Protein AF-0000000085151976 (afdb_homodimer)

pLDDT: mean 94.23, std 4.83, range [67.25, 98.81]

Structure (mmCIF, N/CA/C/O backbone):
data_AF-0000000085151976-model_v1
#
loop_
_entity.id
_entity.type
_entity.pdbx_description
1 polymer 'Uncharacterized protein'
#
loop_
_atom_site.group_PDB
_atom_site.id
_atom_site.type_symbol
_atom_site.label_atom_id
_atom_site.label_alt_id
_atom_site.label_comp_id
_atom_site.label_asym_id
_atom_site.label_entity_id
_atom_site.label_seq_id
_atom_site.pdbx_PDB_ins_code
_atom_site.Cartn_x
_atom_site.Cartn_y
_atom_site.Cartn_z
_atom_site.occupancy
_atom_site.B_iso_or_equiv
_atom_site.auth_seq_id
_atom_site.auth_comp_id
_atom_site.auth_asym_id
_atom_site.auth_atom_id
_atom_site.pdbx_PDB_model_num
ATOM 1 N N . MET A 1 1 ? 22.797 13.211 -5.844 1 67.25 1 MET A N 1
ATOM 2 C CA . MET A 1 1 ? 22.625 13.68 -4.473 1 67.25 1 MET A CA 1
ATOM 3 C C . MET A 1 1 ? 21.797 14.961 -4.438 1 67.25 1 MET A C 1
ATOM 5 O O . MET A 1 1 ? 21.922 15.82 -5.312 1 67.25 1 MET A O 1
ATOM 9 N N . VAL A 1 2 ? 20.688 15.023 -3.463 1 85.88 2 VAL A N 1
ATOM 10 C CA . VAL A 1 2 ? 19.797 16.172 -3.363 1 85.88 2 VAL A CA 1
ATOM 11 C C . VAL A 1 2 ? 20.578 17.406 -2.936 1 85.88 2 VAL A C 1
ATOM 13 O O . VAL A 1 2 ? 21.438 17.328 -2.053 1 85.88 2 VAL A O 1
ATOM 16 N N . LYS A 1 3 ? 20.5 18.562 -3.711 1 90.25 3 LYS A N 1
ATOM 17 C CA . LYS A 1 3 ? 21.188 19.812 -3.396 1 90.25 3 LYS A CA 1
ATOM 18 C C . LYS A 1 3 ? 20.453 20.578 -2.295 1 90.25 3 LYS A C 1
ATOM 20 O O . LYS A 1 3 ? 19.375 21.125 -2.516 1 90.25 3 LYS A O 1
ATOM 25 N N . ILE A 1 4 ? 20.938 20.594 -1.163 1 96.44 4 ILE A N 1
ATOM 26 C CA . ILE A 1 4 ? 20.406 21.328 -0.023 1 96.44 4 ILE A CA 1
ATOM 27 C C . ILE A 1 4 ? 21.062 22.703 0.048 1 96.44 4 ILE A C 1
ATOM 29 O O . ILE A 1 4 ? 22.297 22.828 0.037 1 96.44 4 ILE A O 1
ATOM 33 N N . PRO A 1 5 ? 20.281 23.734 0.112 1 96.25 5 PRO A N 1
ATOM 34 C CA . PRO A 1 5 ? 20.859 25.078 0.17 1 96.25 5 PRO A CA 1
ATOM 35 C C . PRO A 1 5 ? 21.812 25.266 1.354 1 96.25 5 PRO A C 1
ATOM 37 O O . PRO A 1 5 ? 21.469 24.906 2.482 1 96.25 5 PRO A O 1
ATOM 40 N N . SER A 1 6 ? 22.953 25.891 1.063 1 95.94 6 SER A N 1
ATOM 41 C CA . SER A 1 6 ? 23.969 26.062 2.1 1 95.94 6 SER A CA 1
ATOM 42 C C . SER A 1 6 ? 23.469 26.984 3.211 1 95.94 6 SER A C 1
ATOM 44 O O . SER A 1 6 ? 23.797 26.781 4.383 1 95.94 6 SER A O 1
ATOM 46 N N . ASN A 1 7 ? 22.703 27.969 2.814 1 95.62 7 ASN A N 1
ATOM 47 C CA . ASN A 1 7 ? 22.203 28.906 3.814 1 95.62 7 ASN A CA 1
ATOM 48 C C . ASN A 1 7 ? 21.188 28.25 4.75 1 95.62 7 ASN A C 1
ATOM 50 O O . ASN A 1 7 ? 21.047 28.656 5.906 1 95.62 7 ASN A O 1
ATOM 54 N N . LEU A 1 8 ? 20.5 27.266 4.262 1 96.25 8 LEU A N 1
ATOM 55 C CA . LEU A 1 8 ? 19.609 26.5 5.117 1 96.25 8 LEU A CA 1
ATOM 56 C C . LEU A 1 8 ? 20.406 25.719 6.16 1 96.25 8 LEU A C 1
ATOM 58 O O . LEU A 1 8 ? 20.062 25.734 7.348 1 96.25 8 LEU A O 1
ATOM 62 N N . VAL A 1 9 ? 21.438 25.094 5.707 1 96.38 9 VAL A N 1
ATOM 63 C CA . VAL A 1 9 ? 22.297 24.312 6.582 1 96.38 9 VAL A CA 1
ATOM 64 C C . VAL A 1 9 ? 22.906 25.219 7.652 1 96.38 9 VAL A C 1
ATOM 66 O O . VAL A 1 9 ? 22.891 24.891 8.836 1 96.38 9 VAL A O 1
ATOM 69 N N . GLU A 1 10 ? 23.375 26.328 7.25 1 96.38 10 GLU A N 1
ATOM 70 C CA . GLU A 1 10 ? 24 27.297 8.156 1 96.38 10 GLU A CA 1
ATOM 71 C C . GLU A 1 10 ? 23 27.812 9.188 1 96.38 10 GLU A C 1
ATOM 73 O O . GLU A 1 10 ? 23.328 27.938 10.367 1 96.38 10 GLU A O 1
ATOM 78 N N . ALA A 1 11 ? 21.844 28.094 8.703 1 96.38 11 ALA A N 1
ATOM 79 C CA . ALA A 1 11 ? 20.812 28.609 9.594 1 96.38 11 ALA A CA 1
ATOM 80 C C . ALA A 1 11 ? 20.484 27.594 10.688 1 96.38 11 ALA A C 1
ATOM 82 O O . ALA A 1 11 ? 20.312 27.969 11.852 1 96.38 11 ALA A O 1
ATOM 83 N N . ILE A 1 12 ? 20.422 26.375 10.352 1 96.62 12 ILE A N 1
ATOM 84 C CA . ILE A 1 12 ? 20.078 25.328 11.305 1 96.62 12 ILE A CA 1
ATOM 85 C C . ILE A 1 12 ? 21.219 25.141 12.297 1 96.62 12 ILE A C 1
ATOM 87 O O . ILE A 1 12 ? 20.984 25.016 13.5 1 96.62 12 ILE A O 1
ATOM 91 N N . GLU A 1 13 ? 22.391 25.203 11.789 1 95.62 13 GLU A N 1
ATOM 92 C CA . GLU A 1 13 ? 23.562 25 12.641 1 95.62 13 GLU A CA 1
ATOM 93 C C . GLU A 1 13 ? 23.734 26.156 13.625 1 95.62 13 GLU A C 1
ATOM 95 O O . GLU A 1 13 ? 24.125 25.938 14.773 1 95.62 13 GLU A O 1
ATOM 100 N N . GLN A 1 14 ? 23.375 27.328 13.227 1 94.75 14 GLN A N 1
ATOM 101 C CA . GLN A 1 14 ? 23.703 28.531 13.984 1 94.75 14 GLN A CA 1
ATOM 102 C C . GLN A 1 14 ? 22.594 28.891 14.961 1 94.75 14 GLN A C 1
ATOM 104 O O . GLN A 1 14 ? 22.766 29.75 15.836 1 94.75 14 GLN A O 1
ATOM 109 N N . ASN A 1 15 ? 21.5 28.25 14.859 1 95.94 15 ASN A N 1
ATOM 110 C CA . ASN A 1 15 ? 20.391 28.562 15.75 1 95.94 15 ASN A CA 1
ATOM 111 C C . ASN A 1 15 ? 20.188 27.484 16.797 1 95.94 15 ASN A C 1
ATOM 113 O O . ASN A 1 15 ? 20.453 26.312 16.547 1 95.94 15 ASN A O 1
ATOM 117 N N . ASP A 1 16 ? 19.656 27.922 17.906 1 96.44 16 ASP A N 1
ATOM 118 C CA . ASP A 1 16 ? 19.484 26.969 19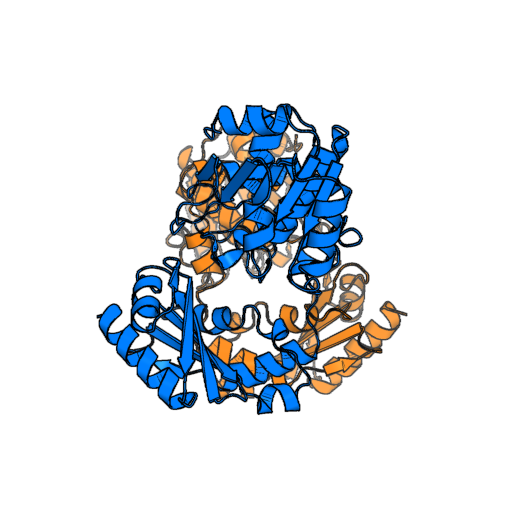 1 96.44 16 ASP A CA 1
ATOM 119 C C . ASP A 1 16 ? 18 26.828 19.359 1 96.44 16 ASP A C 1
ATOM 121 O O . ASP A 1 16 ? 17.609 25.906 20.078 1 96.44 16 ASP A O 1
ATOM 125 N N . LYS A 1 17 ? 17.141 27.797 18.938 1 97.5 17 LYS A N 1
ATOM 126 C CA . LYS A 1 17 ? 15.711 27.781 19.203 1 97.5 17 LYS A CA 1
ATOM 127 C C . LYS A 1 17 ? 14.922 27.625 17.906 1 97.5 17 LYS A C 1
ATOM 129 O O . LYS A 1 17 ? 15.086 28.406 16.969 1 97.5 17 LYS A O 1
ATOM 134 N N . PHE A 1 18 ? 14.086 26.547 17.922 1 97.75 18 PHE A N 1
ATOM 135 C CA . PHE A 1 18 ? 13.352 26.234 16.703 1 97.75 18 PHE A CA 1
ATOM 136 C C . PHE A 1 18 ? 11.852 26.172 16.969 1 97.75 18 PHE A C 1
ATOM 138 O O . PHE A 1 18 ? 11.406 25.547 17.938 1 97.75 18 PHE A O 1
ATOM 145 N N . PHE A 1 19 ? 11.094 26.875 16.172 1 97.56 19 PHE A N 1
ATOM 146 C CA . PHE A 1 19 ? 9.641 26.75 16.078 1 97.56 19 PHE A CA 1
ATOM 147 C C . PHE A 1 19 ? 9.234 26.016 14.805 1 97.56 19 PHE A C 1
ATOM 149 O O . PHE A 1 19 ? 9.391 26.562 13.703 1 97.56 19 PHE A O 1
ATOM 156 N N . LEU A 1 20 ? 8.719 24.812 14.961 1 97.81 20 LEU A N 1
ATOM 157 C CA . LEU A 1 20 ? 8.359 24 13.805 1 97.81 20 LEU A CA 1
ATOM 158 C C . LEU A 1 20 ? 6.852 24.031 13.562 1 97.81 20 LEU A C 1
ATOM 160 O O . LEU A 1 20 ? 6.066 23.859 14.492 1 97.81 20 LEU A O 1
ATOM 164 N N . PHE A 1 21 ? 6.496 24.266 12.305 1 97.12 21 PHE A N 1
ATOM 165 C CA . PHE A 1 21 ? 5.094 24.359 11.914 1 97.12 21 PHE A CA 1
ATOM 166 C C . PHE A 1 21 ? 4.777 23.391 10.781 1 97.12 21 PHE A C 1
ATOM 168 O O . PHE A 1 21 ? 5.641 23.094 9.953 1 97.12 21 PHE A O 1
ATOM 175 N N . ALA A 1 22 ? 3.557 22.828 10.773 1 94.94 22 ALA A N 1
ATOM 176 C CA . ALA A 1 22 ? 2.992 22.094 9.648 1 94.94 22 ALA A CA 1
ATOM 177 C C . ALA A 1 22 ? 1.736 22.766 9.117 1 94.94 22 ALA A C 1
ATOM 179 O O . ALA A 1 22 ? 1.237 23.719 9.711 1 94.94 22 ALA A O 1
ATOM 180 N N . HIS A 1 23 ? 1.277 22.297 7.996 1 91.94 23 HIS A N 1
ATOM 181 C CA . HIS A 1 23 ? 0.081 22.922 7.438 1 91.94 23 HIS A CA 1
ATOM 182 C C . HIS A 1 23 ? -1.14 22.641 8.312 1 91.94 23 HIS A C 1
ATOM 184 O O . HIS A 1 23 ? -1.115 21.75 9.156 1 91.94 23 HIS A O 1
ATOM 190 N N . SER A 1 24 ? -2.18 23.391 8.141 1 88.5 24 SER A N 1
ATOM 191 C CA . SER A 1 24 ? -3.324 23.484 9.039 1 88.5 24 SER A CA 1
ATOM 192 C C . SER A 1 24 ? -4.074 22.156 9.102 1 88.5 24 SER A C 1
ATOM 194 O O . SER A 1 24 ? -4.746 21.859 10.102 1 88.5 24 SER A O 1
ATOM 196 N N . ARG A 1 25 ? -4.051 21.312 8.117 1 83.62 25 ARG A N 1
ATOM 197 C CA . ARG A 1 25 ? -4.617 19.969 8.109 1 83.62 25 ARG A CA 1
ATOM 198 C C . ARG A 1 25 ? -3.537 18.922 7.879 1 83.62 25 ARG A C 1
ATOM 200 O O . ARG A 1 25 ? -3.484 18.297 6.816 1 83.62 25 ARG A O 1
ATOM 207 N N . PRO A 1 26 ? -2.844 18.781 8.938 1 90.38 26 PRO A N 1
ATOM 208 C CA . PRO A 1 26 ? -1.627 17.984 8.734 1 90.38 26 PRO A CA 1
ATOM 209 C C . PRO A 1 26 ? -1.921 16.516 8.477 1 90.38 26 PRO A C 1
ATOM 211 O O . PRO A 1 26 ? -2.805 15.938 9.109 1 90.38 26 PRO A O 1
ATOM 214 N N . ASP A 1 27 ? -1.25 15.984 7.504 1 91 27 ASP A N 1
ATOM 215 C CA . ASP A 1 27 ? -1.315 14.562 7.188 1 91 27 ASP A CA 1
ATOM 216 C C . ASP A 1 27 ? -0.061 13.836 7.664 1 91 27 ASP A C 1
ATOM 218 O O . ASP A 1 27 ? 0.68 14.352 8.508 1 91 27 ASP A O 1
ATOM 222 N N . GLY A 1 28 ? 0.139 12.672 7.215 1 94.88 28 GLY A N 1
ATOM 223 C CA . GLY A 1 28 ? 1.25 11.859 7.672 1 94.88 28 GLY A CA 1
ATOM 224 C C . GLY A 1 28 ? 2.605 12.453 7.352 1 94.88 28 GLY A C 1
ATOM 225 O O . GLY A 1 28 ? 3.523 12.406 8.172 1 94.88 28 GLY A O 1
ATOM 226 N N . ASP A 1 29 ? 2.756 13 6.195 1 97 29 ASP A N 1
ATOM 227 C CA . ASP A 1 29 ? 4.02 13.625 5.82 1 97 29 ASP A CA 1
ATOM 228 C C . ASP A 1 29 ? 4.309 14.852 6.68 1 97 29 ASP A C 1
ATOM 230 O O . ASP A 1 29 ? 5.406 14.984 7.227 1 97 29 ASP A O 1
ATOM 234 N N . ALA A 1 30 ? 3.264 15.641 6.828 1 96.06 30 ALA A N 1
ATOM 235 C CA . ALA A 1 30 ? 3.42 16.844 7.633 1 96.06 30 ALA A CA 1
ATOM 236 C C . ALA A 1 30 ? 3.818 16.516 9.062 1 96.06 30 ALA A C 1
ATOM 238 O O . ALA A 1 30 ? 4.809 17.031 9.578 1 96.06 30 ALA A O 1
ATOM 239 N N . LEU A 1 31 ? 3.111 15.656 9.672 1 96.62 31 LEU A N 1
ATOM 240 C CA . LEU A 1 31 ? 3.342 15.32 11.07 1 96.62 31 LEU A CA 1
ATOM 241 C C . LEU A 1 31 ? 4.633 14.531 11.234 1 96.62 31 LEU A C 1
ATOM 243 O O . LEU A 1 31 ? 5.41 14.789 12.156 1 96.62 31 LEU A O 1
ATOM 247 N N . GLY A 1 32 ? 4.84 13.555 10.328 1 97.56 32 GLY A N 1
ATOM 248 C CA . GLY A 1 32 ? 6.07 12.781 10.391 1 97.56 32 GLY A CA 1
ATOM 249 C C . GLY A 1 32 ? 7.316 13.633 10.227 1 97.56 32 GLY A C 1
ATOM 250 O O . GLY A 1 32 ? 8.312 13.422 10.922 1 97.56 32 GLY A O 1
ATOM 251 N N . SER A 1 33 ? 7.25 14.516 9.312 1 98.25 33 SER A N 1
ATOM 252 C CA . SER A 1 33 ? 8.375 15.422 9.086 1 98.25 33 SER A CA 1
ATOM 253 C C . SER A 1 33 ? 8.578 16.359 10.281 1 98.25 33 SER A C 1
ATOM 255 O O . SER A 1 33 ? 9.711 16.609 10.688 1 98.25 33 SER A O 1
ATOM 257 N N . LEU A 1 34 ? 7.469 16.859 10.805 1 97.56 34 LEU A N 1
ATOM 258 C CA . LEU A 1 34 ? 7.5 17.766 11.953 1 97.56 34 LEU A CA 1
ATOM 259 C C . LEU A 1 34 ? 8.164 17.094 13.148 1 97.56 34 LEU A C 1
ATOM 261 O O . LEU A 1 34 ? 9.141 17.625 13.695 1 97.56 34 LEU A O 1
ATOM 265 N N . PHE A 1 35 ? 7.742 15.93 13.516 1 97.44 35 PHE A N 1
ATOM 266 C CA . PHE A 1 35 ? 8.234 15.234 14.695 1 97.44 35 PHE A CA 1
ATOM 267 C C . PHE A 1 35 ? 9.625 14.664 14.438 1 97.44 35 PHE A C 1
ATOM 269 O O . PHE A 1 35 ? 10.461 14.625 15.344 1 97.44 35 PHE A O 1
ATOM 276 N N . GLY A 1 36 ? 9.836 14.148 13.227 1 97.75 36 GLY A N 1
ATOM 277 C CA . GLY A 1 36 ? 11.156 13.648 12.883 1 97.75 36 GLY A CA 1
ATOM 278 C C . GLY A 1 36 ? 12.242 14.695 13 1 97.75 36 GLY A C 1
ATOM 279 O O . GLY A 1 36 ? 13.281 14.453 13.617 1 97.75 36 GLY A O 1
ATOM 280 N N . LEU A 1 37 ? 11.977 15.867 12.43 1 97.81 37 LEU A N 1
ATOM 281 C CA . LEU A 1 37 ? 12.953 16.938 12.508 1 97.81 37 LEU A CA 1
ATOM 282 C C . LEU A 1 37 ? 13.141 17.406 13.945 1 97.81 37 LEU A C 1
ATOM 284 O O . LEU A 1 37 ? 14.266 17.672 14.375 1 97.81 37 LEU A O 1
ATOM 288 N N . ALA A 1 38 ? 12.031 17.5 14.664 1 97.44 38 ALA A N 1
ATOM 289 C CA . ALA A 1 38 ? 12.117 17.906 16.062 1 97.44 38 ALA A CA 1
ATOM 290 C C . ALA A 1 38 ? 13.047 16.969 16.844 1 97.44 38 ALA A C 1
ATOM 292 O O . ALA A 1 38 ? 13.914 17.438 17.594 1 97.44 38 ALA A O 1
ATOM 293 N N . ASP A 1 39 ? 12.867 15.695 16.672 1 97.38 39 ASP A N 1
ATOM 294 C CA . ASP A 1 39 ? 13.688 14.703 17.359 1 97.38 39 ASP A CA 1
ATOM 295 C C . ASP A 1 39 ? 15.164 14.859 17 1 97.38 39 ASP A C 1
ATOM 297 O O . ASP A 1 39 ? 16.031 14.82 17.875 1 97.38 39 ASP A O 1
ATOM 301 N N . ILE A 1 40 ? 15.43 15.07 15.734 1 97.56 40 ILE A N 1
ATOM 302 C CA . ILE A 1 40 ? 16.797 15.188 15.227 1 97.56 40 ILE A CA 1
ATOM 303 C C . ILE A 1 40 ? 17.469 16.422 15.828 1 97.56 40 ILE A C 1
ATOM 305 O O . ILE A 1 40 ? 18.609 16.344 16.281 1 97.56 40 ILE A O 1
ATOM 309 N N . LEU A 1 41 ? 16.734 17.516 15.859 1 97.31 41 LEU A N 1
ATOM 310 C CA . LEU A 1 41 ? 17.281 18.766 16.391 1 97.31 41 LEU A CA 1
ATOM 311 C C . LEU A 1 41 ? 17.469 18.672 17.906 1 97.31 41 LEU A C 1
ATOM 313 O O . LEU A 1 41 ? 18.484 19.109 18.438 1 97.31 41 LEU A O 1
ATOM 317 N N . GLN A 1 42 ? 16.484 18.094 18.578 1 96.69 42 GLN A N 1
ATOM 318 C CA . GLN A 1 42 ? 16.578 17.938 20.031 1 96.69 42 GLN A CA 1
ATOM 319 C C . GLN A 1 42 ? 17.766 17.078 20.422 1 96.69 42 GLN A C 1
ATOM 321 O O . GLN A 1 42 ? 18.391 17.312 21.453 1 96.69 42 GLN A O 1
ATOM 326 N N . ALA A 1 43 ? 18.047 16.109 19.641 1 95.88 43 ALA A N 1
ATOM 327 C CA . ALA A 1 43 ? 19.188 15.227 19.891 1 95.88 43 ALA A CA 1
ATOM 328 C C . ALA A 1 43 ? 20.5 15.992 19.859 1 95.88 43 ALA A C 1
ATOM 330 O O . ALA A 1 43 ? 21.5 15.539 20.406 1 95.88 43 ALA A O 1
ATOM 331 N N . GLN A 1 44 ? 20.5 17.125 19.234 1 95.56 44 GLN A N 1
ATOM 332 C CA . GLN A 1 44 ? 21.688 17.984 19.156 1 95.56 44 GLN A CA 1
ATOM 333 C C . GLN A 1 44 ? 21.703 19 20.297 1 95.56 44 GLN A C 1
ATOM 335 O O . GLN A 1 44 ? 22.562 19.891 20.312 1 95.56 44 GLN A O 1
ATOM 340 N N . GLY A 1 45 ? 20.781 18.922 21.141 1 96.31 45 GLY A N 1
ATOM 341 C CA . GLY A 1 45 ? 20.719 19.812 22.297 1 96.31 45 GLY A CA 1
ATOM 342 C C . GLY A 1 45 ? 19.969 21.094 22.016 1 96.31 45 GLY A C 1
ATOM 343 O O . GLY A 1 45 ? 19.984 22.016 22.844 1 96.31 45 GLY A O 1
ATOM 344 N N . LYS A 1 46 ? 19.297 21.188 20.953 1 97 46 LYS A N 1
ATOM 345 C CA . LYS A 1 46 ? 18.562 22.391 20.594 1 97 46 LYS A CA 1
ATOM 346 C C . LYS A 1 46 ? 17.172 22.406 21.203 1 97 46 LYS A C 1
ATOM 348 O O . LYS A 1 46 ? 16.609 21.344 21.5 1 97 46 LYS A O 1
ATOM 353 N N . LYS A 1 47 ? 16.641 23.609 21.438 1 96.81 47 LYS A N 1
ATOM 354 C CA . LYS A 1 47 ? 15.273 23.766 21.906 1 96.81 47 LYS A CA 1
ATOM 355 C C . LYS A 1 47 ? 14.289 23.812 20.75 1 96.81 47 LYS A C 1
ATOM 357 O O . LYS A 1 47 ? 14.422 24.641 19.844 1 96.81 47 LYS A O 1
ATOM 362 N N . VAL A 1 48 ? 13.32 22.875 20.828 1 96.94 48 VAL A N 1
ATOM 363 C CA . VAL A 1 48 ? 12.406 22.734 19.688 1 96.94 48 VAL A CA 1
ATOM 364 C C . VAL A 1 48 ? 10.961 22.734 20.188 1 96.94 48 VAL A C 1
ATOM 366 O O . VAL A 1 48 ? 10.641 22.062 21.172 1 96.94 48 VAL A O 1
ATOM 369 N N . TRP A 1 49 ? 10.125 23.547 19.594 1 96.75 49 TRP A N 1
ATOM 370 C CA . TRP A 1 49 ? 8.688 23.547 19.844 1 96.75 49 TRP A CA 1
ATOM 371 C C . TRP A 1 49 ? 7.918 23.219 18.562 1 96.75 49 TRP A C 1
ATOM 373 O O . TRP A 1 49 ? 8.18 23.797 17.516 1 96.75 49 TRP A O 1
ATOM 383 N N . CYS A 1 50 ? 7.004 22.234 18.656 1 96.94 50 CYS A N 1
ATOM 384 C CA . CYS A 1 50 ? 6.176 21.828 17.516 1 96.94 50 CYS A CA 1
ATOM 385 C C . CYS A 1 50 ? 4.758 22.375 17.656 1 96.94 50 CYS A C 1
ATOM 387 O O . CYS A 1 50 ? 4.141 22.25 18.719 1 96.94 50 CYS A O 1
ATOM 389 N N . PHE A 1 51 ? 4.258 22.969 16.625 1 95.75 51 PHE A N 1
ATOM 390 C CA . PHE A 1 51 ? 2.943 23.609 16.656 1 95.75 51 PHE A CA 1
ATOM 391 C C . PHE A 1 51 ? 2.023 23 15.609 1 95.75 51 PHE A C 1
ATOM 393 O O . PHE A 1 51 ? 2.426 22.797 14.461 1 95.75 51 PHE A O 1
ATOM 400 N N . VAL A 1 52 ? 0.819 22.672 16 1 92.62 52 VAL A N 1
ATOM 401 C CA . VAL A 1 52 ? -0.237 22.25 15.086 1 92.62 52 VAL A CA 1
ATOM 402 C C . VAL A 1 52 ? -1.531 22.984 15.422 1 92.62 52 VAL A C 1
ATOM 404 O O . VAL A 1 52 ? -1.732 23.406 16.562 1 92.62 52 VAL A O 1
ATOM 407 N N . GLU A 1 53 ? -2.344 23.172 14.43 1 90.81 53 GLU A N 1
ATOM 408 C CA . GLU A 1 53 ? -3.553 23.969 14.586 1 90.81 53 GLU A CA 1
ATOM 409 C C . GLU A 1 53 ? -4.602 23.234 15.422 1 90.81 53 GLU A C 1
ATOM 411 O O . GLU A 1 53 ? -5.293 23.859 16.234 1 90.81 53 GLU A O 1
ATOM 416 N N . ALA A 1 54 ? -4.777 21.984 15.172 1 84.12 54 ALA A N 1
ATOM 417 C CA . ALA A 1 54 ? -5.793 21.203 15.859 1 84.12 54 ALA A CA 1
ATOM 418 C C . ALA A 1 54 ? -5.211 19.875 16.359 1 84.12 54 ALA A C 1
ATOM 420 O O . ALA A 1 54 ? -4.035 19.578 16.125 1 84.12 54 ALA A O 1
ATOM 421 N N . GLU A 1 55 ? -6.043 19.203 17.125 1 84.5 55 GLU A N 1
ATOM 422 C CA . GLU A 1 55 ? -5.617 17.906 17.641 1 84.5 55 GLU A CA 1
ATOM 423 C C . GLU A 1 55 ? -5.25 16.953 16.516 1 84.5 55 GLU A C 1
ATOM 425 O O . GLU A 1 55 ? -5.805 17.031 15.414 1 84.5 55 GLU A O 1
ATOM 430 N N . LEU A 1 56 ? -4.371 16.109 16.875 1 88 56 LEU A N 1
ATOM 431 C CA . LEU A 1 56 ? -3.877 15.156 15.891 1 88 56 LEU A CA 1
ATOM 432 C C . LEU A 1 56 ? -4.977 14.172 15.484 1 88 56 LEU A C 1
ATOM 434 O O . LEU A 1 56 ? -5.758 13.734 16.328 1 88 56 LEU A O 1
ATOM 438 N N . PRO A 1 57 ? -5.035 13.922 14.211 1 84.44 57 PRO A N 1
ATOM 439 C CA . PRO A 1 57 ? -5.887 12.789 13.836 1 84.44 57 PRO A CA 1
ATOM 440 C C . PRO A 1 57 ? -5.5 11.5 14.547 1 84.44 57 PRO A C 1
ATOM 442 O O . PRO A 1 57 ? -4.312 11.234 14.75 1 84.44 57 PRO A O 1
ATOM 445 N N . LEU A 1 58 ? -6.516 10.742 14.898 1 84.12 58 LEU A N 1
ATOM 446 C CA . LEU A 1 58 ? -6.305 9.5 15.625 1 84.12 58 LEU A CA 1
ATOM 447 C C . LEU A 1 58 ? -5.348 8.586 14.875 1 84.12 58 LEU A C 1
ATOM 449 O O . LEU A 1 58 ? -4.578 7.84 15.492 1 84.12 58 LEU A O 1
ATOM 453 N N . THR A 1 59 ? -5.375 8.703 13.656 1 89.06 59 THR A N 1
ATOM 454 C CA . THR A 1 59 ? -4.543 7.887 12.781 1 89.06 59 THR A CA 1
ATOM 455 C C . THR A 1 59 ? -3.064 8.086 13.102 1 89.06 59 THR A C 1
ATOM 457 O O . THR A 1 59 ? -2.264 7.156 12.953 1 89.06 59 THR A O 1
ATOM 460 N N . TYR A 1 60 ? -2.713 9.227 13.562 1 92.56 60 TYR A N 1
ATOM 461 C CA . TYR A 1 60 ? -1.3 9.539 13.75 1 92.56 60 TYR A CA 1
ATOM 462 C C . TYR A 1 60 ? -0.966 9.68 15.234 1 92.56 60 TYR A C 1
ATOM 464 O O . TYR A 1 60 ? 0.131 10.117 15.586 1 92.56 60 TYR A O 1
ATOM 472 N N . ALA A 1 61 ? -1.888 9.305 16.078 1 90.06 61 ALA A N 1
ATOM 473 C CA . ALA A 1 61 ? -1.726 9.477 17.531 1 90.06 61 ALA A CA 1
ATOM 474 C C . ALA A 1 61 ? -0.593 8.602 18.062 1 90.06 61 ALA A C 1
ATOM 476 O O . ALA A 1 61 ? -0.051 8.859 19.125 1 90.06 61 ALA A O 1
ATOM 477 N N . PHE A 1 62 ? -0.136 7.609 17.297 1 93.19 62 PHE A N 1
ATOM 478 C CA . PHE A 1 62 ? 0.893 6.676 17.734 1 93.19 62 PHE A CA 1
ATOM 479 C C . PHE A 1 62 ? 2.281 7.273 17.547 1 93.19 62 PHE A C 1
ATOM 481 O O . PHE A 1 62 ? 3.268 6.738 18.062 1 93.19 62 PHE A O 1
ATOM 488 N N . LEU A 1 63 ? 2.4 8.359 16.781 1 95.44 63 LEU A N 1
ATOM 489 C CA . LEU A 1 63 ? 3.703 8.969 16.547 1 95.44 63 LEU A CA 1
ATOM 490 C C . LEU A 1 63 ? 4.305 9.484 17.859 1 95.44 63 LEU A C 1
ATOM 492 O O . LEU A 1 63 ? 3.596 10.055 18.688 1 95.44 63 LEU A O 1
ATOM 496 N N . PRO A 1 64 ? 5.664 9.289 17.812 1 88.56 64 PRO A N 1
ATOM 497 C CA . PRO A 1 64 ? 6.312 9.781 19.031 1 88.56 64 PRO A CA 1
ATOM 498 C C . PRO A 1 64 ? 6.293 11.305 19.141 1 88.56 64 PRO A C 1
ATOM 500 O O . PRO A 1 64 ? 6.141 11.992 18.125 1 88.56 64 PRO A O 1
ATOM 503 N N . ALA A 1 65 ? 6.148 11.938 20.281 1 77.69 65 ALA A N 1
ATOM 504 C CA . ALA A 1 65 ? 6.223 13.344 20.656 1 77.69 65 ALA A CA 1
ATOM 505 C C . ALA A 1 65 ? 4.863 14.023 20.5 1 77.69 65 ALA A C 1
ATOM 507 O O . ALA A 1 65 ? 4.762 15.25 20.578 1 77.69 65 ALA A O 1
ATOM 508 N N . ALA A 1 66 ? 3.936 13.164 20 1 74.69 66 ALA A N 1
ATOM 509 C CA . ALA A 1 66 ? 2.574 13.688 19.906 1 74.69 66 ALA A CA 1
ATOM 510 C C . ALA A 1 66 ? 2.145 14.344 21.203 1 74.69 66 ALA A C 1
ATOM 512 O O . ALA A 1 66 ? 1.391 15.32 21.203 1 74.69 66 ALA A O 1
ATOM 513 N N . ASP A 1 67 ? 2.836 13.953 22.203 1 75.5 67 ASP A N 1
ATOM 514 C CA . ASP A 1 67 ? 2.465 14.43 23.531 1 75.5 67 ASP A CA 1
ATOM 515 C C . ASP A 1 67 ? 3.031 15.82 23.797 1 75.5 67 ASP A C 1
ATOM 517 O O . ASP A 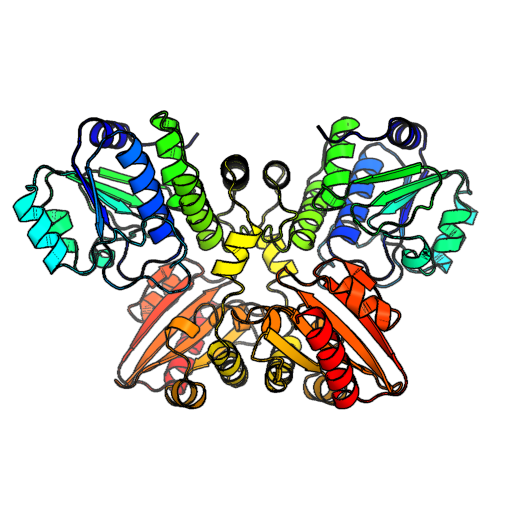1 67 ? 2.557 16.531 24.672 1 75.5 67 ASP A O 1
ATOM 521 N N . ASN A 1 68 ? 3.996 16.266 23.031 1 80.56 68 ASN A N 1
ATOM 522 C CA . ASN A 1 68 ? 4.648 17.547 23.281 1 80.56 68 ASN A CA 1
ATOM 523 C C . ASN A 1 68 ? 4.188 18.609 22.281 1 80.56 68 ASN A C 1
ATOM 525 O O . ASN A 1 68 ? 4.73 19.719 22.25 1 80.56 68 ASN A O 1
ATOM 529 N N . LEU A 1 69 ? 3.172 18.266 21.656 1 89 69 LEU A N 1
ATOM 530 C CA . LEU A 1 69 ? 2.645 19.172 20.641 1 89 69 LEU A CA 1
ATOM 531 C C . LEU A 1 69 ? 1.948 20.359 21.297 1 89 69 LEU A C 1
ATOM 533 O O . LEU A 1 69 ? 1.23 20.203 22.281 1 89 69 LEU A O 1
ATOM 537 N N . ILE A 1 70 ? 2.227 21.531 20.797 1 91.94 70 ILE A N 1
ATOM 538 C CA . ILE A 1 70 ? 1.534 22.75 21.219 1 91.94 70 ILE A CA 1
ATOM 539 C C . ILE A 1 70 ? 0.395 23.047 20.234 1 91.94 70 ILE A C 1
ATOM 541 O O . ILE A 1 70 ? 0.623 23.219 19.047 1 91.94 70 ILE A O 1
ATOM 545 N N . ILE A 1 71 ? -0.778 23.141 20.828 1 91.06 71 ILE A N 1
ATOM 546 C CA . ILE A 1 71 ? -1.967 23.266 20 1 91.06 71 ILE A CA 1
ATOM 547 C C . ILE A 1 71 ? -2.51 24.703 20.078 1 91.06 71 ILE A C 1
ATOM 549 O O . ILE A 1 71 ? -2.652 25.25 21.172 1 91.06 71 ILE A O 1
ATOM 553 N N . GLY A 1 72 ? -2.711 25.297 18.906 1 90.75 72 GLY A N 1
ATOM 554 C CA . GLY A 1 72 ? -3.385 26.578 18.859 1 90.75 72 GLY A CA 1
ATOM 555 C C . GLY A 1 72 ? -2.428 27.75 18.875 1 90.75 72 GLY A C 1
ATOM 556 O O . GLY A 1 72 ? -1.26 27.609 19.234 1 90.75 72 GLY A O 1
ATOM 557 N N . SER A 1 73 ? -2.906 28.922 18.531 1 91.56 73 SER A N 1
ATOM 558 C CA . SER A 1 73 ? -2.062 30.094 18.344 1 91.56 73 SER A CA 1
ATOM 559 C C . SER A 1 73 ? -1.771 30.781 19.688 1 91.56 73 SER A C 1
ATOM 561 O O . SER A 1 73 ? -0.704 31.359 19.859 1 91.56 73 SER A O 1
ATOM 563 N N . ALA A 1 74 ? -2.633 30.672 20.594 1 92.81 74 ALA A N 1
ATOM 564 C CA . ALA A 1 74 ? -2.461 31.359 21.875 1 92.81 74 ALA A CA 1
ATOM 565 C C . ALA A 1 74 ? -1.238 30.828 22.609 1 92.81 74 ALA A C 1
ATOM 567 O O . ALA A 1 74 ? -0.426 31.594 23.125 1 92.81 74 ALA A O 1
ATOM 568 N N . ALA A 1 75 ? -1.183 29.578 22.625 1 92.06 75 ALA A N 1
ATOM 569 C CA . ALA A 1 75 ? -0.045 28.953 23.297 1 92.06 75 ALA A CA 1
ATOM 570 C C . ALA A 1 75 ? 1.261 29.266 22.578 1 92.06 75 ALA A C 1
ATOM 572 O O . ALA A 1 75 ? 2.293 29.484 23.219 1 92.06 75 ALA A O 1
ATOM 573 N N . ALA A 1 76 ? 1.229 29.297 21.312 1 92.38 76 ALA A N 1
ATOM 574 C CA . ALA A 1 76 ? 2.406 29.609 20.516 1 92.38 76 ALA A CA 1
ATOM 575 C C . ALA A 1 76 ? 2.865 31.047 20.75 1 92.38 76 ALA A C 1
ATOM 577 O O . ALA A 1 76 ? 4.062 31.312 20.859 1 92.38 76 ALA A O 1
ATOM 578 N N . GLU A 1 77 ? 1.922 31.922 20.828 1 93.94 77 GLU A N 1
ATOM 579 C CA . GLU A 1 77 ? 2.223 33.344 21.078 1 93.94 77 GLU A CA 1
ATOM 580 C C . GLU A 1 77 ? 2.852 33.531 22.469 1 93.94 77 GLU A C 1
ATOM 582 O O . GLU A 1 77 ? 3.812 34.281 22.609 1 93.94 77 GLU A O 1
ATOM 587 N N . ALA A 1 78 ? 2.273 32.875 23.391 1 94.88 78 ALA A N 1
ATOM 588 C CA . ALA A 1 78 ? 2.809 32.969 24.75 1 94.88 78 ALA A CA 1
ATOM 589 C C . ALA A 1 78 ? 4.25 32.469 24.797 1 94.88 78 ALA A C 1
ATOM 591 O O . ALA A 1 78 ? 5.086 33.031 25.516 1 94.88 78 ALA A O 1
ATOM 592 N N . LEU A 1 79 ? 4.492 31.453 24.031 1 94.06 79 LEU A N 1
ATOM 593 C CA . LEU A 1 79 ? 5.836 30.875 24 1 94.06 79 LEU A CA 1
ATOM 594 C C . LEU A 1 79 ? 6.809 31.828 23.312 1 94.06 79 LEU A C 1
ATOM 596 O O . LEU A 1 79 ? 7.969 31.938 23.719 1 94.06 79 LEU A O 1
ATOM 600 N N . LEU A 1 80 ? 6.34 32.375 22.234 1 93.25 80 LEU A N 1
ATOM 601 C CA . LEU A 1 80 ? 7.172 33.344 21.531 1 93.25 80 LEU A CA 1
ATOM 602 C C . LEU A 1 80 ? 7.566 34.5 22.438 1 93.25 80 LEU A C 1
ATOM 604 O O . LEU A 1 80 ? 8.703 34.969 22.375 1 93.25 80 LEU A O 1
ATOM 608 N N . VAL A 1 81 ? 6.656 34.938 23.25 1 93.44 81 VAL A N 1
ATOM 609 C CA . VAL A 1 81 ? 6.91 36.031 24.188 1 93.44 81 VAL A CA 1
ATOM 610 C C . VAL A 1 81 ? 7.914 35.594 25.25 1 93.44 81 VAL A C 1
ATOM 612 O O . VAL A 1 81 ? 8.836 36.312 25.594 1 93.44 81 VAL A O 1
ATOM 615 N N . ARG A 1 82 ? 7.742 34.406 25.672 1 95.06 82 ARG A N 1
ATOM 616 C CA . ARG A 1 82 ? 8.57 33.875 26.75 1 95.06 82 ARG A CA 1
ATOM 617 C C . ARG A 1 82 ? 9.984 33.594 26.266 1 95.06 82 ARG A C 1
ATOM 619 O O . ARG A 1 82 ? 10.961 33.875 26.953 1 95.06 82 ARG A O 1
ATOM 626 N N . GLU A 1 83 ? 10.094 32.938 25.094 1 94.25 83 GLU A N 1
ATOM 627 C CA . GLU A 1 83 ? 11.383 32.438 24.609 1 94.25 83 GLU A CA 1
ATOM 628 C C . GLU A 1 83 ? 12.086 33.5 23.75 1 94.25 83 GLU A C 1
ATOM 630 O O . GLU A 1 83 ? 13.289 33.406 23.484 1 94.25 83 GLU A O 1
ATOM 635 N N . GLY A 1 84 ? 11.336 34.531 23.297 1 93 84 GLY A N 1
ATOM 636 C CA . GLY A 1 84 ? 11.891 35.562 22.438 1 93 84 GLY A CA 1
ATOM 637 C C . GLY A 1 84 ? 11.719 35.25 20.953 1 93 84 GLY A C 1
ATOM 638 O O . GLY A 1 84 ? 11.43 34.125 20.578 1 93 84 GLY A O 1
ATOM 639 N N . THR A 1 85 ? 11.961 36.281 20.172 1 93.81 85 THR A N 1
ATOM 640 C CA . THR A 1 85 ? 11.766 36.156 18.734 1 93.81 85 THR A CA 1
ATOM 641 C C . THR A 1 85 ? 13.055 35.719 18.047 1 93.81 85 THR A C 1
ATOM 643 O O . THR A 1 85 ? 13.078 35.531 16.828 1 93.81 85 THR A O 1
ATOM 646 N N . ASP A 1 86 ? 14.133 35.531 18.859 1 94.44 86 ASP A N 1
ATOM 647 C CA . ASP A 1 86 ? 15.398 35.062 18.312 1 94.44 86 ASP A CA 1
ATOM 648 C C . ASP A 1 86 ? 15.383 33.562 18.078 1 94.44 86 ASP A C 1
ATOM 650 O O . ASP A 1 86 ? 16.188 32.812 18.672 1 94.44 86 ASP A O 1
ATOM 654 N N . CYS A 1 87 ? 14.477 33.094 17.312 1 95.81 87 CYS A N 1
ATOM 655 C CA . CYS A 1 87 ? 14.281 31.688 16.969 1 95.81 87 CYS A CA 1
ATOM 656 C C . CYS A 1 87 ? 14.164 31.5 15.453 1 95.81 87 CYS A C 1
ATOM 658 O O . CYS A 1 87 ? 13.961 32.469 14.719 1 95.81 87 CYS A O 1
ATOM 660 N N . LEU A 1 88 ? 14.461 30.328 15.031 1 97.5 88 LEU A N 1
ATOM 661 C CA . LEU A 1 88 ? 14.258 29.938 13.641 1 97.5 88 LEU A CA 1
ATOM 662 C C . LEU A 1 88 ? 12.922 29.219 13.453 1 97.5 88 LEU A C 1
ATOM 664 O O . LEU A 1 88 ? 12.68 28.188 14.07 1 97.5 88 LEU A O 1
ATOM 668 N N . ALA A 1 89 ? 12.047 29.859 12.68 1 98.12 89 ALA A N 1
ATOM 669 C CA . ALA A 1 89 ? 10.789 29.219 12.312 1 98.12 89 ALA A CA 1
ATOM 670 C C . ALA A 1 89 ? 10.953 28.344 11.078 1 98.12 89 ALA A C 1
ATOM 672 O O . ALA A 1 89 ? 11.555 28.766 10.086 1 98.12 89 ALA A O 1
ATOM 673 N N . ILE A 1 90 ? 10.484 27.094 11.164 1 98.62 90 ILE A N 1
ATOM 674 C CA . ILE A 1 90 ? 10.539 26.219 10.008 1 98.62 90 ILE A CA 1
ATOM 675 C C . ILE A 1 90 ? 9.133 25.734 9.656 1 98.62 90 ILE A C 1
ATOM 677 O O . ILE A 1 90 ? 8.445 25.141 10.492 1 98.62 90 ILE A O 1
ATOM 681 N N . ALA A 1 91 ? 8.68 26.031 8.469 1 98.31 91 ALA A N 1
ATOM 682 C CA . ALA A 1 91 ? 7.445 25.484 7.918 1 98.31 91 ALA A CA 1
ATOM 683 C C . ALA A 1 91 ? 7.711 24.203 7.121 1 98.31 91 ALA A C 1
ATOM 685 O O . ALA A 1 91 ? 8.469 24.219 6.148 1 98.31 91 ALA A O 1
ATOM 686 N N . LEU A 1 92 ? 7.082 23.156 7.562 1 98.19 92 LEU A N 1
ATOM 687 C CA . LEU A 1 92 ? 7.258 21.859 6.91 1 98.19 92 LEU A CA 1
ATOM 688 C C . LEU A 1 92 ? 6.004 21.469 6.137 1 98.19 92 LEU A C 1
ATOM 690 O O . LEU A 1 92 ? 4.902 21.484 6.688 1 98.19 92 LEU A O 1
ATOM 694 N N . ASP A 1 93 ? 6.195 21.078 4.871 1 96.25 93 ASP A N 1
ATOM 695 C CA . ASP A 1 93 ? 5.133 20.531 4.031 1 96.25 93 ASP A CA 1
ATOM 696 C C . ASP A 1 93 ? 4.023 21.562 3.814 1 96.25 93 ASP A C 1
ATOM 698 O O . ASP A 1 93 ? 2.838 21.219 3.887 1 96.25 93 ASP A O 1
ATOM 702 N N . CYS A 1 94 ? 4.434 22.781 3.645 1 94.5 94 CYS A N 1
ATOM 703 C CA . CYS A 1 94 ? 3.523 23.891 3.371 1 94.5 94 CYS A CA 1
ATOM 704 C C . CYS A 1 94 ? 3.764 24.453 1.979 1 94.5 94 CYS A C 1
ATOM 706 O O . CYS A 1 94 ? 4.766 25.141 1.744 1 94.5 94 CYS A O 1
ATOM 708 N N . GLY A 1 95 ? 2.771 24.297 1.123 1 90.94 95 GLY A N 1
ATOM 709 C CA . GLY A 1 95 ? 2.922 24.719 -0.258 1 90.94 95 GLY A CA 1
ATOM 710 C C . GLY A 1 95 ? 2.803 26.219 -0.433 1 90.94 95 GLY A C 1
ATOM 711 O O . GLY A 1 95 ? 3.252 26.781 -1.439 1 90.94 95 GLY A O 1
ATOM 712 N N . ASP A 1 96 ? 2.227 26.922 0.488 1 91.5 96 ASP A N 1
ATOM 713 C CA . ASP A 1 96 ? 2.143 28.375 0.526 1 91.5 96 ASP A CA 1
ATOM 714 C C . ASP A 1 96 ? 1.931 28.875 1.952 1 91.5 96 ASP A C 1
ATOM 716 O O . ASP A 1 96 ? 1.719 28.078 2.871 1 91.5 96 ASP A O 1
ATOM 720 N N . VAL A 1 97 ? 2.035 30.172 2.109 1 94.69 97 VAL A N 1
ATOM 721 C CA . VAL A 1 97 ? 2.025 30.75 3.449 1 94.69 97 VAL A CA 1
ATOM 722 C C . VAL A 1 97 ? 0.649 30.562 4.082 1 94.69 97 VAL A C 1
ATOM 724 O O . VAL A 1 97 ? 0.533 30.453 5.305 1 94.69 97 VAL A O 1
ATOM 727 N N . TYR A 1 98 ? -0.406 30.484 3.312 1 90.69 98 TYR A N 1
ATOM 728 C CA . TYR A 1 98 ? -1.767 30.391 3.83 1 90.69 98 TYR A CA 1
ATOM 729 C C . TYR A 1 98 ? -2.016 29.016 4.453 1 90.69 98 TYR A C 1
ATOM 731 O O . TYR A 1 98 ? -2.91 28.875 5.289 1 90.69 98 TYR A O 1
ATOM 739 N N . ARG A 1 99 ? -1.226 28.078 4.121 1 90.25 99 ARG A N 1
ATOM 740 C CA . ARG A 1 99 ? -1.354 26.734 4.668 1 90.25 99 ARG A CA 1
ATOM 741 C C . ARG A 1 99 ? -0.927 26.688 6.133 1 90.25 99 ARG A C 1
ATOM 743 O O . ARG A 1 99 ? -1.256 25.75 6.855 1 90.25 99 ARG A O 1
ATOM 750 N N . LEU A 1 100 ? -0.242 27.734 6.582 1 94.88 100 LEU A N 1
ATOM 751 C CA . LEU A 1 100 ? 0.148 27.812 7.984 1 94.88 100 LEU A CA 1
ATOM 752 C C . LEU A 1 100 ? -1.055 28.141 8.867 1 94.88 100 LEU A C 1
ATOM 754 O O . LEU A 1 100 ? -0.989 28 10.086 1 94.88 100 LEU A O 1
ATOM 758 N N . GLY A 1 101 ? -2.105 28.625 8.258 1 93.06 101 GLY A N 1
ATOM 759 C CA . GLY A 1 101 ? -3.324 28.922 8.992 1 93.06 101 GLY A CA 1
ATOM 760 C C . GLY A 1 101 ? -3.125 29.953 10.094 1 93.06 101 GLY A C 1
ATOM 761 O O . GLY A 1 101 ? -2.615 31.047 9.836 1 93.06 101 GLY A O 1
ATOM 762 N N . ILE A 1 102 ? -3.383 29.594 11.32 1 94.69 102 ILE A N 1
ATOM 763 C CA . ILE A 1 102 ? -3.422 30.484 12.477 1 94.69 102 ILE A CA 1
ATOM 764 C C . ILE A 1 102 ? -2 30.844 12.898 1 94.69 102 ILE A C 1
ATOM 766 O O . ILE A 1 102 ? -1.8 31.75 13.711 1 94.69 102 ILE A O 1
ATOM 770 N N . PHE A 1 103 ? -0.991 30.234 12.242 1 96.31 103 PHE A N 1
ATOM 771 C CA . PHE A 1 103 ? 0.379 30.422 12.703 1 96.31 103 PHE A CA 1
ATOM 772 C C . PHE A 1 103 ? 1.129 31.391 11.797 1 96.31 103 PHE A C 1
ATOM 774 O O . PHE A 1 103 ? 2.316 31.656 12 1 96.31 103 PHE A O 1
ATOM 781 N N . GLN A 1 104 ? 0.449 31.922 10.797 1 95.81 104 GLN A N 1
ATOM 782 C CA . GLN A 1 104 ? 1.099 32.812 9.844 1 95.81 104 GLN A CA 1
ATOM 783 C C . GLN A 1 104 ? 1.806 33.969 10.562 1 95.81 104 GLN A C 1
ATOM 785 O O . GLN A 1 104 ? 2.969 34.25 10.281 1 95.81 104 GLN A O 1
ATOM 790 N N . ASP A 1 105 ? 1.131 34.562 11.516 1 94.62 105 ASP A N 1
ATOM 791 C CA . ASP A 1 105 ? 1.676 35.719 12.211 1 94.62 105 ASP A CA 1
ATOM 792 C C . ASP A 1 105 ? 2.895 35.344 13.047 1 94.62 105 ASP A C 1
ATOM 794 O O . ASP A 1 105 ? 3.893 36.062 13.07 1 94.62 105 ASP A O 1
ATOM 798 N N . ILE A 1 106 ? 2.818 34.25 13.758 1 95.38 106 ILE A N 1
ATOM 799 C CA . ILE A 1 106 ? 3.91 33.781 14.602 1 95.38 106 ILE A CA 1
ATOM 800 C C . ILE A 1 106 ? 5.133 33.469 13.742 1 95.38 106 ILE A C 1
ATOM 802 O O . ILE A 1 106 ? 6.258 33.812 14.102 1 95.38 106 ILE A O 1
ATOM 806 N N . PHE A 1 107 ? 4.855 32.781 12.633 1 96.81 107 PHE A N 1
ATOM 807 C CA . PHE A 1 107 ? 5.902 32.469 11.672 1 96.81 107 PHE A CA 1
ATOM 808 C C . PHE A 1 107 ? 6.648 33.719 11.219 1 96.81 107 PHE A C 1
ATOM 810 O O . PHE A 1 107 ? 7.879 33.719 11.148 1 96.81 107 PHE A O 1
ATOM 817 N N . ALA A 1 108 ? 5.914 34.781 11.023 1 94.94 108 ALA A N 1
ATOM 818 C CA . ALA A 1 108 ? 6.465 36.031 10.5 1 94.94 108 ALA A CA 1
ATOM 819 C C . ALA A 1 108 ? 7.223 36.812 11.586 1 94.94 108 ALA A C 1
ATOM 821 O O . ALA A 1 108 ? 8.102 37.625 11.289 1 94.94 108 ALA A O 1
ATOM 822 N N . LYS A 1 109 ? 6.945 36.562 12.828 1 95 109 LYS A N 1
ATOM 823 C CA . LYS A 1 109 ? 7.527 37.312 13.938 1 95 109 LYS A CA 1
ATOM 824 C C . LYS A 1 109 ? 8.891 36.75 14.32 1 95 109 LYS A C 1
ATOM 826 O O . LYS A 1 109 ? 9.68 37.406 14.984 1 95 109 LYS A O 1
ATOM 831 N N . CYS A 1 110 ? 9.164 35.469 13.93 1 95.06 110 CYS A N 1
ATOM 832 C CA . CYS A 1 110 ? 10.453 34.875 14.242 1 95.06 110 CYS A CA 1
ATOM 833 C C . CYS A 1 110 ? 11.578 35.531 13.477 1 95.06 110 CYS A C 1
ATOM 835 O O . CYS A 1 110 ? 11.352 36.094 12.391 1 95.06 110 CYS A O 1
ATOM 837 N N . GLN A 1 111 ? 12.773 35.5 14.039 1 91.5 111 GLN A N 1
ATOM 838 C CA . GLN A 1 111 ? 13.914 36.188 13.469 1 91.5 111 GLN A CA 1
ATOM 839 C C . GLN A 1 111 ? 14.211 35.719 12.055 1 91.5 111 GLN A C 1
ATOM 841 O O . GLN A 1 111 ? 14.516 36.531 11.172 1 91.5 111 GLN A O 1
ATOM 846 N N . TYR A 1 112 ? 14.211 34.375 11.883 1 93.69 112 TYR A N 1
ATOM 847 C CA . TYR A 1 112 ? 14.406 33.75 10.57 1 93.69 112 TYR A CA 1
ATOM 848 C C . TYR A 1 112 ? 13.336 32.719 10.289 1 93.69 112 TYR A C 1
ATOM 850 O O . TYR A 1 112 ? 12.867 32.031 11.211 1 93.69 112 TYR A O 1
ATOM 858 N N . SER A 1 113 ? 12.945 32.688 9.047 1 97.19 113 SER A N 1
ATOM 859 C CA . SER A 1 113 ? 11.938 31.734 8.633 1 97.19 113 SER A CA 1
ATOM 860 C C . SER A 1 113 ? 12.445 30.859 7.484 1 97.19 113 SER A C 1
ATOM 862 O O . SER A 1 113 ? 13.07 31.359 6.543 1 97.19 113 SER A O 1
ATOM 864 N N . LEU A 1 114 ? 12.312 29.562 7.676 1 97.88 114 LEU A N 1
ATOM 865 C CA . LEU A 1 114 ? 12.727 28.562 6.699 1 97.88 114 LEU A CA 1
ATOM 866 C C . LEU A 1 114 ? 11.547 27.719 6.246 1 97.88 114 LEU A C 1
ATOM 868 O O . LEU A 1 114 ? 10.656 27.406 7.043 1 97.88 114 LEU A O 1
ATOM 872 N N . VAL A 1 115 ? 11.523 27.375 4.934 1 98.12 115 VAL A N 1
ATOM 873 C CA . VAL A 1 115 ? 10.469 26.531 4.383 1 98.12 115 VAL A CA 1
ATOM 874 C C . VAL A 1 115 ? 11.078 25.281 3.742 1 98.12 115 VAL A C 1
ATOM 876 O O . VAL A 1 115 ? 12.047 25.375 2.986 1 98.12 115 VAL A O 1
ATOM 879 N N . MET A 1 116 ? 10.586 24.125 4.129 1 98.12 116 MET A N 1
ATOM 880 C CA . MET A 1 116 ? 10.875 22.859 3.471 1 98.12 116 MET A CA 1
ATOM 881 C C . MET A 1 116 ? 9.609 22.25 2.877 1 98.12 116 MET A C 1
ATOM 883 O O . MET A 1 116 ? 8.672 21.922 3.607 1 98.12 116 MET A O 1
ATOM 887 N N . ASP A 1 117 ? 9.578 22.156 1.615 1 96 117 ASP A N 1
ATOM 888 C CA . ASP A 1 117 ? 8.383 21.688 0.923 1 96 117 ASP A CA 1
ATOM 889 C C . ASP A 1 117 ? 8.75 20.938 -0.354 1 96 117 ASP A C 1
ATOM 891 O O . ASP A 1 117 ? 9.82 21.156 -0.927 1 96 117 ASP A O 1
ATOM 895 N N . HIS A 1 118 ? 7.867 20 -0.718 1 93.94 118 HIS A N 1
ATOM 896 C CA . HIS A 1 118 ? 8.172 19.219 -1.911 1 93.94 118 HIS A CA 1
ATOM 897 C C . HIS A 1 118 ? 7.055 19.328 -2.943 1 93.94 118 HIS A C 1
ATOM 899 O O . HIS A 1 118 ? 7.098 18.672 -3.988 1 93.94 118 HIS A O 1
ATOM 905 N N . HIS A 1 119 ? 6.16 20.203 -2.77 1 87.19 119 HIS A N 1
ATOM 906 C CA . HIS A 1 119 ? 5.035 20.328 -3.689 1 87.19 119 HIS A CA 1
ATOM 907 C C . HIS A 1 119 ? 5.43 21.078 -4.949 1 87.19 119 HIS A C 1
ATOM 909 O O . HIS A 1 119 ? 6.074 22.125 -4.871 1 87.19 119 HIS A O 1
ATOM 915 N N . LYS A 1 120 ? 4.977 20.609 -6.066 1 82.19 120 LYS A N 1
ATOM 916 C CA . LYS A 1 120 ? 5.227 21.266 -7.348 1 82.19 120 LYS A CA 1
ATOM 917 C C . LYS A 1 120 ? 4.535 22.625 -7.406 1 82.19 120 LYS A C 1
ATOM 919 O O . LYS A 1 120 ? 5.039 23.562 -8.039 1 82.19 120 LYS A O 1
ATOM 924 N N . SER A 1 121 ? 3.455 22.828 -6.734 1 79.81 121 SER A N 1
ATOM 925 C CA . SER A 1 121 ? 2.639 24.031 -6.762 1 79.81 121 SER A CA 1
ATOM 926 C C . SER A 1 121 ? 3.098 25.031 -5.707 1 79.81 121 SER A C 1
ATOM 928 O O . SER A 1 121 ? 2.4 26.016 -5.426 1 79.81 121 SER A O 1
ATOM 930 N N . HIS A 1 122 ? 4.219 24.859 -5.227 1 87.69 122 HIS A N 1
ATOM 931 C CA . HIS A 1 122 ? 4.703 25.703 -4.137 1 87.69 122 HIS A CA 1
ATOM 932 C C . HIS A 1 122 ? 4.742 27.172 -4.555 1 87.69 122 HIS A C 1
ATOM 934 O O . HIS A 1 122 ? 5.211 27.5 -5.648 1 87.69 122 HIS A O 1
ATOM 940 N N . LEU A 1 123 ? 4.164 28 -3.682 1 89.81 123 LEU A N 1
ATOM 941 C CA . LEU A 1 123 ? 4.305 29.453 -3.791 1 89.81 123 LEU A CA 1
ATOM 942 C C . LEU A 1 123 ? 5.332 29.984 -2.795 1 89.81 123 LEU A C 1
ATOM 944 O O . LEU A 1 123 ? 5.238 29.703 -1.596 1 89.81 123 LEU A O 1
ATOM 948 N N . PRO A 1 124 ? 6.246 30.766 -3.258 1 93.88 124 PRO A N 1
ATOM 949 C CA . PRO A 1 124 ? 7.383 31.172 -2.428 1 93.88 124 PRO A CA 1
ATOM 950 C C . PRO A 1 124 ? 6.969 32 -1.212 1 93.88 124 PRO A C 1
ATOM 952 O O . PRO A 1 124 ? 6.086 32.844 -1.313 1 93.88 124 PRO A O 1
ATOM 955 N N . PHE A 1 125 ? 7.496 31.703 -0.081 1 95.81 125 PHE A N 1
ATOM 956 C CA . PHE A 1 125 ? 7.418 32.438 1.167 1 95.81 125 PHE A CA 1
ATOM 957 C C . PHE A 1 125 ? 8.562 32.062 2.098 1 95.81 125 PHE A C 1
ATOM 959 O O . PHE A 1 125 ? 9.367 31.188 1.78 1 95.81 125 PHE A O 1
ATOM 966 N N . GLY A 1 126 ? 8.789 32.844 3.23 1 95.81 126 GLY A N 1
ATOM 967 C CA . GLY A 1 126 ? 9.883 32.594 4.156 1 95.81 126 GLY A CA 1
ATOM 968 C C . GLY A 1 126 ? 11.188 33.219 3.723 1 95.81 126 GLY A C 1
ATOM 969 O O . GLY A 1 126 ? 11.352 33.594 2.557 1 95.81 126 GLY A O 1
ATOM 970 N N . ASP A 1 127 ? 12.148 33.312 4.582 1 96.25 127 ASP A N 1
ATOM 971 C CA . ASP A 1 127 ? 13.453 33.906 4.293 1 96.25 127 ASP A CA 1
ATOM 972 C C . ASP A 1 127 ? 14.328 32.938 3.5 1 96.25 127 ASP A C 1
ATOM 974 O O . ASP A 1 127 ? 15.094 33.375 2.625 1 96.25 127 ASP A O 1
ATOM 978 N N . ILE A 1 128 ? 14.305 31.672 3.85 1 96.06 128 ILE A N 1
ATOM 979 C CA . ILE A 1 128 ? 15.023 30.594 3.182 1 96.06 128 ILE A CA 1
ATOM 980 C C . ILE A 1 128 ? 14.047 29.5 2.756 1 96.06 128 ILE A C 1
ATOM 982 O O . ILE A 1 128 ? 13.188 29.094 3.543 1 96.06 128 ILE A O 1
ATOM 986 N N . SER A 1 129 ? 14.141 29.078 1.574 1 95.75 129 SER A N 1
ATOM 987 C CA . SER A 1 129 ? 13.227 28.047 1.086 1 95.75 129 SER A CA 1
ATOM 988 C C . SER A 1 129 ? 13.984 26.906 0.424 1 95.75 129 SER A C 1
ATOM 990 O O . SER A 1 129 ? 14.906 27.141 -0.366 1 95.75 129 SER A O 1
ATOM 992 N N . TRP A 1 130 ? 13.75 25.75 0.787 1 97.75 130 TRP A N 1
ATOM 993 C CA . TRP A 1 130 ? 14.164 24.516 0.129 1 97.75 130 TRP A CA 1
ATOM 994 C C . TRP A 1 130 ? 12.961 23.75 -0.415 1 97.75 130 TRP A C 1
ATOM 996 O O . TRP A 1 130 ? 12.273 23.062 0.333 1 97.75 130 TRP A O 1
ATOM 1006 N N . VAL A 1 131 ? 12.727 23.906 -1.687 1 95.56 131 VAL A N 1
ATOM 1007 C CA . VAL A 1 131 ? 11.594 23.281 -2.363 1 95.56 131 VAL A CA 1
ATOM 1008 C C . VAL A 1 131 ? 12.109 22.266 -3.385 1 95.56 131 VAL A C 1
ATOM 1010 O O . VAL A 1 131 ? 12.82 22.625 -4.32 1 95.56 131 VAL A O 1
ATOM 1013 N N . GLU A 1 132 ? 11.797 21 -3.176 1 94.88 132 GLU A N 1
ATOM 1014 C CA . GLU A 1 132 ? 12.266 19.922 -4.051 1 94.88 132 GLU A CA 1
ATOM 1015 C C . GLU A 1 132 ? 11.125 19.016 -4.465 1 94.88 132 GLU A C 1
ATOM 1017 O O . GLU A 1 132 ? 10.898 17.969 -3.844 1 94.88 132 GLU A O 1
ATOM 1022 N N . ALA A 1 133 ? 10.531 19.297 -5.582 1 90.06 133 ALA A N 1
ATOM 1023 C CA . ALA A 1 133 ? 9.336 18.594 -6.031 1 90.06 133 ALA A CA 1
ATOM 1024 C C . ALA A 1 133 ? 9.664 17.172 -6.457 1 90.06 133 ALA A C 1
ATOM 1026 O O . ALA A 1 133 ? 8.773 16.328 -6.566 1 90.06 133 ALA A O 1
ATOM 1027 N N . ALA A 1 134 ? 10.938 16.875 -6.676 1 91.44 134 ALA A N 1
ATOM 1028 C CA . ALA A 1 134 ? 11.352 15.539 -7.125 1 91.44 134 ALA A CA 1
ATOM 1029 C C . ALA A 1 134 ? 11.391 14.555 -5.957 1 91.44 134 ALA A C 1
ATOM 1031 O O . ALA A 1 134 ? 11.438 13.344 -6.164 1 91.44 134 ALA A O 1
ATOM 1032 N N . LEU A 1 135 ? 11.43 15.086 -4.742 1 95.94 135 LEU A N 1
ATOM 1033 C CA . LEU A 1 135 ? 11.43 14.203 -3.58 1 95.94 135 LEU A CA 1
ATOM 1034 C C . LEU A 1 135 ? 10.008 13.797 -3.203 1 95.94 135 LEU A C 1
ATOM 1036 O O . LEU A 1 135 ? 9.078 14.594 -3.334 1 95.94 135 LEU A O 1
ATOM 1040 N N . SER A 1 136 ? 9.891 12.633 -2.73 1 95.69 136 SER A N 1
ATOM 1041 C CA . SER A 1 136 ? 8.586 12 -2.57 1 95.69 136 SER A CA 1
ATOM 1042 C C . SER A 1 136 ? 7.785 12.672 -1.455 1 95.69 136 SER A C 1
ATOM 1044 O O . SER A 1 136 ? 6.555 12.609 -1.444 1 95.69 136 SER A O 1
ATOM 1046 N N . SER A 1 137 ? 8.469 13.227 -0.516 1 96.94 137 SER A N 1
ATOM 1047 C CA . SER A 1 137 ? 7.84 13.734 0.697 1 96.94 137 SER A CA 1
ATOM 1048 C C . SER A 1 137 ? 8.766 14.695 1.439 1 96.94 137 SER A C 1
ATOM 1050 O O . SER A 1 137 ? 9.969 14.742 1.175 1 96.94 137 SER A O 1
ATOM 1052 N N . THR A 1 138 ? 8.18 15.5 2.254 1 98 138 THR A N 1
ATOM 1053 C CA . THR A 1 138 ? 8.992 16.312 3.152 1 98 138 THR A CA 1
ATOM 1054 C C . THR A 1 138 ? 9.797 15.438 4.109 1 98 138 THR A C 1
ATOM 1056 O O . THR A 1 138 ? 10.922 15.773 4.473 1 98 138 THR A O 1
ATOM 1059 N N . GLY A 1 139 ? 9.234 14.258 4.473 1 98.5 139 GLY A N 1
ATOM 1060 C CA . GLY A 1 139 ? 9.977 13.305 5.281 1 98.5 139 GLY A CA 1
ATOM 1061 C C . GLY A 1 139 ? 11.297 12.891 4.66 1 98.5 139 GLY A C 1
ATOM 1062 O O . GLY A 1 139 ? 12.312 12.781 5.352 1 98.5 139 GLY A O 1
ATOM 1063 N N . GLU A 1 140 ? 11.273 12.664 3.375 1 98.5 140 GLU A N 1
ATOM 1064 C CA . GLU A 1 140 ? 12.508 12.352 2.66 1 98.5 140 GLU A CA 1
ATOM 1065 C C . GLU A 1 140 ? 13.5 13.508 2.729 1 98.5 140 GLU A C 1
ATOM 1067 O O . GLU A 1 140 ? 14.703 13.297 2.844 1 98.5 140 GLU A O 1
ATOM 1072 N N . MET A 1 141 ? 13.023 14.758 2.637 1 98.56 141 MET A N 1
ATOM 1073 C CA . MET A 1 141 ? 13.883 15.938 2.756 1 98.56 141 MET A CA 1
ATOM 1074 C C . MET A 1 141 ? 14.562 15.984 4.117 1 98.56 141 MET A C 1
ATOM 1076 O O . MET A 1 141 ? 15.766 16.25 4.207 1 98.56 141 MET A O 1
ATOM 1080 N N . VAL A 1 142 ? 13.781 15.719 5.145 1 98.69 142 VAL A N 1
ATOM 1081 C CA . VAL A 1 142 ? 14.32 15.742 6.504 1 98.69 142 VAL A CA 1
ATOM 1082 C C . VAL A 1 142 ? 15.414 14.68 6.645 1 98.69 142 VAL A C 1
ATOM 1084 O O . VAL A 1 142 ? 16.438 14.922 7.277 1 98.69 142 VAL A O 1
ATOM 1087 N N . PHE A 1 143 ? 15.195 13.531 6.07 1 98.69 143 PHE A N 1
ATOM 1088 C CA . PHE A 1 143 ? 16.203 12.477 6.094 1 98.69 143 PHE A CA 1
ATOM 1089 C C . PHE A 1 143 ? 17.5 12.945 5.449 1 98.69 143 PHE A C 1
ATOM 1091 O O . PHE A 1 143 ? 18.578 12.781 6.016 1 98.69 143 PHE A O 1
ATOM 1098 N N . GLU A 1 144 ? 17.359 13.5 4.238 1 98.38 144 GLU A N 1
ATOM 1099 C CA . GLU A 1 144 ? 18.531 13.984 3.5 1 98.38 144 GLU A CA 1
ATOM 1100 C C . GLU A 1 144 ? 19.25 15.086 4.27 1 98.38 144 GLU A C 1
ATOM 1102 O O . GLU A 1 144 ? 20.484 15.141 4.277 1 98.38 144 GLU A O 1
ATOM 1107 N N . LEU A 1 145 ? 18.484 15.953 4.875 1 98 145 LEU A N 1
ATOM 1108 C CA . LEU A 1 145 ? 19.062 17.016 5.68 1 98 145 LEU A CA 1
ATOM 1109 C C . LEU A 1 145 ? 19.859 16.453 6.852 1 98 145 LEU A C 1
ATOM 1111 O O . LEU A 1 145 ? 20.969 16.906 7.129 1 98 145 LEU A O 1
ATOM 1115 N N . ALA A 1 146 ? 19.281 15.516 7.574 1 97.94 146 ALA A N 1
ATOM 1116 C CA . ALA A 1 146 ? 19.969 14.875 8.695 1 97.94 146 ALA A CA 1
ATOM 1117 C C . ALA A 1 146 ? 21.297 14.258 8.242 1 97.94 146 ALA A C 1
ATOM 1119 O O . ALA A 1 146 ? 22.312 14.375 8.93 1 97.94 146 ALA A O 1
ATOM 1120 N N . ALA A 1 147 ? 21.219 13.578 7.117 1 96.81 147 ALA A N 1
ATOM 1121 C CA . ALA A 1 147 ? 22.438 12.984 6.562 1 96.81 147 ALA A CA 1
ATOM 1122 C C . ALA A 1 147 ? 23.484 14.055 6.25 1 96.81 147 ALA A C 1
ATOM 1124 O O . ALA A 1 147 ? 24.656 13.883 6.562 1 96.81 147 ALA A O 1
ATOM 1125 N N . LYS A 1 148 ? 23.031 15.148 5.641 1 95.94 148 LYS A N 1
ATOM 1126 C CA . LYS A 1 148 ? 23.922 16.25 5.285 1 95.94 148 LYS A CA 1
ATOM 1127 C C . LYS A 1 148 ? 24.578 16.844 6.523 1 95.94 148 LYS A C 1
ATOM 1129 O O . LYS A 1 148 ? 25.75 17.234 6.492 1 95.94 148 LYS A O 1
ATOM 1134 N N . LEU A 1 149 ? 23.859 16.906 7.551 1 95.44 149 LEU A N 1
ATOM 1135 C CA . LEU A 1 149 ? 24.328 17.531 8.781 1 95.44 149 LEU A CA 1
ATOM 1136 C C . LEU A 1 149 ? 25.016 16.516 9.68 1 95.44 149 LEU A C 1
ATOM 1138 O O . LEU A 1 149 ? 25.422 16.844 10.797 1 95.44 149 LEU A O 1
ATOM 1142 N N . ASP A 1 150 ? 25.094 15.242 9.219 1 95.44 150 ASP A N 1
ATOM 1143 C CA . ASP A 1 150 ? 25.703 14.141 9.969 1 95.44 150 ASP A CA 1
ATOM 1144 C C . ASP A 1 150 ? 25.016 13.961 11.32 1 95.44 150 ASP A C 1
ATOM 1146 O O . ASP A 1 150 ? 25.688 13.844 12.352 1 95.44 150 ASP A O 1
ATOM 1150 N N . MET A 1 151 ? 23.781 14.125 11.312 1 95.06 151 MET A N 1
ATOM 1151 C CA . MET A 1 151 ? 22.969 13.898 12.508 1 95.06 151 MET A CA 1
ATOM 1152 C C . MET A 1 151 ? 22.344 12.516 12.477 1 95.06 151 MET A C 1
ATOM 1154 O O . MET A 1 151 ? 21.516 12.219 11.609 1 95.06 151 MET A O 1
ATOM 1158 N N . PRO A 1 152 ? 22.719 11.688 13.43 1 95.44 152 PRO A N 1
ATOM 1159 C CA . PRO A 1 152 ? 22.156 10.336 13.43 1 95.44 152 PRO A CA 1
ATOM 1160 C C . PRO A 1 152 ? 20.656 10.32 13.727 1 95.44 152 PRO A C 1
ATOM 1162 O O . PRO A 1 152 ? 20.156 11.211 14.422 1 95.44 152 PRO A O 1
ATOM 1165 N N . LEU A 1 153 ? 19.953 9.344 13.266 1 98.19 153 LEU A N 1
ATOM 1166 C CA . LEU A 1 153 ? 18.531 9.188 13.516 1 98.19 153 LEU A CA 1
ATOM 1167 C C . LEU A 1 153 ? 18.281 8.219 14.672 1 98.19 153 LEU A C 1
ATOM 1169 O O . LEU A 1 153 ? 18.875 7.145 14.727 1 98.19 153 LEU A O 1
ATOM 1173 N N . SER A 1 154 ? 17.516 8.711 15.617 1 98 154 SER A N 1
ATOM 1174 C CA . SER A 1 154 ? 16.969 7.781 16.609 1 98 154 SER A CA 1
ATOM 1175 C C . SER A 1 154 ? 15.875 6.91 16.016 1 98 154 SER A C 1
ATOM 1177 O O . SER A 1 154 ? 15.453 7.125 14.867 1 98 154 SER A O 1
ATOM 1179 N N . TYR A 1 155 ? 15.438 5.934 16.812 1 98.19 155 TYR A N 1
ATOM 1180 C CA . TYR A 1 155 ? 14.289 5.133 16.406 1 98.19 155 TYR A CA 1
ATOM 1181 C C . TYR A 1 155 ? 13.055 6.008 16.219 1 98.19 155 TYR A C 1
ATOM 1183 O O . TYR A 1 155 ? 12.305 5.836 15.25 1 98.19 155 TYR A O 1
ATOM 1191 N N . GLU A 1 156 ? 12.891 6.949 17.141 1 97.56 156 GLU A N 1
ATOM 1192 C CA . GLU A 1 156 ? 11.727 7.824 17.094 1 97.56 156 GLU A CA 1
ATOM 1193 C C . GLU A 1 156 ? 11.703 8.664 15.828 1 97.56 156 GLU A C 1
ATOM 1195 O O . GLU A 1 156 ? 10.672 8.766 15.156 1 97.56 156 GLU A O 1
ATOM 1200 N N . ALA A 1 157 ? 12.875 9.188 15.469 1 98.06 157 ALA A N 1
ATOM 1201 C CA . ALA A 1 157 ? 12.969 9.961 14.234 1 98.06 157 ALA A CA 1
ATOM 1202 C C . ALA A 1 157 ? 12.727 9.07 13.016 1 98.06 157 ALA A C 1
ATOM 1204 O O . ALA A 1 157 ? 12.016 9.469 12.086 1 98.06 157 ALA A O 1
ATOM 1205 N N . ALA A 1 158 ? 13.281 7.887 13.078 1 98.75 158 ALA A N 1
ATOM 1206 C CA . ALA A 1 158 ? 13.133 6.945 11.969 1 98.75 158 ALA A CA 1
ATOM 1207 C C . ALA A 1 158 ? 11.672 6.582 11.758 1 98.75 158 ALA A C 1
ATOM 1209 O O . ALA A 1 158 ? 11.188 6.547 10.617 1 98.75 158 ALA A O 1
ATOM 1210 N N . LEU A 1 159 ? 10.961 6.348 12.844 1 98.5 159 LEU A N 1
ATOM 1211 C CA . LEU A 1 159 ? 9.539 6.004 12.789 1 98.5 159 LEU A CA 1
ATOM 1212 C C . LEU A 1 159 ? 8.734 7.137 12.172 1 98.5 159 LEU A C 1
ATOM 1214 O O . LEU A 1 159 ? 7.914 6.906 11.273 1 98.5 159 LEU A O 1
ATOM 1218 N N . CYS A 1 160 ? 8.992 8.328 12.57 1 98.19 160 CYS A N 1
ATOM 1219 C CA . CYS A 1 160 ? 8.281 9.5 12.07 1 98.19 160 CYS A CA 1
ATOM 1220 C C . CYS A 1 160 ? 8.531 9.695 10.578 1 98.19 160 CYS A C 1
ATOM 1222 O O . CYS A 1 160 ? 7.594 9.898 9.805 1 98.19 160 CYS A O 1
ATOM 1224 N N . LEU A 1 161 ? 9.781 9.594 10.227 1 98.81 161 LEU A N 1
ATOM 1225 C CA . LEU A 1 161 ? 10.125 9.828 8.828 1 98.81 161 LEU A CA 1
ATOM 1226 C C . LEU A 1 161 ? 9.57 8.719 7.945 1 98.81 161 LEU A C 1
ATOM 1228 O O . LEU A 1 161 ? 9.172 8.969 6.805 1 98.81 161 LEU A O 1
ATOM 1232 N N . TYR A 1 162 ? 9.578 7.488 8.414 1 98.81 162 TYR A N 1
ATOM 1233 C CA . TYR A 1 162 ? 8.977 6.398 7.652 1 98.81 162 TYR A CA 1
ATOM 1234 C C . TYR A 1 162 ? 7.488 6.648 7.426 1 98.81 162 TYR A C 1
ATOM 1236 O O . TYR A 1 162 ? 6.98 6.449 6.32 1 98.81 162 TYR A O 1
ATOM 1244 N N . VAL A 1 163 ? 6.766 7.094 8.438 1 98.31 163 VAL A N 1
ATOM 1245 C CA . VAL A 1 163 ? 5.344 7.402 8.328 1 98.31 163 VAL A CA 1
ATOM 1246 C C . VAL A 1 163 ? 5.133 8.508 7.301 1 98.31 163 VAL A C 1
ATOM 1248 O O . VAL A 1 163 ? 4.207 8.438 6.488 1 98.31 163 VAL A O 1
ATOM 1251 N N . ALA A 1 164 ? 6.016 9.5 7.316 1 98.31 164 ALA A N 1
ATOM 1252 C CA . ALA A 1 164 ? 5.918 10.594 6.352 1 98.31 164 ALA A CA 1
ATOM 1253 C C . ALA A 1 164 ? 6.031 10.07 4.922 1 98.31 164 ALA A C 1
ATOM 1255 O O . ALA A 1 164 ? 5.188 10.375 4.078 1 98.31 164 ALA A O 1
ATOM 1256 N N . ILE A 1 165 ? 6.996 9.234 4.715 1 98.5 165 ILE A N 1
ATOM 1257 C CA . ILE A 1 165 ? 7.281 8.719 3.381 1 98.5 165 ILE A CA 1
ATOM 1258 C C . ILE A 1 165 ? 6.164 7.781 2.936 1 98.5 165 ILE A C 1
ATOM 1260 O O . ILE A 1 165 ? 5.621 7.926 1.837 1 98.5 165 ILE A O 1
ATOM 1264 N N . VAL A 1 166 ? 5.77 6.863 3.785 1 98 166 VAL A N 1
ATOM 1265 C CA . VAL A 1 166 ? 4.754 5.871 3.451 1 98 166 VAL A CA 1
ATOM 1266 C C . VAL A 1 166 ? 3.432 6.574 3.135 1 98 166 VAL A C 1
ATOM 1268 O O . VAL A 1 166 ? 2.768 6.242 2.15 1 98 166 VAL A O 1
ATOM 1271 N N . SER A 1 167 ? 3.078 7.535 3.916 1 95.38 167 SER A N 1
ATOM 1272 C CA . SER A 1 167 ? 1.797 8.211 3.742 1 95.38 167 SER A CA 1
ATOM 1273 C C . SER A 1 167 ? 1.77 9.023 2.449 1 95.38 167 SER A C 1
ATOM 1275 O O . SER A 1 167 ? 0.816 8.93 1.674 1 95.38 167 SER A O 1
ATOM 1277 N N . ASP A 1 168 ? 2.848 9.711 2.15 1 94.19 168 ASP A N 1
ATOM 1278 C CA . ASP A 1 168 ? 2.838 10.633 1.017 1 94.19 168 ASP A CA 1
ATOM 1279 C C . ASP A 1 168 ? 3.109 9.891 -0.292 1 94.19 168 ASP A C 1
ATOM 1281 O O . ASP A 1 168 ? 2.891 10.438 -1.375 1 94.19 168 ASP A O 1
ATOM 1285 N N . THR A 1 169 ? 3.613 8.695 -0.23 1 95.38 169 THR A N 1
ATOM 1286 C CA . THR A 1 169 ? 3.842 7.895 -1.429 1 95.38 169 THR A CA 1
ATOM 1287 C C . THR A 1 169 ? 2.693 6.914 -1.653 1 95.38 169 THR A C 1
ATOM 1289 O O . THR A 1 169 ? 2.766 6.051 -2.531 1 95.38 169 THR A O 1
ATOM 1292 N N . GLY A 1 170 ? 1.661 7 -0.822 1 92 170 GLY A N 1
ATOM 1293 C CA . GLY A 1 170 ? 0.574 6.043 -0.941 1 92 170 GLY A CA 1
ATOM 1294 C C . GLY A 1 170 ? 1.02 4.609 -0.733 1 92 170 GLY A C 1
ATOM 1295 O O . GLY A 1 170 ? 0.588 3.707 -1.456 1 92 170 GLY A O 1
ATOM 1296 N N . GLY A 1 171 ? 1.954 4.438 0.244 1 95.88 171 GLY A N 1
ATOM 1297 C CA . GLY A 1 171 ? 2.525 3.109 0.409 1 95.88 171 GLY A CA 1
ATOM 1298 C C . GLY A 1 171 ? 3.426 2.699 -0.742 1 95.88 171 GLY A C 1
ATOM 1299 O O . GLY A 1 171 ? 3.365 1.559 -1.208 1 95.88 171 GLY A O 1
ATOM 1300 N N . PHE A 1 172 ? 4.129 3.639 -1.3 1 97.5 172 PHE A N 1
ATOM 1301 C CA . PHE A 1 172 ? 5.141 3.451 -2.334 1 97.5 172 PHE A CA 1
ATOM 1302 C C . PHE A 1 172 ? 4.488 3.145 -3.678 1 97.5 172 PHE A C 1
ATOM 1304 O O . PHE A 1 172 ? 5.129 2.59 -4.57 1 97.5 172 PHE A O 1
ATOM 1311 N N . ARG A 1 173 ? 3.242 3.531 -3.846 1 93.44 173 ARG A N 1
ATOM 1312 C CA . ARG A 1 173 ? 2.51 3.217 -5.066 1 93.44 173 ARG A CA 1
A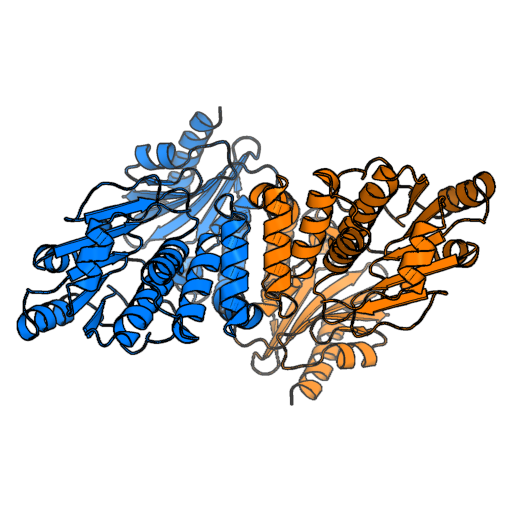TOM 1313 C C . ARG A 1 173 ? 2.525 4.398 -6.031 1 93.44 173 ARG A C 1
ATOM 1315 O O . ARG A 1 173 ? 2.227 4.238 -7.219 1 93.44 173 ARG A O 1
ATOM 1322 N N . TYR A 1 174 ? 2.762 5.543 -5.559 1 89.81 174 TYR A N 1
ATOM 1323 C CA . TYR A 1 174 ? 2.631 6.738 -6.383 1 89.81 174 TYR A CA 1
ATOM 1324 C C . TYR A 1 174 ? 3.895 6.98 -7.199 1 89.81 174 TYR A C 1
ATOM 1326 O O . TYR A 1 174 ? 4.957 6.434 -6.887 1 89.81 174 TYR A O 1
ATOM 1334 N N . SER A 1 175 ? 3.756 7.855 -8.188 1 89.69 175 SER A N 1
ATOM 1335 C CA . SER A 1 175 ? 4.84 8.141 -9.125 1 89.69 175 SER A CA 1
ATOM 1336 C C . SER A 1 175 ? 5.984 8.875 -8.438 1 89.69 175 SER A C 1
ATOM 1338 O O . SER A 1 175 ? 7.102 8.922 -8.953 1 89.69 175 SER A O 1
ATOM 1340 N N . SER A 1 176 ? 5.707 9.406 -7.25 1 91.56 176 SER A N 1
ATOM 1341 C CA . SER A 1 176 ? 6.742 10.125 -6.512 1 91.56 176 SER A CA 1
ATOM 1342 C C . SER A 1 176 ? 7.742 9.164 -5.879 1 91.56 176 SER A C 1
ATOM 1344 O O . SER A 1 176 ? 8.805 9.578 -5.41 1 91.56 176 SER A O 1
ATOM 1346 N N . THR A 1 177 ? 7.414 7.879 -5.816 1 96.62 177 THR A N 1
ATOM 1347 C CA . THR A 1 177 ? 8.305 6.871 -5.254 1 96.62 177 THR A CA 1
ATOM 1348 C C . THR A 1 177 ? 9.477 6.602 -6.191 1 96.62 177 THR A C 1
ATOM 1350 O O . THR A 1 177 ? 9.281 6.203 -7.34 1 96.62 177 THR A O 1
ATOM 1353 N N . SER A 1 178 ? 10.672 6.82 -5.703 1 97 178 SER A N 1
ATOM 1354 C CA . SER A 1 178 ? 11.883 6.594 -6.484 1 97 178 SER A CA 1
ATOM 1355 C C . SER A 1 178 ? 12.734 5.48 -5.883 1 97 178 SER A C 1
ATOM 1357 O O . SER A 1 178 ? 12.414 4.957 -4.812 1 97 178 SER A O 1
ATOM 1359 N N . ALA A 1 179 ? 13.805 5.117 -6.66 1 98 179 ALA A N 1
ATOM 1360 C CA . ALA A 1 179 ? 14.781 4.176 -6.129 1 98 179 ALA A CA 1
ATOM 1361 C C . ALA A 1 179 ? 15.352 4.664 -4.797 1 98 179 ALA A C 1
ATOM 1363 O O . ALA A 1 179 ? 15.469 3.891 -3.846 1 98 179 ALA A O 1
ATOM 1364 N N . ARG A 1 180 ? 15.633 5.91 -4.734 1 97.44 180 ARG A N 1
ATOM 1365 C CA . ARG A 1 180 ? 16.188 6.508 -3.523 1 97.44 180 ARG A CA 1
ATOM 1366 C C . ARG A 1 180 ? 15.188 6.434 -2.371 1 97.44 180 ARG A C 1
ATOM 1368 O O . ARG A 1 180 ? 15.57 6.188 -1.227 1 97.44 180 ARG A O 1
ATOM 1375 N N . THR A 1 181 ? 13.875 6.676 -2.668 1 98.38 181 THR A N 1
ATOM 1376 C CA . THR A 1 181 ? 12.828 6.555 -1.656 1 98.38 181 THR A CA 1
ATOM 1377 C C . THR A 1 181 ? 12.891 5.188 -0.98 1 98.38 181 THR A C 1
ATOM 1379 O O . THR A 1 181 ? 12.836 5.098 0.248 1 98.38 181 THR A O 1
ATOM 1382 N N . HIS A 1 182 ? 13.055 4.164 -1.779 1 98.69 182 HIS A N 1
ATOM 1383 C CA . HIS A 1 182 ? 13.109 2.809 -1.239 1 98.69 182 HIS A CA 1
ATOM 1384 C C . HIS A 1 182 ? 14.383 2.592 -0.426 1 98.69 182 HIS A C 1
ATOM 1386 O O . HIS A 1 182 ? 14.352 1.945 0.623 1 98.69 182 HIS A O 1
ATOM 1392 N N . VAL A 1 183 ? 15.5 3.1 -0.917 1 97.88 183 VAL A N 1
ATOM 1393 C CA . VAL A 1 183 ? 16.75 2.971 -0.175 1 97.88 183 VAL A CA 1
ATOM 1394 C C . VAL A 1 183 ? 16.609 3.609 1.203 1 97.88 183 VAL A C 1
ATOM 1396 O O . VAL A 1 183 ? 16.984 3.014 2.215 1 97.88 183 VAL A O 1
ATOM 1399 N N . ILE A 1 184 ? 16 4.77 1.247 1 98.44 184 ILE A N 1
ATOM 1400 C CA . ILE A 1 184 ? 15.797 5.477 2.506 1 98.44 184 ILE A CA 1
ATOM 1401 C C . ILE A 1 184 ? 14.875 4.66 3.41 1 98.44 184 ILE A C 1
ATOM 1403 O O . ILE A 1 184 ? 15.148 4.492 4.602 1 98.44 184 ILE A O 1
ATOM 1407 N N . ALA A 1 185 ? 13.758 4.145 2.828 1 98.75 185 ALA A N 1
ATOM 1408 C CA . ALA A 1 185 ? 12.844 3.314 3.607 1 98.75 185 ALA A CA 1
ATOM 1409 C C . ALA A 1 185 ? 13.578 2.133 4.238 1 98.75 185 ALA A C 1
ATOM 1411 O O . ALA A 1 185 ? 13.359 1.81 5.406 1 98.75 185 ALA A O 1
ATOM 1412 N N . GLY A 1 186 ? 14.492 1.494 3.43 1 98.5 186 GLY A N 1
ATOM 1413 C CA . GLY A 1 186 ? 15.297 0.406 3.967 1 98.5 186 GLY A CA 1
ATOM 1414 C C . GLY A 1 186 ? 16.172 0.826 5.133 1 98.5 186 GLY A C 1
ATOM 1415 O O . GLY A 1 186 ? 16.266 0.107 6.129 1 98.5 186 GLY A O 1
ATOM 1416 N N . GLU A 1 187 ? 16.797 1.976 5.008 1 98.38 187 GLU A N 1
ATOM 1417 C CA . GLU A 1 187 ? 17.641 2.49 6.078 1 98.38 187 GLU A CA 1
ATOM 1418 C C . GLU A 1 187 ? 16.828 2.762 7.344 1 98.38 187 GLU A C 1
ATOM 1420 O O . GLU A 1 187 ? 17.312 2.531 8.453 1 98.38 187 GLU A O 1
ATOM 1425 N N . LEU A 1 188 ? 15.641 3.27 7.191 1 98.75 188 LEU A N 1
ATOM 1426 C CA . LEU A 1 188 ? 14.773 3.541 8.336 1 98.75 188 LEU A CA 1
ATOM 1427 C C . LEU A 1 188 ? 14.344 2.244 9.008 1 98.75 188 LEU A C 1
ATOM 1429 O O . LEU A 1 188 ? 14.273 2.168 10.234 1 98.75 188 LEU A O 1
ATOM 1433 N N . LEU A 1 189 ? 14.062 1.228 8.227 1 98.62 189 LEU A N 1
ATOM 1434 C CA . LEU A 1 189 ? 13.719 -0.073 8.797 1 98.62 189 LEU A CA 1
ATOM 1435 C C . LEU A 1 189 ? 14.906 -0.664 9.547 1 98.62 189 LEU A C 1
ATOM 1437 O O . LEU A 1 189 ? 14.727 -1.344 10.562 1 98.62 189 LEU A O 1
ATOM 1441 N N . ALA A 1 190 ? 16.109 -0.435 9.039 1 98.12 190 ALA A N 1
ATOM 1442 C CA . ALA A 1 190 ? 17.312 -0.952 9.688 1 98.12 190 ALA A CA 1
ATOM 1443 C C . ALA A 1 190 ? 17.469 -0.364 11.086 1 98.12 190 ALA A C 1
ATOM 1445 O O . ALA A 1 190 ? 18.203 -0.916 11.914 1 98.12 190 ALA A O 1
ATOM 1446 N N . LEU A 1 191 ? 16.766 0.721 11.344 1 98.38 191 LEU A N 1
ATOM 1447 C CA . LEU A 1 191 ? 16.828 1.364 12.656 1 98.38 191 LEU A CA 1
ATOM 1448 C C . LEU A 1 191 ? 15.734 0.838 13.57 1 98.38 191 LEU A C 1
ATOM 1450 O O . LEU A 1 191 ? 15.547 1.348 14.68 1 98.38 191 LEU A O 1
ATOM 1454 N N . GLY A 1 192 ? 14.953 -0.117 13.125 1 98.12 192 GLY A N 1
ATOM 1455 C CA . GLY A 1 192 ? 14.031 -0.818 14.008 1 98.12 192 GLY A CA 1
ATOM 1456 C C . GLY A 1 192 ? 12.57 -0.584 13.664 1 98.12 192 GLY A C 1
ATOM 1457 O O . GLY A 1 192 ? 11.68 -1.177 14.273 1 98.12 192 GLY A O 1
ATOM 1458 N N . VAL A 1 193 ? 12.328 0.239 12.688 1 98.38 193 VAL A N 1
ATOM 1459 C CA . VAL A 1 193 ? 10.945 0.523 12.305 1 98.38 193 VAL A CA 1
ATOM 1460 C C . VAL A 1 193 ? 10.297 -0.737 11.742 1 98.38 193 VAL A C 1
ATOM 1462 O O . VAL A 1 193 ? 10.891 -1.436 10.922 1 98.38 193 VAL A O 1
ATOM 1465 N N . LEU A 1 194 ? 9.148 -1.03 12.18 1 97 194 LEU A N 1
ATOM 1466 C CA . LEU A 1 194 ? 8.398 -2.195 11.719 1 97 194 LEU A CA 1
ATOM 1467 C C . LEU A 1 194 ? 7.277 -1.78 10.773 1 97 194 LEU A C 1
ATOM 1469 O O . LEU A 1 194 ? 6.289 -1.182 11.195 1 97 194 LEU A O 1
ATOM 1473 N N . PRO A 1 195 ? 7.371 -2.172 9.508 1 96.88 195 PRO A N 1
ATOM 1474 C CA . PRO A 1 195 ? 6.391 -1.717 8.516 1 96.88 195 PRO A CA 1
ATOM 1475 C C . PRO A 1 195 ? 4.973 -2.186 8.828 1 96.88 195 PRO A C 1
ATOM 1477 O O . PRO A 1 195 ? 4.008 -1.466 8.57 1 96.88 195 PRO A O 1
ATOM 1480 N N . ASP A 1 196 ? 4.809 -3.379 9.383 1 92.44 196 ASP A N 1
ATOM 1481 C CA . ASP A 1 196 ? 3.48 -3.918 9.664 1 92.44 196 ASP A CA 1
ATOM 1482 C C . ASP A 1 196 ? 2.791 -3.127 10.773 1 92.44 196 ASP A C 1
ATOM 1484 O O . ASP A 1 196 ? 1.575 -2.928 10.734 1 92.44 196 ASP A O 1
ATOM 1488 N N . GLN A 1 197 ? 3.545 -2.676 11.773 1 93.56 197 GLN A N 1
ATOM 1489 C CA . GLN A 1 197 ? 2.98 -1.839 12.828 1 93.56 197 GLN A CA 1
ATOM 1490 C C . GLN A 1 197 ? 2.545 -0.483 12.273 1 93.56 197 GLN A C 1
ATOM 1492 O O . GLN A 1 197 ? 1.456 0 12.594 1 93.56 197 GLN A O 1
ATOM 1497 N N . VAL A 1 198 ? 3.416 0.113 11.461 1 96.88 198 VAL A N 1
ATOM 1498 C CA . VAL A 1 198 ? 3.064 1.382 10.828 1 96.88 198 VAL A CA 1
ATOM 1499 C C . VAL A 1 198 ? 1.828 1.197 9.953 1 96.88 198 VAL A C 1
ATOM 1501 O O . VAL A 1 198 ? 0.885 1.988 10.023 1 96.88 198 VAL A O 1
ATOM 1504 N N . GLY A 1 199 ? 1.835 0.157 9.125 1 94.12 199 GLY A N 1
ATOM 1505 C CA . GLY A 1 199 ? 0.688 -0.145 8.281 1 94.12 199 GLY A CA 1
ATOM 1506 C C . GLY A 1 199 ? -0.595 -0.335 9.07 1 94.12 199 GLY A C 1
ATOM 1507 O O . GLY A 1 199 ? -1.656 0.142 8.664 1 94.12 199 GLY A O 1
ATOM 1508 N N . SER A 1 200 ? -0.51 -1.03 10.18 1 91.69 200 SER A N 1
ATOM 1509 C CA . SER A 1 200 ? -1.676 -1.271 11.023 1 91.69 200 SER A CA 1
ATOM 1510 C C . SER A 1 200 ? -2.268 0.039 11.531 1 91.69 200 SER A C 1
ATOM 1512 O O . SER A 1 200 ? -3.488 0.205 11.562 1 91.69 200 SER A O 1
ATOM 1514 N N . HIS A 1 201 ? -1.446 0.969 11.922 1 93.12 201 HIS A N 1
ATOM 1515 C CA . HIS A 1 201 ? -1.914 2.26 12.414 1 93.12 201 HIS A CA 1
ATOM 1516 C C . HIS A 1 201 ? -2.527 3.088 11.289 1 93.12 201 HIS A C 1
ATOM 1518 O O . HIS A 1 201 ? -3.529 3.777 11.492 1 93.12 201 HIS A O 1
ATOM 1524 N N . LEU A 1 202 ? -1.963 3.004 10.125 1 93.69 202 LEU A N 1
ATOM 1525 C CA . LEU A 1 202 ? -2.367 3.881 9.031 1 93.69 202 LEU A CA 1
ATOM 1526 C C . LEU A 1 202 ? -3.566 3.303 8.281 1 93.69 202 LEU A C 1
ATOM 1528 O O . LEU A 1 202 ? -4.406 4.051 7.773 1 93.69 202 LEU A O 1
ATOM 1532 N N . TYR A 1 203 ? -3.609 1.912 8.25 1 90.44 203 TYR A N 1
ATOM 1533 C CA . TYR A 1 203 ? -4.539 1.338 7.285 1 90.44 203 TYR A CA 1
ATOM 1534 C C . TYR A 1 203 ? -5.469 0.332 7.953 1 90.44 203 TYR A C 1
ATOM 1536 O O . TYR A 1 203 ? -6.473 -0.077 7.371 1 90.44 203 TYR A O 1
ATOM 1544 N N . ASP A 1 204 ? -5.137 -0.162 9.117 1 91.12 204 ASP A N 1
ATOM 1545 C CA . ASP A 1 204 ? -5.926 -1.201 9.773 1 91.12 204 ASP A CA 1
ATOM 1546 C C . ASP A 1 204 ? -6.465 -0.717 11.117 1 91.12 204 ASP A C 1
ATOM 1548 O O . ASP A 1 204 ? -6.426 -1.45 12.109 1 91.12 204 ASP A O 1
ATOM 1552 N N . ASN A 1 205 ? -6.852 0.502 11.164 1 91.88 205 ASN A N 1
ATOM 1553 C CA . ASN A 1 205 ? -7.324 1.09 12.414 1 91.88 205 ASN A CA 1
ATOM 1554 C C . ASN A 1 205 ? -8.617 1.873 12.211 1 91.88 205 ASN A C 1
ATOM 1556 O O . ASN A 1 205 ? -8.852 2.879 12.883 1 91.88 205 ASN A O 1
ATOM 1560 N N . TRP A 1 206 ? -9.422 1.407 11.336 1 93.5 206 TRP A N 1
ATOM 1561 C CA . TRP A 1 206 ? -10.641 2.129 11.008 1 93.5 206 TRP A CA 1
ATOM 1562 C C . TRP A 1 206 ? -11.742 1.841 12.023 1 93.5 206 TRP A C 1
ATOM 1564 O O . TRP A 1 206 ? -11.711 0.806 12.695 1 93.5 206 TRP A O 1
ATOM 1574 N N . THR A 1 207 ? -12.617 2.758 12.211 1 94 207 THR A N 1
ATOM 1575 C CA . THR A 1 207 ? -13.789 2.535 13.047 1 94 207 THR A CA 1
ATOM 1576 C C . THR A 1 207 ? -14.828 1.696 12.312 1 94 207 THR A C 1
ATOM 1578 O O . THR A 1 207 ? -14.867 1.686 11.078 1 94 207 THR A O 1
ATOM 1581 N N . LEU A 1 208 ? -15.648 1.001 13.109 1 96.25 208 LEU A N 1
ATOM 1582 C CA . LEU A 1 208 ? -16.781 0.311 12.516 1 96.25 208 LEU A CA 1
ATOM 1583 C C . LEU A 1 208 ? -17.672 1.287 11.75 1 96.25 208 LEU A C 1
ATOM 1585 O O . LEU A 1 208 ? -18.141 0.979 10.656 1 96.25 208 LEU A O 1
ATOM 1589 N N . SER A 1 209 ? -17.875 2.467 12.305 1 96.88 209 SER A N 1
ATOM 1590 C CA . SER A 1 209 ? -18.719 3.494 11.695 1 96.88 209 SER A CA 1
ATOM 1591 C C . SER A 1 209 ? -18.172 3.914 10.328 1 96.88 209 SER A C 1
ATOM 1593 O O . SER A 1 209 ? -18.953 4.238 9.43 1 96.88 209 SER A O 1
ATOM 1595 N N . ARG A 1 210 ? -16.891 3.893 10.18 1 96.25 210 ARG A N 1
ATOM 1596 C CA . ARG A 1 210 ? -16.297 4.242 8.891 1 96.25 210 ARG A CA 1
ATOM 1597 C C . ARG A 1 210 ? -16.734 3.254 7.809 1 96.25 210 ARG A C 1
ATOM 1599 O O . ARG A 1 210 ? -17.062 3.656 6.691 1 96.25 210 ARG A O 1
ATOM 1606 N N . LEU A 1 211 ? -16.688 1.963 8.109 1 97.44 211 LEU A N 1
ATOM 1607 C CA . LEU A 1 211 ? -17.062 0.96 7.113 1 97.44 211 LEU A CA 1
ATOM 1608 C C . LEU A 1 211 ? -18.547 1.034 6.789 1 97.44 211 LEU A C 1
ATOM 1610 O O . LEU A 1 211 ? -18.953 0.833 5.641 1 97.44 211 LEU A O 1
ATOM 1614 N N . GLN A 1 212 ? -19.297 1.318 7.836 1 98.06 212 GLN A N 1
ATOM 1615 C CA . GLN A 1 212 ? -20.719 1.502 7.598 1 98.06 212 GLN A CA 1
ATOM 1616 C C . GLN A 1 212 ? -20.984 2.711 6.703 1 98.06 212 GLN A C 1
ATOM 1618 O O . GLN A 1 212 ? -21.828 2.66 5.812 1 98.06 212 GLN A O 1
ATOM 1623 N N . LEU A 1 213 ? -20.266 3.744 6.961 1 98.25 213 LEU A N 1
ATOM 1624 C CA . LEU A 1 213 ? -20.375 4.93 6.117 1 98.25 213 LEU A CA 1
ATOM 1625 C C . LEU A 1 213 ? -19.922 4.629 4.691 1 98.25 213 LEU A C 1
ATOM 1627 O O . LEU A 1 213 ? -20.547 5.082 3.73 1 98.25 213 LEU A O 1
ATOM 1631 N N . MET A 1 214 ? -18.828 3.906 4.562 1 98.12 214 MET A N 1
ATOM 1632 C CA . MET A 1 214 ? -18.328 3.506 3.254 1 98.12 214 MET A CA 1
ATOM 1633 C C . MET A 1 214 ? -19.391 2.756 2.465 1 98.12 214 MET A C 1
ATOM 1635 O O . MET A 1 214 ? -19.562 2.992 1.268 1 98.12 214 MET A O 1
ATOM 1639 N N . GLN A 1 215 ? -20.062 1.851 3.162 1 98.38 215 GLN A N 1
ATOM 1640 C CA . GLN A 1 215 ? -21.141 1.101 2.529 1 98.38 215 GLN A CA 1
ATOM 1641 C C . GLN A 1 215 ? -22.188 2.039 1.939 1 98.38 215 GLN A C 1
ATOM 1643 O O . GLN A 1 215 ? -22.609 1.869 0.792 1 98.38 215 GLN A O 1
ATOM 1648 N N . MET A 1 216 ? -22.578 3.01 2.711 1 98.25 216 MET A N 1
ATOM 1649 C CA . MET A 1 216 ? -23.594 3.955 2.26 1 98.25 216 MET A CA 1
ATOM 1650 C C . MET A 1 216 ? -23.062 4.805 1.105 1 98.25 216 MET A C 1
ATOM 1652 O O . MET A 1 216 ? -23.781 5.027 0.123 1 98.25 216 MET A O 1
ATOM 1656 N N . VAL A 1 217 ? -21.859 5.242 1.204 1 98.44 217 VAL A N 1
ATOM 1657 C CA . VAL A 1 217 ? -21.266 6.109 0.196 1 98.44 217 VAL A CA 1
ATOM 1658 C C . VAL A 1 217 ? -21.109 5.352 -1.12 1 98.44 217 VAL A C 1
ATOM 1660 O O . VAL A 1 217 ? -21.391 5.895 -2.193 1 98.44 217 VAL A O 1
ATOM 1663 N N . LEU A 1 218 ? -20.719 4.102 -1.041 1 98.31 218 LEU A N 1
ATOM 1664 C CA . LEU A 1 218 ? -20.594 3.295 -2.248 1 98.31 218 LEU A CA 1
ATOM 1665 C C . LEU A 1 218 ? -21.938 3.172 -2.965 1 98.31 218 LEU A C 1
ATOM 1667 O O . LEU A 1 218 ? -21.984 3.029 -4.191 1 98.31 218 LEU A O 1
ATOM 1671 N N . GLY A 1 219 ? -23 3.26 -2.225 1 97.75 219 GLY A N 1
ATOM 1672 C CA . GLY A 1 219 ? -24.328 3.205 -2.799 1 97.75 219 GLY A CA 1
ATOM 1673 C C . GLY A 1 219 ? -24.672 4.414 -3.65 1 97.75 219 GLY A C 1
ATOM 1674 O O . GLY A 1 219 ? -25.625 4.395 -4.414 1 97.75 219 GLY A O 1
ATOM 1675 N N . THR A 1 220 ? -23.859 5.441 -3.592 1 98 220 THR A N 1
ATOM 1676 C CA . THR A 1 220 ? -24.109 6.672 -4.332 1 98 220 THR A CA 1
ATOM 1677 C C . THR A 1 220 ? -23.281 6.711 -5.617 1 98 220 THR A C 1
ATOM 1679 O O . THR A 1 220 ? -23.359 7.684 -6.375 1 98 220 THR A O 1
ATOM 1682 N N . LEU A 1 221 ? -22.547 5.668 -5.891 1 98.31 221 LEU A N 1
ATOM 1683 C CA . LEU A 1 221 ? -21.594 5.625 -7 1 98.31 221 LEU A CA 1
ATOM 1684 C C . LEU A 1 221 ? -22.312 5.844 -8.328 1 98.31 221 LEU A C 1
ATOM 1686 O O . LEU A 1 221 ? -23.328 5.195 -8.609 1 98.31 221 LEU A O 1
ATOM 1690 N N . GLU A 1 222 ? -21.797 6.789 -9.078 1 98 222 GLU A N 1
ATOM 1691 C CA . GLU A 1 222 ? -22.328 7.074 -10.406 1 98 222 GLU A CA 1
ATOM 1692 C C . GLU A 1 222 ? -21.219 7.211 -11.438 1 98 222 GLU A C 1
ATOM 1694 O O . GLU A 1 222 ? -20.188 7.816 -11.164 1 98 222 GLU A O 1
ATOM 1699 N N . MET A 1 223 ? -21.484 6.598 -12.578 1 98.06 223 MET A N 1
ATOM 1700 C CA . MET A 1 223 ? -20.562 6.703 -13.703 1 98.06 223 MET A CA 1
ATOM 1701 C C . MET A 1 223 ? -21.016 7.777 -14.688 1 98.06 223 MET A C 1
ATOM 1703 O O . MET A 1 223 ? -22.219 7.902 -14.969 1 98.06 223 MET A O 1
ATOM 1707 N N . ASN A 1 224 ? -20.047 8.562 -15.078 1 97.94 224 ASN A N 1
ATOM 1708 C CA . ASN A 1 224 ? -20.312 9.602 -16.062 1 97.94 224 ASN A CA 1
ATOM 1709 C C . ASN A 1 224 ? -19.234 9.633 -17.156 1 97.94 224 ASN A C 1
ATOM 1711 O O . ASN A 1 224 ? -18.219 8.953 -17.047 1 97.94 224 ASN A O 1
ATOM 1715 N N . CYS A 1 225 ? -19.5 10.391 -18.25 1 97.12 225 CYS A N 1
ATOM 1716 C CA . CYS A 1 225 ? -18.547 10.602 -19.328 1 97.12 225 CYS A CA 1
ATOM 1717 C C . CYS A 1 225 ? -18.078 9.273 -19.906 1 97.12 225 CYS A C 1
ATOM 1719 O O . CYS A 1 225 ? -16.875 9.008 -20 1 97.12 225 CYS A O 1
ATOM 1721 N N . GLU A 1 226 ? -19.031 8.406 -20.25 1 96 226 GLU A N 1
ATOM 1722 C CA . GLU A 1 226 ? -18.781 7.105 -20.875 1 96 226 GLU A CA 1
ATOM 1723 C C . GLU A 1 226 ? -17.859 6.25 -20 1 96 226 GLU A C 1
ATOM 1725 O O . GLU A 1 226 ? -16.938 5.613 -20.516 1 96 226 GLU A O 1
ATOM 1730 N N . GLY A 1 227 ? -17.984 6.445 -18.734 1 96.38 227 GLY A N 1
ATOM 1731 C CA . GLY A 1 227 ? -17.297 5.586 -17.797 1 96.38 227 GLY A CA 1
ATOM 1732 C C . GLY A 1 227 ? -15.945 6.133 -17.375 1 96.38 227 GLY A C 1
ATOM 1733 O O . GLY A 1 227 ? -15.211 5.484 -16.625 1 96.38 227 GLY A O 1
ATOM 1734 N N . GLN A 1 228 ? -15.609 7.344 -17.766 1 97.06 228 GLN A N 1
ATOM 1735 C CA . GLN A 1 228 ? -14.297 7.906 -17.484 1 97.06 228 GLN A CA 1
ATOM 1736 C C . GLN A 1 228 ? -14.297 8.68 -16.172 1 97.06 228 GLN A C 1
ATOM 1738 O O . GLN A 1 228 ? -13.242 8.992 -15.625 1 97.06 228 GLN A O 1
ATOM 1743 N N . VAL A 1 229 ? -15.5 9.055 -15.773 1 98.31 229 VAL A N 1
ATOM 1744 C CA . VAL A 1 229 ? -15.633 9.82 -14.539 1 98.31 229 VAL A CA 1
ATOM 1745 C C . VAL A 1 229 ? -16.562 9.086 -13.578 1 98.31 229 VAL A C 1
ATOM 1747 O O . VAL A 1 229 ? -17.656 8.664 -13.969 1 98.31 229 VAL A O 1
ATOM 1750 N N . ALA A 1 230 ? -16.109 8.875 -12.359 1 98.56 230 ALA A N 1
ATOM 1751 C CA . ALA A 1 230 ? -16.938 8.281 -11.32 1 98.56 230 ALA A CA 1
ATOM 1752 C C . ALA A 1 230 ? -17.047 9.203 -10.109 1 98.56 230 ALA A C 1
ATOM 1754 O O . ALA A 1 230 ? -16.078 9.867 -9.742 1 98.56 230 ALA A O 1
ATOM 1755 N N . SER A 1 231 ? -18.234 9.219 -9.516 1 98.62 231 SER A N 1
ATOM 1756 C CA . SER A 1 231 ? -18.438 10.109 -8.375 1 98.62 231 SER A CA 1
ATOM 1757 C C . SER A 1 231 ? -19.156 9.391 -7.234 1 98.62 231 SER A C 1
ATOM 1759 O O . SER A 1 231 ? -19.953 8.484 -7.477 1 98.62 231 SER A O 1
ATOM 1761 N N . VAL A 1 232 ? -18.812 9.734 -6.008 1 98.62 232 VAL A N 1
ATOM 1762 C CA . VAL A 1 232 ? -19.547 9.375 -4.797 1 98.62 232 VAL A CA 1
ATOM 1763 C C . VAL A 1 232 ? -19.75 10.609 -3.93 1 98.62 232 VAL A C 1
ATOM 1765 O O . VAL A 1 232 ? -19.094 11.633 -4.125 1 98.62 232 VAL A O 1
ATOM 1768 N N . TYR A 1 233 ? -20.734 10.539 -3.025 1 98.38 233 TYR A N 1
ATOM 1769 C CA . TYR A 1 233 ? -20.953 11.664 -2.117 1 98.38 233 TYR A CA 1
ATOM 1770 C C . TYR A 1 233 ? -21.375 11.18 -0.737 1 98.38 233 TYR A C 1
ATOM 1772 O O . TYR A 1 233 ? -21.75 10.008 -0.569 1 98.38 233 TYR A O 1
ATOM 1780 N N . VAL A 1 234 ? -21.266 11.969 0.215 1 98 234 VAL A N 1
ATOM 1781 C CA . VAL A 1 234 ? -21.703 11.711 1.581 1 98 234 VAL A CA 1
ATOM 1782 C C . VAL A 1 234 ? -22.562 12.883 2.076 1 98 234 VAL A C 1
ATOM 1784 O O . VAL A 1 234 ? -22.312 14.031 1.718 1 98 234 VAL A O 1
ATOM 1787 N N . THR A 1 235 ? -23.594 12.594 2.777 1 95.12 235 THR A N 1
ATOM 1788 C CA . THR A 1 235 ? -24.484 13.602 3.334 1 95.12 235 THR A CA 1
ATOM 1789 C C . THR A 1 235 ? -24.406 13.625 4.859 1 95.12 235 THR A C 1
ATOM 1791 O O . THR A 1 235 ? -23.875 12.688 5.469 1 95.12 235 THR A O 1
ATOM 1794 N N . ASP A 1 236 ? -24.922 14.648 5.375 1 94.25 236 ASP A N 1
ATOM 1795 C CA . ASP A 1 236 ? -24.984 14.742 6.828 1 94.25 236 ASP A CA 1
ATOM 1796 C C . ASP A 1 236 ? -25.844 13.625 7.41 1 94.25 236 ASP A C 1
ATOM 1798 O O . ASP A 1 236 ? -25.594 13.141 8.516 1 94.25 236 ASP A O 1
ATOM 1802 N N . GLU A 1 237 ? -26.844 13.273 6.703 1 94.56 237 GLU A N 1
ATOM 1803 C CA . GLU A 1 237 ? -27.719 12.195 7.152 1 94.56 237 GLU A CA 1
ATOM 1804 C C . GLU A 1 237 ? -26.953 10.875 7.254 1 94.56 237 GLU A C 1
ATOM 1806 O O . GLU A 1 237 ? -27.188 10.086 8.172 1 94.56 237 GLU A O 1
ATOM 1811 N N . MET A 1 238 ? -26.109 10.633 6.324 1 96.62 238 MET A N 1
ATOM 1812 C CA . MET A 1 238 ? -25.297 9.406 6.348 1 96.62 238 MET A CA 1
ATOM 1813 C C . MET A 1 238 ? -24.406 9.375 7.574 1 96.62 238 MET A C 1
ATOM 1815 O O . MET A 1 238 ? -24.25 8.336 8.211 1 96.62 238 MET A O 1
ATOM 1819 N N . PHE A 1 239 ? -23.797 10.539 7.91 1 96.62 239 PHE A N 1
ATOM 1820 C CA . PHE A 1 239 ? -23 10.641 9.117 1 96.62 239 PHE A CA 1
ATOM 1821 C C . PHE A 1 239 ? -23.828 10.328 10.359 1 96.62 239 PHE A C 1
ATOM 1823 O O . PHE A 1 239 ? -23.406 9.57 11.227 1 96.62 239 PHE A O 1
ATOM 1830 N N . ALA A 1 240 ? -24.984 10.914 10.336 1 95.94 240 ALA A N 1
ATOM 1831 C CA . ALA A 1 240 ? -25.875 10.742 11.484 1 95.94 240 ALA A CA 1
ATOM 1832 C C . ALA A 1 240 ? -26.297 9.281 11.633 1 95.94 240 ALA A C 1
ATOM 1834 O O . ALA A 1 240 ? -26.375 8.766 12.758 1 95.94 240 ALA A O 1
ATOM 1835 N N . GLN A 1 241 ? -26.547 8.625 10.609 1 97.06 241 GLN A N 1
ATOM 1836 C CA . GLN A 1 241 ? -27.016 7.242 10.617 1 97.06 241 GLN A CA 1
ATOM 1837 C C . GLN A 1 241 ? -25.922 6.285 11.078 1 97.06 241 GLN A C 1
ATOM 1839 O O . GLN A 1 241 ? -26.203 5.273 11.727 1 97.06 241 GLN A O 1
ATOM 1844 N N . THR A 1 242 ? -24.688 6.582 10.797 1 97.31 242 THR A N 1
ATOM 1845 C CA . THR A 1 242 ? -23.609 5.645 11.055 1 97.31 242 THR A CA 1
ATOM 1846 C C . THR A 1 242 ? -22.844 6.035 12.312 1 97.31 242 THR A C 1
ATOM 1848 O O . THR A 1 242 ? -22.109 5.223 12.883 1 97.31 242 THR A O 1
ATOM 1851 N N . GLY A 1 243 ? -22.906 7.27 12.68 1 96.62 243 GLY A N 1
ATOM 1852 C CA . GLY A 1 243 ? -22.094 7.773 13.781 1 96.62 243 GLY A CA 1
ATOM 1853 C C . GLY A 1 243 ? -20.656 8.078 13.383 1 96.62 243 GLY A C 1
ATOM 1854 O O . GLY A 1 243 ? -19.812 8.328 14.234 1 96.62 243 GLY A O 1
ATOM 1855 N N . ALA A 1 244 ? -20.406 8.086 12.117 1 95.75 244 ALA A N 1
ATOM 1856 C CA . ALA A 1 244 ? -19.062 8.375 11.617 1 95.75 244 ALA A CA 1
ATOM 1857 C C . ALA A 1 244 ? -18.766 9.875 11.672 1 95.75 244 ALA A C 1
ATOM 1859 O O . ALA A 1 244 ? -19.688 10.688 11.742 1 95.75 244 ALA A O 1
ATOM 1860 N N . SER A 1 245 ? -17.5 10.188 11.75 1 91.56 245 SER A N 1
ATOM 1861 C CA . SER A 1 245 ? -17.047 11.578 11.711 1 91.56 245 SER A CA 1
ATOM 1862 C C . SER A 1 245 ? -16.5 11.945 10.336 1 91.56 245 SER A C 1
ATOM 1864 O O . SER A 1 245 ? -16.344 11.078 9.477 1 91.56 245 SER A O 1
ATOM 1866 N N . LYS A 1 246 ? -16.234 13.211 10.148 1 88.25 246 LYS A N 1
ATOM 1867 C CA . LYS A 1 246 ? -15.68 13.695 8.883 1 88.25 246 LYS A CA 1
ATOM 1868 C C . LYS A 1 246 ? -14.305 13.086 8.625 1 88.25 246 LYS A C 1
ATOM 1870 O O . LYS A 1 246 ? -13.922 12.867 7.473 1 88.25 246 LYS A O 1
ATOM 1875 N N . GLU A 1 247 ? -13.609 12.75 9.633 1 86.19 247 GLU A N 1
ATOM 1876 C CA . GLU A 1 247 ? -12.281 12.148 9.523 1 86.19 247 GLU A CA 1
ATOM 1877 C C . GLU A 1 247 ? -12.359 10.742 8.938 1 86.19 247 GLU A C 1
ATOM 1879 O O . GLU A 1 247 ? -11.406 10.266 8.32 1 86.19 247 GLU A O 1
ATOM 1884 N N . ASP A 1 248 ? -13.539 10.195 9 1 92.25 248 ASP A N 1
ATOM 1885 C CA . ASP A 1 248 ? -13.734 8.82 8.547 1 92.25 248 ASP A CA 1
ATOM 1886 C C . ASP A 1 248 ? -13.805 8.75 7.023 1 92.25 248 ASP A C 1
ATOM 1888 O O . ASP A 1 248 ? -13.719 7.664 6.445 1 92.25 248 ASP A O 1
ATOM 1892 N N . THR A 1 249 ? -13.852 9.891 6.406 1 93.88 249 THR A N 1
ATOM 1893 C CA . THR A 1 249 ? -14.094 9.883 4.969 1 93.88 249 THR A CA 1
ATOM 1894 C C . THR A 1 249 ? -12.781 9.844 4.199 1 93.88 249 THR A C 1
ATOM 1896 O O . THR A 1 249 ? -12.781 9.758 2.969 1 93.88 249 THR A O 1
ATOM 1899 N N . GLY A 1 250 ? -11.688 9.883 4.961 1 88.5 250 GLY A N 1
ATOM 1900 C CA . GLY A 1 250 ? -10.398 9.836 4.293 1 88.5 250 GLY A CA 1
ATOM 1901 C C . GLY A 1 250 ? -10.25 8.648 3.357 1 88.5 250 GLY A C 1
ATOM 1902 O O . GLY A 1 250 ? -10.492 7.508 3.75 1 88.5 250 GLY A O 1
ATOM 1903 N N . GLY A 1 251 ? -9.898 8.93 2.078 1 91 251 GLY A N 1
ATOM 1904 C CA . GLY A 1 251 ? -9.602 7.875 1.122 1 91 251 GLY A CA 1
ATOM 1905 C C . GLY A 1 251 ? -10.82 7.379 0.38 1 91 251 GLY A C 1
ATOM 1906 O O . GLY A 1 251 ? -10.711 6.559 -0.535 1 91 251 GLY A O 1
ATOM 1907 N N . PHE A 1 252 ? -12.031 7.918 0.676 1 96.5 252 PHE A N 1
ATOM 1908 C CA . PHE A 1 252 ? -13.242 7.414 0.04 1 96.5 252 PHE A CA 1
ATOM 1909 C C . PHE A 1 252 ? -13.203 7.664 -1.463 1 96.5 252 PHE A C 1
ATOM 1911 O O . PHE A 1 252 ? -13.742 6.871 -2.242 1 96.5 252 PHE A O 1
ATOM 1918 N N . VAL A 1 253 ? -12.531 8.727 -1.88 1 96.75 253 VAL A N 1
ATOM 1919 C CA . VAL A 1 253 ? -12.461 9.094 -3.291 1 96.75 253 VAL A CA 1
ATOM 1920 C C . VAL A 1 253 ? -11.664 8.039 -4.059 1 96.75 253 VAL A C 1
ATOM 1922 O O . VAL A 1 253 ? -11.805 7.914 -5.277 1 96.75 253 VAL A O 1
ATOM 1925 N N . ASP A 1 254 ? -10.977 7.219 -3.377 1 94.44 254 ASP A N 1
ATOM 1926 C CA . ASP A 1 254 ? -10.109 6.238 -4.02 1 94.44 254 ASP A CA 1
ATOM 1927 C C . ASP A 1 254 ? -10.906 5.039 -4.52 1 94.44 254 ASP A C 1
ATOM 1929 O O . ASP A 1 254 ? -10.453 4.309 -5.406 1 94.44 254 ASP A O 1
ATOM 1933 N N . TYR A 1 255 ? -12.047 4.816 -3.984 1 96.62 255 TYR A N 1
ATOM 1934 C CA . TYR A 1 255 ? -12.852 3.682 -4.414 1 96.62 255 TYR A CA 1
ATOM 1935 C C . TYR A 1 255 ? -13.367 3.885 -5.836 1 96.62 255 TYR A C 1
ATOM 1937 O O . TYR A 1 255 ? -13.07 3.09 -6.73 1 96.62 255 TYR A O 1
ATOM 1945 N N . PRO A 1 256 ? -14.031 5.043 -6.055 1 97.81 256 PRO A N 1
ATOM 1946 C CA . PRO A 1 256 ? -14.406 5.25 -7.453 1 97.81 256 PRO A CA 1
ATOM 1947 C C . PRO A 1 256 ? -13.195 5.387 -8.375 1 97.81 256 PRO A C 1
ATOM 1949 O O . PRO A 1 256 ? -13.25 4.965 -9.539 1 97.81 256 PRO A O 1
ATOM 1952 N N . ARG A 1 257 ? -12.164 5.898 -7.898 1 96 257 ARG A N 1
ATOM 1953 C CA . ARG A 1 257 ? -10.953 6.062 -8.703 1 96 257 ARG A CA 1
ATOM 1954 C C . ARG A 1 257 ? -10.391 4.711 -9.117 1 96 257 ARG A C 1
ATOM 1956 O O . ARG A 1 257 ? -9.773 4.594 -10.18 1 96 257 ARG A O 1
ATOM 1963 N N . SER A 1 258 ? -10.625 3.674 -8.359 1 95.25 258 SER A N 1
ATOM 1964 C CA . SER A 1 258 ? -10 2.371 -8.555 1 95.25 258 SER A CA 1
ATOM 1965 C C . SER A 1 258 ? -10.625 1.631 -9.734 1 95.25 258 SER A C 1
ATOM 1967 O O . SER A 1 258 ? -10.094 0.619 -10.195 1 95.25 258 SER A O 1
ATOM 1969 N N . ILE A 1 259 ? -11.75 2.16 -10.234 1 95.94 259 ILE A N 1
ATOM 1970 C CA . ILE A 1 259 ? -12.398 1.523 -11.375 1 95.94 259 ILE A CA 1
ATOM 1971 C C . ILE A 1 259 ? -11.523 1.67 -12.617 1 95.94 259 ILE A C 1
ATOM 1973 O O . ILE A 1 259 ? -11.023 2.758 -12.906 1 95.94 259 ILE A O 1
ATOM 1977 N N . ALA A 1 260 ? -11.383 0.598 -13.352 1 93.69 260 ALA A N 1
ATOM 1978 C CA . ALA A 1 260 ? -10.422 0.498 -14.445 1 93.69 260 ALA A CA 1
ATOM 1979 C C . ALA A 1 260 ? -10.633 1.617 -15.461 1 93.69 260 ALA A C 1
ATOM 1981 O O . ALA A 1 260 ? -9.672 2.262 -15.891 1 93.69 260 ALA A O 1
ATOM 1982 N N . SER A 1 261 ? -11.852 1.943 -15.82 1 94.06 261 SER A N 1
ATOM 1983 C CA . SER A 1 261 ? -12.148 2.879 -16.891 1 94.06 261 SER A CA 1
ATOM 1984 C C . SER A 1 261 ? -12.078 4.324 -16.422 1 94.06 261 SER A C 1
ATOM 1986 O O . SER A 1 261 ? -12.062 5.254 -17.219 1 94.06 261 SER A O 1
ATOM 1988 N N . VAL A 1 262 ? -11.984 4.512 -15.156 1 96.38 262 VAL A N 1
ATOM 1989 C CA . VAL A 1 262 ? -12.109 5.848 -14.586 1 96.38 262 VAL A CA 1
ATOM 1990 C C . VAL A 1 262 ? -10.781 6.598 -14.734 1 96.38 262 VAL A C 1
ATOM 1992 O O . VAL A 1 262 ? -9.719 6.066 -14.398 1 96.38 262 VAL A O 1
ATOM 1995 N N . LYS A 1 263 ? -10.906 7.781 -15.234 1 95.88 263 LYS A N 1
ATOM 1996 C CA . LYS A 1 263 ? -9.758 8.672 -15.336 1 95.88 263 LYS A CA 1
ATOM 1997 C C . LYS A 1 263 ? -9.734 9.68 -14.195 1 95.88 263 LYS A C 1
ATOM 1999 O O . LYS A 1 263 ? -8.672 10.078 -13.727 1 95.88 263 LYS A O 1
ATOM 2004 N N . VAL A 1 264 ? -10.945 10.078 -13.789 1 97.56 264 VAL A N 1
ATOM 2005 C CA . VAL A 1 264 ? -11.062 11.023 -12.688 1 97.56 264 VAL A CA 1
ATOM 2006 C C . VAL A 1 264 ? -12.195 10.594 -11.758 1 97.56 264 VAL A C 1
ATOM 2008 O O . VAL A 1 264 ? -13.289 10.258 -12.219 1 97.56 264 VAL A O 1
ATOM 2011 N N . ALA A 1 265 ? -11.93 10.602 -10.445 1 98.12 265 ALA A N 1
ATOM 2012 C CA . ALA A 1 265 ? -12.93 10.336 -9.422 1 98.12 265 ALA A CA 1
ATOM 2013 C C . ALA A 1 265 ? -13.305 11.617 -8.672 1 98.12 265 ALA A C 1
ATOM 2015 O O . ALA A 1 265 ? -12.461 12.5 -8.484 1 98.12 265 ALA A O 1
ATOM 2016 N N . ILE A 1 266 ? -14.57 11.719 -8.305 1 98.5 266 ILE A N 1
ATOM 2017 C CA . ILE A 1 266 ? -15.117 12.852 -7.57 1 98.5 266 ILE A CA 1
ATOM 2018 C C . ILE A 1 266 ? -15.68 12.375 -6.234 1 98.5 266 ILE A C 1
ATOM 2020 O O . ILE A 1 266 ? -16.422 11.383 -6.18 1 98.5 266 ILE A O 1
ATOM 2024 N N . PHE A 1 267 ? -15.32 13.016 -5.195 1 98.5 267 PHE A N 1
ATOM 2025 C CA . PHE A 1 267 ? -15.961 12.82 -3.898 1 98.5 267 PHE A CA 1
ATOM 2026 C C . PHE A 1 267 ? -16.547 14.133 -3.387 1 98.5 267 PHE A C 1
ATOM 2028 O O . PHE A 1 267 ? -15.836 15.117 -3.223 1 98.5 267 PHE A O 1
ATOM 2035 N N . LEU A 1 268 ? -17.859 14.109 -3.158 1 98.31 268 LEU A N 1
ATOM 2036 C CA . LEU A 1 268 ? -18.578 15.297 -2.709 1 98.31 268 LEU A CA 1
ATOM 2037 C C . LEU A 1 268 ? -19.031 15.141 -1.266 1 98.31 268 LEU A C 1
ATOM 2039 O O . LEU A 1 268 ? -19.562 14.094 -0.89 1 98.31 268 LEU A O 1
ATOM 2043 N N . LYS A 1 269 ? -18.766 16.125 -0.47 1 96.94 269 LYS A N 1
ATOM 2044 C CA . LYS A 1 269 ? -19.219 16.156 0.918 1 96.94 269 LYS A CA 1
ATOM 2045 C C . LYS A 1 269 ? -20.125 17.359 1.177 1 96.94 269 LYS A C 1
ATOM 2047 O O . LYS A 1 269 ? -19.672 18.5 1.071 1 96.94 269 LYS A O 1
ATOM 2052 N N . GLY A 1 270 ? -21.359 17.062 1.45 1 91.62 270 GLY A N 1
ATOM 2053 C CA . GLY A 1 270 ? -22.266 18.125 1.842 1 91.62 270 GLY A CA 1
ATOM 2054 C C . GLY A 1 270 ? -22.047 18.594 3.264 1 91.62 270 GLY A C 1
ATOM 2055 O O . GLY A 1 270 ? -21.578 17.844 4.113 1 91.62 270 GLY A O 1
ATOM 2056 N N . SER A 1 271 ? -22.266 19.922 3.479 1 85.62 271 SER A N 1
ATOM 2057 C CA . SER A 1 271 ? -22.203 20.484 4.824 1 85.62 271 SER A CA 1
ATOM 2058 C C . SER A 1 271 ? -23.5 21.188 5.203 1 85.62 271 SER A C 1
ATOM 2060 O O . SER A 1 271 ? -24.281 21.578 4.328 1 85.62 271 SER A O 1
ATOM 2062 N N . GLU A 1 272 ? -23.641 21.297 6.461 1 81.31 272 GLU A N 1
ATOM 2063 C CA . GLU A 1 272 ? -24.875 21.891 7 1 81.31 272 GLU A CA 1
ATOM 2064 C C . GLU A 1 272 ? -25.016 23.344 6.57 1 81.31 272 GLU A C 1
ATOM 2066 O O . GLU A 1 272 ? -26.125 23.859 6.469 1 81.31 272 GLU A O 1
ATOM 2071 N N . ASP A 1 273 ? -23.906 24.016 6.266 1 84.06 273 ASP A N 1
ATOM 2072 C CA . ASP A 1 273 ? -23.953 25.438 5.918 1 84.06 273 ASP A CA 1
ATOM 2073 C C . ASP A 1 273 ? -24.344 25.625 4.457 1 84.06 273 ASP A C 1
ATOM 2075 O O . ASP A 1 273 ? -24.344 26.75 3.951 1 84.06 273 ASP A O 1
ATOM 2079 N N . GLY A 1 274 ? -24.656 24.516 3.805 1 86.12 274 GLY A N 1
ATOM 2080 C CA . GLY A 1 274 ? -25.109 24.578 2.42 1 86.12 274 GLY A CA 1
ATOM 2081 C C . GLY A 1 274 ? -23.953 24.531 1.424 1 86.12 274 GLY A C 1
ATOM 2082 O O . GLY A 1 274 ? -24.172 24.719 0.223 1 86.12 274 GLY A O 1
ATOM 2083 N N . SER A 1 275 ? -22.812 24.359 1.938 1 92 275 SER A N 1
ATOM 2084 C CA . SER A 1 275 ? -21.672 24.25 1.034 1 92 275 SER A CA 1
ATOM 2085 C C . SER A 1 275 ? -21.359 22.781 0.717 1 92 275 SER A C 1
ATOM 2087 O O . SER A 1 275 ? -21.812 21.875 1.422 1 92 275 SER A O 1
ATOM 2089 N N . VAL A 1 276 ? -20.719 22.609 -0.472 1 96.06 276 VAL A N 1
ATOM 2090 C CA . VAL A 1 276 ? -20.297 21.281 -0.891 1 96.06 276 VAL A CA 1
ATOM 2091 C C . VAL A 1 276 ? -18.781 21.266 -1.123 1 96.06 276 VAL A C 1
ATOM 2093 O O . VAL A 1 276 ? -18.266 22.062 -1.909 1 96.06 276 VAL A O 1
ATOM 2096 N N . SER A 1 277 ? -18.109 20.453 -0.382 1 95.75 277 SER A N 1
ATOM 2097 C CA . SER A 1 277 ? -16.703 20.203 -0.628 1 95.75 277 SER A CA 1
ATOM 2098 C C . SER A 1 277 ? -16.5 19.156 -1.712 1 95.75 277 SER A C 1
ATOM 2100 O O . SER A 1 277 ? -17.156 18.109 -1.707 1 95.75 277 SER A O 1
ATOM 2102 N N . VAL A 1 278 ? -15.57 19.453 -2.668 1 97.5 278 VAL A N 1
ATOM 2103 C CA . VAL A 1 278 ? -15.328 18.547 -3.791 1 97.5 278 VAL A CA 1
ATOM 2104 C C . VAL A 1 278 ? -13.867 18.125 -3.801 1 97.5 278 VAL A C 1
ATOM 2106 O O . VAL A 1 278 ? -12.961 18.969 -3.752 1 97.5 278 VAL A O 1
ATOM 2109 N N . SER A 1 279 ? -13.617 16.828 -3.836 1 96.62 279 SER A N 1
ATOM 2110 C CA . SER A 1 279 ? -12.281 16.266 -4.004 1 96.62 279 SER A CA 1
ATOM 2111 C C . SER A 1 279 ? -12.156 15.539 -5.34 1 96.62 279 SER A C 1
ATOM 2113 O O . SER A 1 279 ? -13.031 14.75 -5.707 1 96.62 279 SER A O 1
ATOM 2115 N N . LEU A 1 280 ? -11.125 15.875 -6.039 1 96.38 280 LEU A N 1
ATOM 2116 C CA . LEU A 1 280 ? -10.836 15.25 -7.324 1 96.38 280 LEU A CA 1
ATOM 2117 C C . LEU A 1 280 ? -9.57 14.414 -7.25 1 96.38 280 LEU A C 1
ATOM 2119 O O . LEU A 1 280 ? -8.586 14.82 -6.625 1 96.38 280 LEU A O 1
ATOM 2123 N N . ARG A 1 281 ? -9.617 13.219 -7.77 1 94.12 281 ARG A N 1
ATOM 2124 C CA . ARG A 1 281 ? -8.445 12.367 -7.926 1 94.12 281 ARG A CA 1
ATOM 2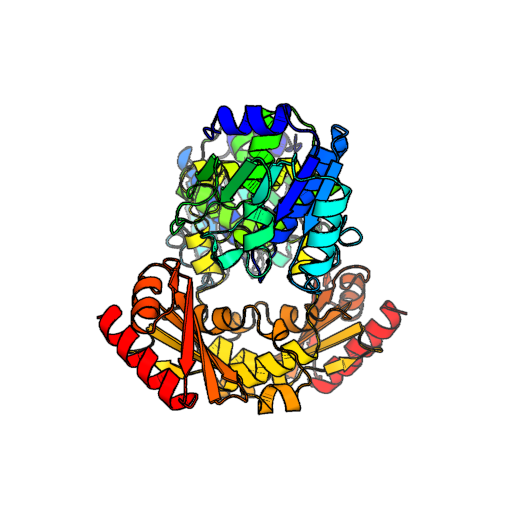125 C C . ARG A 1 281 ? -8.359 11.805 -9.344 1 94.12 281 ARG A C 1
ATOM 2127 O O . ARG A 1 281 ? -9.344 11.273 -9.867 1 94.12 281 ARG A O 1
ATOM 2134 N N . ALA A 1 282 ? -7.234 11.945 -9.938 1 93.31 282 ALA A N 1
ATOM 2135 C CA . ALA A 1 282 ? -7.031 11.469 -11.305 1 93.31 282 ALA A CA 1
ATOM 2136 C C . ALA A 1 282 ? -5.977 10.367 -11.352 1 93.31 282 ALA A C 1
ATOM 2138 O O . ALA A 1 282 ? -5.203 10.203 -10.406 1 93.31 282 ALA A O 1
ATOM 2139 N N . LYS A 1 283 ? -6.07 9.477 -12.438 1 87.38 283 LYS A N 1
ATOM 2140 C CA . LYS A 1 283 ? -5.078 8.422 -12.672 1 87.38 283 LYS A CA 1
ATOM 2141 C C . LYS A 1 283 ? -4.039 8.867 -13.695 1 87.38 283 LYS A C 1
ATOM 2143 O O . LYS A 1 283 ? -3.389 8.031 -14.328 1 87.38 283 LYS A O 1
ATOM 2148 N N . GLY A 1 284 ? -4.062 9.922 -13.898 1 79.06 284 GLY A N 1
ATOM 2149 C CA . GLY A 1 284 ? -3.174 10.398 -14.945 1 79.06 284 GLY A CA 1
ATOM 2150 C C . GLY A 1 284 ? -3.908 10.828 -16.203 1 79.06 284 GLY A C 1
ATOM 2151 O O . GLY A 1 284 ? -5.062 10.453 -16.406 1 79.06 284 GLY A O 1
ATOM 2152 N N . GLY A 1 285 ? -3.523 11.836 -16.891 1 80.62 285 GLY A N 1
ATOM 2153 C CA . GLY A 1 285 ? -4.059 12.289 -18.172 1 80.62 285 GLY A CA 1
ATOM 2154 C C . GLY A 1 285 ? -4.938 13.516 -18.047 1 80.62 285 GLY A C 1
ATOM 2155 O O . GLY A 1 285 ? -5.398 14.055 -19.062 1 80.62 285 GLY A O 1
ATOM 2156 N N . CYS A 1 286 ? -5.367 13.695 -16.875 1 90.56 286 CYS A N 1
ATOM 2157 C CA . CYS A 1 286 ? -6.168 14.891 -16.641 1 90.56 286 CYS A CA 1
ATOM 2158 C C . CYS A 1 286 ? -5.605 15.719 -15.492 1 90.56 286 CYS A C 1
ATOM 2160 O O . CYS A 1 286 ? -5.492 15.219 -14.375 1 90.56 286 CYS A O 1
ATOM 2162 N N . ASP A 1 287 ? -5.277 16.859 -15.758 1 90.31 287 ASP A N 1
ATOM 2163 C CA . ASP A 1 287 ? -4.844 17.766 -14.703 1 90.31 287 ASP A CA 1
ATOM 2164 C C . ASP A 1 287 ? -6.039 18.312 -13.922 1 90.31 287 ASP A C 1
ATOM 2166 O O . ASP A 1 287 ? -6.625 19.328 -14.305 1 90.31 287 ASP A O 1
ATOM 2170 N N . VAL A 1 288 ? -6.312 17.766 -12.805 1 94.5 288 VAL A N 1
ATOM 2171 C CA . VAL A 1 288 ? -7.535 18.109 -12.086 1 94.5 288 VAL A CA 1
ATOM 2172 C C . VAL A 1 288 ? -7.34 19.422 -11.328 1 94.5 288 VAL A C 1
ATOM 2174 O O . VAL A 1 288 ? -8.312 20.031 -10.867 1 94.5 288 VAL A O 1
ATOM 2177 N N . SER A 1 289 ? -6.047 19.828 -11.164 1 88.31 289 SER A N 1
ATOM 2178 C CA . SER A 1 289 ? -5.824 21.125 -10.531 1 88.31 289 SER A CA 1
ATOM 2179 C C . SER A 1 289 ? -6.402 22.25 -11.375 1 88.31 289 SER A C 1
ATOM 2181 O O . SER A 1 289 ? -6.918 23.234 -10.844 1 88.31 289 SER A O 1
ATOM 2183 N N . LEU A 1 290 ? -6.309 22.125 -12.656 1 91.25 290 LEU A N 1
ATOM 2184 C CA . LEU A 1 290 ? -6.852 23.125 -13.57 1 91.25 290 LEU A CA 1
ATOM 2185 C C . LEU A 1 290 ? -8.375 23.172 -13.484 1 91.25 290 LEU A C 1
ATOM 2187 O O . LEU A 1 290 ? -8.977 24.25 -13.562 1 91.25 290 LEU A O 1
ATOM 2191 N N . VAL A 1 291 ? -8.953 22.047 -13.328 1 95.44 291 VAL A N 1
ATOM 2192 C CA . VAL A 1 291 ? -10.406 21.984 -13.164 1 95.44 291 VAL A CA 1
ATOM 2193 C C . VAL A 1 291 ? -10.812 22.641 -11.852 1 95.44 291 VAL A C 1
ATOM 2195 O O . VAL A 1 291 ? -11.758 23.422 -11.812 1 95.44 291 VAL A O 1
ATOM 2198 N N . ALA A 1 292 ? -10.125 22.266 -10.812 1 94.38 292 ALA A N 1
ATOM 2199 C CA . ALA A 1 292 ? -10.414 22.812 -9.492 1 94.38 292 ALA A CA 1
ATOM 2200 C C . ALA A 1 292 ? -10.289 24.344 -9.5 1 94.38 292 ALA A C 1
ATOM 2202 O O . ALA A 1 292 ? -11.07 25.031 -8.844 1 94.38 292 ALA A O 1
ATOM 2203 N N . GLU A 1 293 ? -9.32 24.875 -10.211 1 91.25 293 GLU A N 1
ATOM 2204 C CA . GLU A 1 293 ? -9.086 26.312 -10.289 1 91.25 293 GLU A CA 1
ATOM 2205 C C . GLU A 1 293 ? -10.305 27.031 -10.859 1 91.25 293 GLU A C 1
ATOM 2207 O O . GLU A 1 293 ? -10.586 28.172 -10.469 1 91.25 293 GLU A O 1
ATOM 2212 N N . GLN A 1 294 ? -10.984 26.422 -11.742 1 94.31 294 GLN A N 1
ATOM 2213 C CA . GLN A 1 294 ? -12.188 27.016 -12.312 1 94.31 294 GLN A CA 1
ATOM 2214 C C . GLN A 1 294 ? -13.242 27.266 -11.242 1 94.31 294 GLN A C 1
ATOM 2216 O O . GLN A 1 294 ? -14.148 28.078 -11.438 1 94.31 294 GLN A O 1
ATOM 2221 N N . PHE A 1 295 ? -13.102 26.578 -10.188 1 95.12 295 PHE A N 1
ATOM 2222 C CA . PHE A 1 295 ? -14.086 26.688 -9.117 1 95.12 295 PHE A CA 1
ATOM 2223 C C . PHE A 1 295 ? -13.484 27.344 -7.883 1 95.12 295 PHE A C 1
ATOM 2225 O O . PHE A 1 295 ? -14.031 27.234 -6.785 1 95.12 295 PHE A O 1
ATOM 2232 N N . GLY A 1 296 ? -12.305 27.953 -8.031 1 89.38 296 GLY A N 1
ATOM 2233 C CA . GLY A 1 296 ? -11.68 28.672 -6.938 1 89.38 296 GLY A CA 1
ATOM 2234 C C . GLY A 1 296 ? -10.867 27.781 -6.02 1 89.38 296 GLY A C 1
ATOM 2235 O O . GLY A 1 296 ? -10.539 28.172 -4.898 1 89.38 296 GLY A O 1
ATOM 2236 N N . GLY A 1 297 ? -10.641 26.516 -6.473 1 90.25 297 GLY A N 1
ATOM 2237 C CA . GLY A 1 297 ? -9.836 25.594 -5.699 1 90.25 297 GLY A CA 1
ATOM 2238 C C . GLY A 1 297 ? -8.43 25.422 -6.254 1 90.25 297 GLY A C 1
ATOM 2239 O O . GLY A 1 297 ? -7.84 26.375 -6.773 1 90.25 297 GLY A O 1
ATOM 2240 N N . GLY A 1 298 ? -7.871 24.297 -5.941 1 82.06 298 GLY A N 1
ATOM 2241 C CA . GLY A 1 298 ? -6.523 23.969 -6.387 1 82.06 298 GLY A CA 1
ATOM 2242 C C . GLY A 1 298 ? -6.016 22.656 -5.844 1 82.06 298 GLY A C 1
ATOM 2243 O O . GLY A 1 298 ? -6.785 21.859 -5.297 1 82.06 298 GLY A O 1
ATOM 2244 N N . GLY A 1 299 ? -4.828 22.344 -6.227 1 78.06 299 GLY A N 1
ATOM 2245 C CA . GLY A 1 299 ? -4.18 21.109 -5.801 1 78.06 299 GLY A CA 1
ATOM 2246 C C . GLY A 1 299 ? -3.09 20.656 -6.75 1 78.06 299 GLY A C 1
ATOM 2247 O O . GLY A 1 299 ? -2.379 21.469 -7.332 1 78.06 299 GLY A O 1
ATOM 2248 N N . HIS A 1 300 ? -2.9 19.375 -6.801 1 74.69 300 HIS A N 1
ATOM 2249 C CA . HIS A 1 300 ? -1.891 18.766 -7.652 1 74.69 300 HIS A CA 1
ATOM 2250 C C . HIS A 1 300 ? -2.516 18.188 -8.922 1 74.69 300 HIS A C 1
ATOM 2252 O O . HIS A 1 300 ? -3.738 18.203 -9.078 1 74.69 300 HIS A O 1
ATOM 2258 N N . TYR A 1 301 ? -1.588 17.812 -9.789 1 80.75 301 TYR A N 1
ATOM 2259 C CA . TYR A 1 301 ? -1.99 17.281 -11.086 1 80.75 301 TYR A CA 1
ATOM 2260 C C . TYR A 1 301 ? -3.035 16.188 -10.93 1 80.75 301 TYR A C 1
ATOM 2262 O O . TYR A 1 301 ? -4.039 16.172 -11.648 1 80.75 301 TYR A O 1
ATOM 2270 N N . ASN A 1 302 ? -2.93 15.297 -9.945 1 87.5 302 ASN A N 1
ATOM 2271 C CA . ASN A 1 302 ? -3.816 14.141 -9.82 1 87.5 302 ASN A CA 1
ATOM 2272 C C . ASN A 1 302 ? -4.699 14.242 -8.578 1 87.5 302 ASN A C 1
ATOM 2274 O O . ASN A 1 302 ? -5.398 13.289 -8.227 1 87.5 302 ASN A O 1
ATOM 2278 N N . ALA A 1 303 ? -4.621 15.297 -7.871 1 86.12 303 ALA A N 1
ATOM 2279 C CA . ALA A 1 303 ? -5.375 15.469 -6.633 1 86.12 303 ALA A CA 1
ATOM 2280 C C . ALA A 1 303 ? -5.66 16.938 -6.363 1 86.12 303 ALA A C 1
ATOM 2282 O O . ALA A 1 303 ? -4.742 17.719 -6.109 1 86.12 303 ALA A O 1
ATOM 2283 N N . ALA A 1 304 ? -6.887 17.281 -6.41 1 88.81 304 ALA A N 1
ATOM 2284 C CA . ALA A 1 304 ? -7.281 18.672 -6.199 1 88.81 304 ALA A CA 1
ATOM 2285 C C . ALA A 1 304 ? -8.648 18.75 -5.52 1 88.81 304 ALA A C 1
ATOM 2287 O O . ALA A 1 304 ? -9.328 17.734 -5.344 1 88.81 304 ALA A O 1
ATOM 2288 N N . GLY A 1 305 ? -8.961 19.891 -5.02 1 92.25 305 GLY A N 1
ATOM 2289 C CA . GLY A 1 305 ? -10.25 20.078 -4.367 1 92.25 305 GLY A CA 1
ATOM 2290 C C . GLY A 1 305 ? -10.688 21.531 -4.312 1 92.25 305 GLY A C 1
ATOM 2291 O O . GLY A 1 305 ? -9.898 22.438 -4.625 1 92.25 305 GLY A O 1
ATOM 2292 N N . PHE A 1 306 ? -11.883 21.75 -4.031 1 92.44 306 PHE A N 1
ATOM 2293 C CA . PHE A 1 306 ? -12.492 23.062 -3.893 1 92.44 306 PHE A CA 1
ATOM 2294 C C . PHE A 1 306 ? -13.82 22.969 -3.143 1 92.44 306 PHE A C 1
ATOM 2296 O O . PHE A 1 306 ? -14.242 21.875 -2.756 1 92.44 306 PHE A O 1
ATOM 2303 N N . ARG A 1 307 ? -14.344 24.125 -2.844 1 94.06 307 ARG A N 1
ATOM 2304 C CA . ARG A 1 307 ? -15.625 24.234 -2.156 1 94.06 307 ARG A CA 1
ATOM 2305 C C . ARG A 1 307 ? -16.609 25.078 -2.955 1 94.06 307 ARG A C 1
ATOM 2307 O O . ARG A 1 307 ? -16.234 26.109 -3.516 1 94.06 307 ARG A O 1
ATOM 2314 N N . LEU A 1 308 ? -17.766 24.562 -3.098 1 95.81 308 LEU A N 1
ATOM 2315 C CA . LEU A 1 308 ? -18.844 25.297 -3.746 1 95.81 308 LEU A CA 1
ATOM 2316 C C . LEU A 1 308 ? -19.875 25.766 -2.721 1 95.81 308 LEU A C 1
ATOM 2318 O O . LEU A 1 308 ? -20.25 25.016 -1.819 1 95.81 308 LEU A O 1
ATOM 2322 N N . LYS A 1 309 ? -20.281 27.016 -2.855 1 93.19 309 LYS A N 1
ATOM 2323 C CA . LYS A 1 309 ? -21.25 27.578 -1.919 1 93.19 309 LYS A CA 1
ATOM 2324 C C . LYS A 1 309 ? -22.656 27.594 -2.516 1 93.19 309 LYS A C 1
ATOM 2326 O O . LYS A 1 309 ? -22.812 27.688 -3.734 1 93.19 309 LYS A O 1
ATOM 2331 N N . GLU A 1 310 ? -23.672 27.5 -1.646 1 92 310 GLU A N 1
ATOM 2332 C CA . GLU A 1 310 ? -25.094 27.641 -1.972 1 92 310 GLU A CA 1
ATOM 2333 C C . GLU A 1 310 ? -25.484 26.734 -3.125 1 92 310 GLU A C 1
ATOM 2335 O O . GLU A 1 310 ? -26.094 27.172 -4.102 1 92 310 GLU A O 1
ATOM 2340 N N . ILE A 1 311 ? -25.156 25.469 -3.051 1 92.19 311 ILE A N 1
ATOM 2341 C CA . ILE A 1 311 ? -25.438 24.469 -4.074 1 92.19 311 ILE A CA 1
ATOM 2342 C C . ILE A 1 311 ? -25.672 23.125 -3.414 1 92.19 311 ILE A C 1
ATOM 2344 O O . ILE A 1 311 ? -25.078 22.812 -2.381 1 92.19 311 ILE A O 1
ATOM 2348 N N . ASN A 1 312 ? -26.609 22.375 -3.926 1 92.44 312 ASN A N 1
ATOM 2349 C CA . ASN A 1 312 ? -26.781 21.047 -3.361 1 92.44 312 ASN A CA 1
ATOM 2350 C C . ASN A 1 312 ? -25.859 20.031 -4.023 1 92.44 312 ASN A C 1
ATOM 2352 O O . ASN A 1 312 ? -25.234 20.328 -5.047 1 92.44 312 ASN A O 1
ATOM 2356 N N . LEU A 1 313 ? -25.828 18.844 -3.502 1 95.44 313 LEU A N 1
ATOM 2357 C CA . LEU A 1 313 ? -24.859 17.828 -3.875 1 95.44 313 LEU A CA 1
ATOM 2358 C C . LEU A 1 313 ? -25.047 17.406 -5.332 1 95.44 313 LEU A C 1
ATOM 2360 O O . LEU A 1 313 ? -24.062 17.281 -6.07 1 95.44 313 LEU A O 1
ATOM 2364 N N . LEU A 1 314 ? -26.219 17.172 -5.777 1 94.62 314 LEU A N 1
ATOM 2365 C CA . LEU A 1 314 ? -26.484 16.688 -7.129 1 94.62 314 LEU A CA 1
ATOM 2366 C C . LEU A 1 314 ? -26.156 17.766 -8.164 1 94.62 314 LEU A C 1
ATOM 2368 O O . LEU A 1 314 ? -25.625 17.453 -9.234 1 94.62 314 LEU A O 1
ATOM 2372 N N . GLN A 1 315 ? -26.469 18.984 -7.801 1 95.88 315 GLN A N 1
ATOM 2373 C CA . GLN A 1 315 ? -26.109 20.094 -8.672 1 95.88 315 GLN A CA 1
ATOM 2374 C C . GLN A 1 315 ? -24.594 20.25 -8.773 1 95.88 315 GLN A C 1
ATOM 2376 O O . GLN A 1 315 ? -24.062 20.484 -9.859 1 95.88 315 GLN A O 1
ATOM 2381 N N . ALA A 1 316 ? -23.969 20.172 -7.633 1 97.25 316 ALA A N 1
ATOM 2382 C CA . ALA A 1 316 ? -22.516 20.25 -7.609 1 97.25 316 ALA A CA 1
ATOM 2383 C C . ALA A 1 316 ? -21.891 19.156 -8.484 1 97.25 316 ALA A C 1
ATOM 2385 O O . ALA A 1 316 ? -21 19.438 -9.289 1 97.25 316 ALA A O 1
ATOM 2386 N N . ARG A 1 317 ? -22.391 17.969 -8.367 1 97.62 317 ARG A N 1
ATOM 2387 C CA . ARG A 1 317 ? -21.906 16.859 -9.164 1 97.62 317 ARG A CA 1
ATOM 2388 C C . ARG A 1 317 ? -22.031 17.141 -10.656 1 97.62 317 ARG A C 1
ATOM 2390 O O . ARG A 1 317 ? -21.078 16.953 -11.422 1 97.62 317 ARG A O 1
ATOM 2397 N N . SER A 1 318 ? -23.188 17.609 -11.039 1 97.5 318 SER A N 1
ATOM 2398 C CA . SER A 1 318 ? -23.453 17.891 -12.445 1 97.5 318 SER A CA 1
ATOM 2399 C C . SER A 1 318 ? -22.5 18.953 -12.984 1 97.5 318 SER A C 1
ATOM 2401 O O . SER A 1 318 ? -22 18.828 -14.102 1 97.5 318 SER A O 1
ATOM 2403 N N . ARG A 1 319 ? -22.281 19.906 -12.18 1 97.31 319 ARG A N 1
ATOM 2404 C CA . ARG A 1 319 ? -21.391 20.984 -12.578 1 97.31 319 ARG A CA 1
ATOM 2405 C C . ARG A 1 319 ? -19.953 20.484 -12.758 1 97.31 319 ARG A C 1
ATOM 2407 O O . ARG A 1 319 ? -19.281 20.828 -13.734 1 97.31 319 ARG A O 1
ATOM 2414 N N . VAL A 1 320 ? -19.5 19.703 -11.844 1 97.94 320 VAL A N 1
ATOM 2415 C CA . VAL A 1 320 ? -18.141 19.203 -11.875 1 97.94 320 VAL A CA 1
ATOM 2416 C C . VAL A 1 320 ? -17.969 18.234 -13.039 1 97.94 320 VAL A C 1
ATOM 2418 O O . VAL A 1 320 ? -16.969 18.266 -13.75 1 97.94 320 VAL A O 1
ATOM 2421 N N . VAL A 1 321 ? -18.984 17.391 -13.25 1 98 321 VAL A N 1
ATOM 2422 C CA . VAL A 1 321 ? -18.953 16.422 -14.344 1 98 321 VAL A CA 1
ATOM 2423 C C . VAL A 1 321 ? -18.859 17.156 -15.68 1 98 321 VAL A C 1
ATOM 2425 O O . VAL A 1 321 ? -18.125 16.75 -16.578 1 98 321 VAL A O 1
ATOM 2428 N N . THR A 1 322 ? -19.594 18.25 -15.781 1 97.69 322 THR A N 1
ATOM 2429 C CA . THR A 1 322 ? -19.578 19.047 -17 1 97.69 322 THR A CA 1
ATOM 2430 C C . THR A 1 322 ? -18.172 19.625 -17.25 1 97.69 322 THR A C 1
ATOM 2432 O O . THR A 1 322 ? -17.672 19.578 -18.375 1 97.69 322 THR A O 1
ATOM 2435 N N . ALA A 1 323 ? -17.625 20.094 -16.219 1 97.31 323 ALA A N 1
ATOM 2436 C CA . ALA A 1 323 ? -16.266 20.656 -16.328 1 97.31 323 ALA A CA 1
ATOM 2437 C C . ALA A 1 323 ? -15.266 19.578 -16.703 1 97.31 323 ALA A C 1
ATOM 2439 O O . ALA A 1 323 ? -14.367 19.812 -17.516 1 97.31 323 ALA A O 1
ATOM 2440 N N . LEU A 1 324 ? -15.422 18.391 -16.125 1 97.38 324 LEU A N 1
ATOM 2441 C CA . LEU A 1 324 ? -14.5 17.297 -16.391 1 97.38 324 LEU A CA 1
ATOM 2442 C C . LEU A 1 324 ? -14.688 16.766 -17.812 1 97.38 324 LEU A C 1
ATOM 2444 O O . LEU A 1 324 ? -13.727 16.344 -18.453 1 97.38 324 LEU A O 1
ATOM 2448 N N . ARG A 1 325 ? -15.93 16.734 -18.25 1 96.5 325 ARG A N 1
ATOM 2449 C CA . ARG A 1 325 ? -16.203 16.312 -19.625 1 96.5 325 ARG A CA 1
ATOM 2450 C C . ARG A 1 325 ? -15.422 17.172 -20.625 1 96.5 325 ARG A C 1
ATOM 2452 O O . ARG A 1 325 ? -14.82 16.656 -21.562 1 96.5 325 ARG A O 1
ATOM 2459 N N . ALA A 1 326 ? -15.406 18.438 -20.359 1 95.44 326 ALA A N 1
ATOM 2460 C CA . ALA A 1 326 ? -14.688 19.375 -21.219 1 95.44 326 ALA A CA 1
ATOM 2461 C C . ALA A 1 326 ? -13.18 19.141 -21.141 1 95.44 326 ALA A C 1
ATOM 2463 O O . ALA A 1 326 ? -12.484 19.219 -22.156 1 95.44 326 ALA A O 1
ATOM 2464 N N . ALA A 1 327 ? -12.727 18.828 -19.984 1 94.62 327 ALA A N 1
ATOM 2465 C CA . ALA A 1 327 ? -11.289 18.656 -19.766 1 94.62 327 ALA A CA 1
ATOM 2466 C C . ALA A 1 327 ? -10.805 17.328 -20.375 1 94.62 327 ALA A C 1
ATOM 2468 O O . ALA A 1 327 ? -9.648 17.219 -20.781 1 94.62 327 ALA A O 1
ATOM 2469 N N . LEU A 1 328 ? -11.68 16.312 -20.406 1 93.81 328 LEU A N 1
ATOM 2470 C CA . LEU A 1 328 ? -11.305 14.977 -20.859 1 93.81 328 LEU A CA 1
ATOM 2471 C C . LEU A 1 328 ? -11.547 14.828 -22.359 1 93.81 328 LEU A C 1
ATOM 2473 O O . LEU A 1 328 ? -11.117 13.844 -22.969 1 93.81 328 LEU A O 1
ATOM 2477 N N . SER A 1 329 ? -12.273 15.695 -22.953 1 84.56 329 SER A N 1
ATOM 2478 C CA . SER A 1 329 ? -12.516 15.688 -24.391 1 84.56 329 SER A CA 1
ATOM 2479 C C . SER A 1 329 ? -11.297 16.203 -25.156 1 84.56 329 SER A C 1
ATOM 2481 O O . SER A 1 329 ? -10.555 17.047 -24.641 1 84.56 329 SER A O 1
ATOM 2483 N N . MET B 1 1 ? 23.859 -11.953 4.082 1 67.44 1 MET B N 1
ATOM 2484 C CA . MET B 1 1 ? 23.625 -12.438 2.727 1 67.44 1 MET B CA 1
ATOM 2485 C C . MET B 1 1 ? 22.875 -13.766 2.748 1 67.44 1 MET B C 1
ATOM 2487 O O . MET B 1 1 ? 23.109 -14.602 3.621 1 67.44 1 MET B O 1
ATOM 2491 N N . VAL B 1 2 ? 21.719 -13.898 1.835 1 86 2 VAL B N 1
ATOM 2492 C CA . VAL 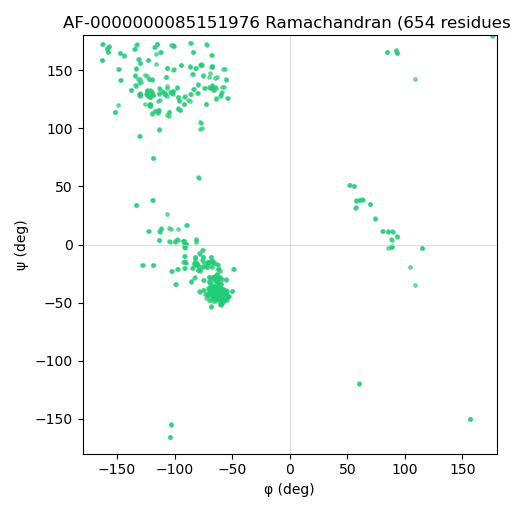B 1 2 ? 20.891 -15.094 1.792 1 86 2 VAL B CA 1
ATOM 2493 C C . VAL B 1 2 ? 21.719 -16.281 1.311 1 86 2 VAL B C 1
ATOM 2495 O O . VAL B 1 2 ? 22.5 -16.156 0.368 1 86 2 VAL B O 1
ATOM 2498 N N . LYS B 1 3 ? 21.781 -17.438 2.094 1 90.12 3 LYS B N 1
ATOM 2499 C CA . LYS B 1 3 ? 22.516 -18.641 1.732 1 90.12 3 LYS B CA 1
ATOM 2500 C C . LYS B 1 3 ? 21.766 -19.453 0.685 1 90.12 3 LYS B C 1
ATOM 2502 O O . LYS B 1 3 ? 20.734 -20.062 0.988 1 90.12 3 LYS B O 1
ATOM 2507 N N . ILE B 1 4 ? 22.125 -19.453 -0.484 1 96.5 4 ILE B N 1
ATOM 2508 C CA . ILE B 1 4 ? 21.562 -20.219 -1.582 1 96.5 4 ILE B CA 1
ATOM 2509 C C . ILE B 1 4 ? 22.297 -21.562 -1.696 1 96.5 4 ILE B C 1
ATOM 2511 O O . ILE B 1 4 ? 23.531 -21.594 -1.769 1 96.5 4 ILE B O 1
ATOM 2515 N N . PRO B 1 5 ? 21.578 -22.641 -1.715 1 96.25 5 PRO B N 1
ATOM 2516 C CA . PRO B 1 5 ? 22.234 -23.938 -1.812 1 96.25 5 PRO B CA 1
ATOM 2517 C C . PRO B 1 5 ? 23.094 -24.078 -3.059 1 96.25 5 PRO B C 1
ATOM 2519 O O . PRO B 1 5 ? 22.672 -23.734 -4.16 1 96.25 5 PRO B O 1
ATOM 2522 N N . SER B 1 6 ? 24.281 -24.625 -2.844 1 96 6 SER B N 1
ATOM 2523 C CA . SER B 1 6 ? 25.234 -24.75 -3.947 1 96 6 SER B CA 1
ATOM 2524 C C . SER B 1 6 ? 24.719 -25.703 -5.023 1 96 6 SER B C 1
ATOM 2526 O O . SER B 1 6 ? 24.953 -25.484 -6.211 1 96 6 SER B O 1
ATOM 2528 N N . ASN B 1 7 ? 24.047 -26.719 -4.574 1 95.56 7 ASN B N 1
ATOM 2529 C CA . ASN B 1 7 ? 23.531 -27.688 -5.535 1 95.56 7 ASN B CA 1
ATOM 2530 C C . ASN B 1 7 ? 22.438 -27.094 -6.402 1 95.56 7 ASN B C 1
ATOM 2532 O O . ASN B 1 7 ? 22.234 -27.516 -7.539 1 95.56 7 ASN B O 1
ATOM 2536 N N . LEU B 1 8 ? 21.719 -26.156 -5.859 1 96.25 8 LEU B N 1
ATOM 2537 C CA . LEU B 1 8 ? 20.734 -25.438 -6.652 1 96.25 8 LEU B CA 1
ATOM 2538 C C . LEU B 1 8 ? 21.391 -24.625 -7.746 1 96.25 8 LEU B C 1
ATOM 2540 O O . LEU B 1 8 ? 20.984 -24.672 -8.906 1 96.25 8 LEU B O 1
ATOM 2544 N N . VAL B 1 9 ? 22.422 -23.938 -7.371 1 96.38 9 VAL B N 1
ATOM 2545 C CA . VAL B 1 9 ? 23.188 -23.109 -8.305 1 96.38 9 VAL B CA 1
ATOM 2546 C C . VAL B 1 9 ? 23.766 -23.969 -9.414 1 96.38 9 VAL B C 1
ATOM 2548 O O . VAL B 1 9 ? 23.641 -23.656 -10.594 1 96.38 9 VAL B O 1
ATOM 2551 N N . GLU B 1 10 ? 24.328 -25.062 -9.047 1 96.38 10 GLU B N 1
ATOM 2552 C CA . GLU B 1 10 ? 24.938 -25.984 -9.992 1 96.38 10 GLU B CA 1
ATOM 2553 C C . GLU B 1 10 ? 23.906 -26.562 -10.953 1 96.38 10 GLU B C 1
ATOM 2555 O O . GLU B 1 10 ? 24.156 -26.688 -12.156 1 96.38 10 GLU B O 1
ATOM 2560 N N . ALA B 1 11 ? 22.812 -26.922 -10.398 1 96.38 11 ALA B N 1
ATOM 2561 C CA . ALA B 1 11 ? 21.734 -27.5 -11.211 1 96.38 11 ALA B CA 1
ATOM 2562 C C . ALA B 1 11 ? 21.281 -26.516 -12.281 1 96.38 11 ALA B C 1
ATOM 2564 O O . ALA B 1 11 ? 21.047 -26.891 -13.43 1 96.38 11 ALA B O 1
ATOM 2565 N N . ILE B 1 12 ? 21.172 -25.297 -11.938 1 96.56 12 ILE B N 1
ATOM 2566 C CA . ILE B 1 12 ? 20.703 -24.266 -12.859 1 96.56 12 ILE B CA 1
ATOM 2567 C C . ILE B 1 12 ? 21.766 -24.016 -13.93 1 96.56 12 ILE B C 1
ATOM 2569 O O . ILE B 1 12 ? 21.453 -23.906 -15.117 1 96.56 12 ILE B O 1
ATOM 2573 N N . GLU B 1 13 ? 22.969 -24.016 -13.5 1 95.62 13 GLU B N 1
ATOM 2574 C CA . GLU B 1 13 ? 24.062 -23.75 -14.43 1 95.62 13 GLU B CA 1
ATOM 2575 C C . GLU B 1 13 ? 24.234 -24.906 -15.43 1 95.62 13 GLU B C 1
ATOM 2577 O O . GLU B 1 13 ? 24.531 -24.672 -16.594 1 95.62 13 GLU B O 1
ATOM 2582 N N . GLN B 1 14 ? 23.984 -26.094 -15.008 1 94.81 14 GLN B N 1
ATOM 2583 C CA . GLN B 1 14 ? 24.328 -27.281 -15.789 1 94.81 14 GLN B CA 1
ATOM 2584 C C . GLN B 1 14 ? 23.172 -27.703 -16.688 1 94.81 14 GLN B C 1
ATOM 2586 O O . GLN B 1 14 ? 23.344 -28.547 -17.562 1 94.81 14 GLN B O 1
ATOM 2591 N N . ASN B 1 15 ? 22.062 -27.125 -16.5 1 95.94 15 ASN B N 1
ATOM 2592 C CA . ASN B 1 15 ? 20.906 -27.516 -17.328 1 95.94 15 ASN B CA 1
ATOM 2593 C C . ASN B 1 15 ? 20.578 -26.438 -18.359 1 95.94 15 ASN B C 1
ATOM 2595 O O . ASN B 1 15 ? 20.781 -25.25 -18.109 1 95.94 15 ASN B O 1
ATOM 2599 N N . ASP B 1 16 ? 20.016 -26.906 -19.422 1 96.38 16 ASP B N 1
ATOM 2600 C CA . ASP B 1 16 ? 19.703 -25.969 -20.5 1 96.38 16 ASP B CA 1
ATOM 2601 C C . ASP B 1 16 ? 18.188 -25.922 -20.766 1 96.38 16 ASP B C 1
ATOM 2603 O O . ASP B 1 16 ? 17.703 -25 -21.453 1 96.38 16 ASP B O 1
ATOM 2607 N N . LYS B 1 17 ? 17.422 -26.938 -20.297 1 97.38 17 LYS B N 1
ATOM 2608 C CA . LYS B 1 17 ? 15.977 -27 -20.453 1 97.38 17 LYS B CA 1
ATOM 2609 C C . LYS B 1 17 ? 15.266 -26.875 -19.109 1 97.38 17 LYS B C 1
ATOM 2611 O O . LYS B 1 17 ? 15.531 -27.641 -18.188 1 97.38 17 LYS B O 1
ATOM 2616 N N . PHE B 1 18 ? 14.367 -25.859 -19.078 1 97.69 18 PHE B N 1
ATOM 2617 C CA . PHE B 1 18 ? 13.703 -25.578 -17.812 1 97.69 18 PHE B CA 1
ATOM 2618 C C . PHE B 1 18 ? 12.188 -25.625 -17.969 1 97.69 18 PHE B C 1
ATOM 2620 O O . PHE B 1 18 ? 11.648 -25.016 -18.906 1 97.69 18 PHE B O 1
ATOM 2627 N N . PHE B 1 19 ? 11.523 -26.359 -17.109 1 97.5 19 PHE B N 1
ATOM 2628 C CA . PHE B 1 19 ? 10.078 -26.312 -16.938 1 97.5 19 PHE B CA 1
ATOM 2629 C C . PHE B 1 19 ? 9.719 -25.609 -15.633 1 97.5 19 PHE B C 1
ATOM 2631 O O . PHE B 1 19 ? 9.984 -26.125 -14.547 1 97.5 19 PHE B O 1
ATOM 2638 N N . LEU B 1 20 ? 9.133 -24.422 -15.742 1 97.75 20 LEU B N 1
ATOM 2639 C CA . LEU B 1 20 ? 8.797 -23.641 -14.562 1 97.75 20 LEU B CA 1
ATOM 2640 C C . LEU B 1 20 ? 7.316 -23.75 -14.227 1 97.75 20 LEU B C 1
ATOM 2642 O O . LEU B 1 20 ? 6.461 -23.625 -15.102 1 97.75 20 LEU B O 1
ATOM 2646 N N . PHE B 1 21 ? 7.059 -24.016 -12.953 1 97.12 21 PHE B N 1
ATOM 2647 C CA . PHE B 1 21 ? 5.695 -24.188 -12.469 1 97.12 21 PHE B CA 1
ATOM 2648 C C . PHE B 1 21 ? 5.398 -23.234 -11.32 1 97.12 21 PHE B C 1
ATOM 2650 O O . PHE B 1 21 ? 6.293 -22.891 -10.547 1 97.12 21 PHE B O 1
ATOM 2657 N N . ALA B 1 22 ? 4.152 -22.734 -11.227 1 94.94 22 ALA B N 1
ATOM 2658 C CA . ALA B 1 22 ? 3.621 -22.031 -10.07 1 94.94 22 ALA B CA 1
ATOM 2659 C C . ALA B 1 22 ? 2.443 -22.781 -9.453 1 94.94 22 ALA B C 1
ATOM 2661 O O . ALA B 1 22 ? 1.965 -23.766 -10.016 1 94.94 22 ALA B O 1
ATOM 2662 N N . HIS B 1 23 ? 2.035 -22.328 -8.305 1 91.94 23 HIS B N 1
ATOM 2663 C CA . HIS B 1 23 ? 0.917 -23.016 -7.664 1 91.94 23 HIS B CA 1
ATOM 2664 C C . HIS B 1 23 ? -0.373 -22.812 -8.453 1 91.94 23 HIS B C 1
ATOM 2666 O O . HIS B 1 23 ? -0.459 -21.922 -9.297 1 91.94 23 HIS B O 1
ATOM 2672 N N . SER B 1 24 ? -1.366 -23.625 -8.211 1 88.75 24 SER B N 1
ATOM 2673 C CA . SER B 1 24 ? -2.562 -23.781 -9.031 1 88.75 24 SER B CA 1
ATOM 2674 C C . SER B 1 24 ? -3.393 -22.5 -9.047 1 88.75 24 SER B C 1
ATOM 2676 O O . SER B 1 24 ? -4.145 -22.25 -9.992 1 88.75 24 SER B O 1
ATOM 2678 N N . ARG B 1 25 ? -3.354 -21.656 -8.062 1 83.88 25 ARG B N 1
ATOM 2679 C CA . ARG B 1 25 ? -3.996 -20.344 -8.008 1 83.88 25 ARG B CA 1
ATOM 2680 C C . ARG B 1 25 ? -2.963 -19.234 -7.852 1 83.88 25 ARG B C 1
ATOM 2682 O O . ARG B 1 25 ? -2.875 -18.609 -6.797 1 83.88 25 ARG B O 1
ATOM 2689 N N . PRO B 1 26 ? -2.348 -19.062 -8.969 1 90.5 26 PRO B N 1
ATOM 2690 C CA . PRO B 1 26 ? -1.168 -18.203 -8.844 1 90.5 26 PRO B CA 1
ATOM 2691 C C . PRO B 1 26 ? -1.528 -16.75 -8.562 1 90.5 26 PRO B C 1
ATOM 2693 O O . PRO B 1 26 ? -2.48 -16.219 -9.141 1 90.5 26 PRO B O 1
ATOM 2696 N N . ASP B 1 27 ? -0.834 -16.188 -7.637 1 91.06 27 ASP B N 1
ATOM 2697 C CA . ASP B 1 27 ? -0.959 -14.766 -7.312 1 91.06 27 ASP B CA 1
ATOM 2698 C C . ASP B 1 27 ? 0.218 -13.977 -7.871 1 91.06 27 ASP B C 1
ATOM 2700 O O . ASP B 1 27 ? 0.931 -14.445 -8.758 1 91.06 27 ASP B O 1
ATOM 2704 N N . GLY B 1 28 ? 0.388 -12.789 -7.441 1 94.94 28 GLY B N 1
ATOM 2705 C CA . GLY B 1 28 ? 1.418 -11.914 -7.969 1 94.94 28 GLY B CA 1
ATOM 2706 C C . GLY B 1 28 ? 2.824 -12.43 -7.742 1 94.94 28 GLY B C 1
ATOM 2707 O O . GLY B 1 28 ? 3.68 -12.336 -8.625 1 94.94 28 GLY B O 1
ATOM 2708 N N . ASP B 1 29 ? 3.082 -12.977 -6.598 1 97.06 29 ASP B N 1
ATOM 2709 C CA . ASP B 1 29 ? 4.406 -13.516 -6.309 1 97.06 29 ASP B CA 1
ATOM 2710 C C . ASP B 1 29 ? 4.707 -14.727 -7.188 1 97.06 29 ASP B C 1
ATOM 2712 O O . ASP B 1 29 ? 5.77 -14.805 -7.805 1 97.06 29 ASP B O 1
ATOM 2716 N N . ALA B 1 30 ? 3.699 -15.578 -7.266 1 96.12 30 ALA B N 1
ATOM 2717 C CA . ALA B 1 30 ? 3.873 -16.781 -8.078 1 96.12 30 ALA B CA 1
ATOM 2718 C C . ALA B 1 30 ? 4.156 -16.422 -9.531 1 96.12 30 ALA B C 1
ATOM 2720 O O . ALA B 1 30 ? 5.141 -16.891 -10.117 1 96.12 30 ALA B O 1
ATOM 2721 N N . LEU B 1 31 ? 3.361 -15.602 -10.094 1 96.62 31 LEU B N 1
ATOM 2722 C CA . LEU B 1 31 ? 3.48 -15.258 -11.508 1 96.62 31 LEU B CA 1
ATOM 2723 C C . LEU B 1 31 ? 4.707 -14.391 -11.758 1 96.62 31 LEU B C 1
ATOM 2725 O O . LEU B 1 31 ? 5.441 -14.602 -12.727 1 96.62 31 LEU B O 1
ATOM 2729 N N . GLY B 1 32 ? 4.918 -13.406 -10.867 1 97.56 32 GLY B N 1
ATOM 2730 C CA . GLY B 1 32 ? 6.098 -12.562 -11 1 97.56 32 GLY B CA 1
ATOM 2731 C C . GLY B 1 32 ? 7.398 -13.344 -10.922 1 97.56 32 GLY B C 1
ATOM 2732 O O . GLY B 1 32 ? 8.328 -13.086 -11.688 1 97.56 32 GLY B O 1
ATOM 2733 N N . SER B 1 33 ? 7.449 -14.234 -10.008 1 98.25 33 SER B N 1
ATOM 2734 C CA . SER B 1 33 ? 8.633 -15.07 -9.859 1 98.25 33 SER B CA 1
ATOM 2735 C C . SER B 1 33 ? 8.812 -15.992 -11.062 1 98.25 33 SER B C 1
ATOM 2737 O O . SER B 1 33 ? 9.93 -16.172 -11.547 1 98.25 33 SER B O 1
ATOM 2739 N N . LEU B 1 34 ? 7.699 -16.562 -11.516 1 97.56 34 LEU B N 1
ATOM 2740 C CA . LEU B 1 34 ? 7.707 -17.469 -12.664 1 97.56 34 LEU B CA 1
ATOM 2741 C C . LEU B 1 34 ? 8.25 -16.766 -13.906 1 97.56 34 LEU B C 1
ATOM 2743 O O . LEU B 1 34 ? 9.211 -17.234 -14.516 1 97.56 34 LEU B O 1
ATOM 2747 N N . PHE B 1 35 ? 7.738 -15.625 -14.242 1 97.38 35 PHE B N 1
ATOM 2748 C CA . PHE B 1 35 ? 8.109 -14.898 -15.453 1 97.38 35 PHE B CA 1
ATOM 2749 C C . PHE B 1 35 ? 9.484 -14.25 -15.289 1 97.38 35 PHE B C 1
ATOM 2751 O O . PHE B 1 35 ? 10.25 -14.164 -16.25 1 97.38 35 PHE B O 1
ATOM 2758 N N . GLY B 1 36 ? 9.734 -13.727 -14.094 1 97.69 36 GLY B N 1
ATOM 2759 C CA . GLY B 1 36 ? 11.039 -13.141 -13.836 1 97.69 36 GLY B CA 1
ATOM 2760 C C . GLY B 1 36 ? 12.18 -14.125 -14.023 1 97.69 36 GLY B C 1
ATOM 2761 O O . GLY B 1 36 ? 13.156 -13.828 -14.711 1 97.69 36 GLY B O 1
ATOM 2762 N N . LEU B 1 37 ? 12.016 -15.305 -13.438 1 97.75 37 LEU B N 1
ATOM 2763 C CA . LEU B 1 37 ? 13.047 -16.328 -13.578 1 97.75 37 LEU B CA 1
ATOM 2764 C C . LEU B 1 37 ? 13.172 -16.781 -15.031 1 97.75 37 LEU B C 1
ATOM 2766 O O . LEU B 1 37 ? 14.281 -16.984 -15.531 1 97.75 37 LEU B O 1
ATOM 2770 N N . ALA B 1 38 ? 12.023 -16.953 -15.672 1 97.38 38 ALA B N 1
ATOM 2771 C CA . ALA B 1 38 ? 12.031 -17.344 -17.078 1 97.38 38 ALA B CA 1
ATOM 2772 C C . ALA B 1 38 ? 12.859 -16.375 -17.922 1 97.38 38 ALA B C 1
ATOM 2774 O O . ALA B 1 38 ? 13.695 -16.781 -18.719 1 97.38 38 ALA B O 1
ATOM 2775 N N . ASP B 1 39 ? 12.617 -15.102 -17.734 1 97.31 39 ASP B N 1
ATOM 2776 C CA . ASP B 1 39 ? 13.328 -14.07 -18.469 1 97.31 39 ASP B CA 1
ATOM 2777 C C . ASP B 1 39 ? 14.828 -14.133 -18.203 1 97.31 39 ASP B C 1
ATOM 2779 O O . ASP B 1 39 ? 15.633 -14.047 -19.141 1 97.31 39 ASP B O 1
ATOM 2783 N N . ILE B 1 40 ? 15.188 -14.328 -16.969 1 97.5 40 ILE B N 1
ATOM 2784 C CA . ILE B 1 40 ? 16.594 -14.367 -16.547 1 97.5 40 ILE B CA 1
ATOM 2785 C C . ILE B 1 40 ? 17.281 -15.555 -17.203 1 97.5 40 ILE B C 1
ATOM 2787 O O . ILE B 1 40 ? 18.391 -15.422 -17.719 1 97.5 40 ILE B O 1
ATOM 2791 N N . LEU B 1 41 ? 16.625 -16.703 -17.188 1 97.25 41 LEU B N 1
ATOM 2792 C CA . LEU B 1 41 ? 17.203 -17.906 -17.75 1 97.25 41 LEU B CA 1
ATOM 2793 C C . LEU B 1 41 ? 17.297 -17.812 -19.266 1 97.25 41 LEU B C 1
ATOM 2795 O O . LEU B 1 41 ? 18.297 -18.188 -19.875 1 97.25 41 LEU B O 1
ATOM 2799 N N . GLN B 1 42 ? 16.234 -17.297 -19.875 1 96.56 42 GLN B N 1
ATOM 2800 C CA . GLN B 1 42 ? 16.219 -17.141 -21.328 1 96.56 42 GLN B CA 1
ATOM 2801 C C . GLN B 1 42 ? 17.328 -16.203 -21.797 1 96.56 42 GLN B C 1
ATOM 2803 O O . GLN B 1 42 ? 17.891 -16.406 -22.875 1 96.56 42 GLN B O 1
ATOM 2808 N N . ALA B 1 43 ? 17.609 -15.219 -21.031 1 95.81 43 ALA B N 1
ATOM 2809 C CA . ALA B 1 43 ? 18.656 -14.273 -21.359 1 95.81 43 ALA B CA 1
ATOM 2810 C C . ALA B 1 43 ? 20.031 -14.961 -21.422 1 95.81 43 ALA B C 1
ATOM 2812 O O . ALA B 1 43 ? 20.969 -14.445 -22.031 1 95.81 43 ALA B O 1
ATOM 2813 N N . GLN B 1 44 ? 20.141 -16.094 -20.797 1 95.56 44 GLN B N 1
ATOM 2814 C CA . GLN B 1 44 ? 21.375 -16.875 -20.812 1 95.56 44 GLN B CA 1
ATOM 2815 C C . GLN B 1 44 ? 21.375 -17.891 -21.953 1 95.56 44 GLN B C 1
ATOM 2817 O O . GLN B 1 44 ? 22.266 -18.734 -22.031 1 95.56 44 GLN B O 1
ATOM 2822 N N . GLY B 1 45 ? 20.391 -17.875 -22.734 1 96.25 45 GLY B N 1
ATOM 2823 C CA . GLY B 1 45 ? 20.312 -18.766 -23.875 1 96.25 45 GLY B CA 1
ATOM 2824 C C . GLY B 1 45 ? 19.641 -20.094 -23.547 1 96.25 45 GLY B C 1
ATOM 2825 O O . GLY B 1 45 ? 19.641 -21.016 -24.375 1 96.25 45 GLY B O 1
ATOM 2826 N N . LYS B 1 46 ? 19.047 -20.219 -22.422 1 96.94 46 LYS B N 1
ATOM 2827 C CA . LYS B 1 46 ? 18.422 -21.469 -22.031 1 96.94 46 LYS B CA 1
ATOM 2828 C C . LYS B 1 46 ? 16.984 -21.547 -22.547 1 96.94 46 LYS B C 1
ATOM 2830 O O . LYS B 1 46 ? 16.359 -20.531 -22.797 1 96.94 46 LYS B O 1
ATOM 2835 N N . LYS B 1 47 ? 16.516 -22.781 -22.734 1 96.81 47 LYS B N 1
ATOM 2836 C CA . LYS B 1 47 ? 15.133 -23.016 -23.125 1 96.81 47 LYS B CA 1
ATOM 2837 C C . LYS B 1 47 ? 14.234 -23.125 -21.891 1 96.81 47 LYS B C 1
ATOM 2839 O O . LYS B 1 47 ? 14.469 -23.938 -21 1 96.81 47 LYS B O 1
ATOM 2844 N N . VAL B 1 48 ? 13.203 -22.25 -21.906 1 96.88 48 VAL B N 1
ATOM 2845 C CA . VAL B 1 48 ? 12.367 -22.156 -20.719 1 96.88 48 VAL B CA 1
ATOM 2846 C C . VAL B 1 48 ? 10.891 -22.25 -21.125 1 96.88 48 VAL B C 1
ATOM 2848 O O . VAL B 1 48 ? 10.469 -21.594 -22.078 1 96.88 48 VAL B O 1
ATOM 2851 N N . TRP B 1 49 ? 10.141 -23.094 -20.484 1 96.69 49 TRP B N 1
ATOM 2852 C CA . TRP B 1 49 ? 8.695 -23.172 -20.625 1 96.69 49 TRP B CA 1
ATOM 2853 C C . TRP B 1 49 ? 7.996 -22.891 -19.297 1 96.69 49 TRP B C 1
ATOM 2855 O O . TRP B 1 49 ? 8.359 -23.469 -18.266 1 96.69 49 TRP B O 1
ATOM 2865 N N . CYS B 1 50 ? 7.023 -21.969 -19.328 1 96.88 50 CYS B N 1
ATOM 2866 C CA . CYS B 1 50 ? 6.25 -21.609 -18.141 1 96.88 50 CYS B CA 1
ATOM 2867 C C . CYS B 1 50 ? 4.863 -22.234 -18.172 1 96.88 50 CYS B C 1
ATOM 2869 O O . CYS B 1 50 ? 4.168 -22.156 -19.188 1 96.88 50 CYS B O 1
ATOM 2871 N N . PHE B 1 51 ? 4.465 -22.859 -17.109 1 95.69 51 PHE B N 1
ATOM 2872 C CA . PHE B 1 51 ? 3.193 -23.578 -17.047 1 95.69 51 PHE B CA 1
ATOM 2873 C C . PHE B 1 51 ? 2.309 -23 -15.953 1 95.69 51 PHE B C 1
ATOM 2875 O O . PHE B 1 51 ? 2.771 -22.781 -14.828 1 95.69 51 PHE B O 1
ATOM 2882 N N . VAL B 1 52 ? 1.069 -22.734 -16.266 1 92.56 52 VAL B N 1
ATOM 2883 C CA . VAL B 1 52 ? 0.052 -22.391 -15.281 1 92.56 52 VAL B CA 1
ATOM 2884 C C . VAL B 1 52 ? -1.219 -23.188 -15.539 1 92.56 52 VAL B C 1
ATOM 2886 O O . VAL B 1 52 ? -1.474 -23.625 -16.672 1 92.56 52 VAL B O 1
ATOM 2889 N N . GLU B 1 53 ? -1.949 -23.422 -14.484 1 90.75 53 GLU B N 1
ATOM 2890 C CA . GLU B 1 53 ? -3.117 -24.297 -14.555 1 90.75 53 GLU B CA 1
ATOM 2891 C C . GLU B 1 53 ? -4.258 -23.625 -15.32 1 90.75 53 GLU B C 1
ATOM 2893 O O . GLU B 1 53 ? -4.969 -24.297 -16.078 1 90.75 53 GLU B O 1
ATOM 2898 N N . ALA B 1 54 ? -4.488 -22.391 -15.078 1 84.31 54 ALA B N 1
ATOM 2899 C CA . ALA B 1 54 ? -5.59 -21.656 -15.695 1 84.31 54 ALA B CA 1
ATOM 2900 C C . ALA B 1 54 ? -5.121 -20.297 -16.219 1 84.31 54 ALA B C 1
ATOM 2902 O O . ALA B 1 54 ? -3.955 -19.938 -16.062 1 84.31 54 ALA B O 1
ATOM 2903 N N . GLU B 1 55 ? -6.039 -19.688 -16.938 1 84.69 55 GLU B N 1
ATOM 2904 C CA . GLU B 1 55 ? -5.73 -18.359 -17.469 1 84.69 55 GLU B CA 1
ATOM 2905 C C . GLU B 1 55 ? -5.34 -17.391 -16.359 1 84.69 55 GLU B C 1
ATOM 2907 O O . GLU B 1 55 ? -5.82 -17.5 -15.234 1 84.69 55 GLU B O 1
ATOM 2912 N N . LEU B 1 56 ? -4.539 -16.5 -16.781 1 88.12 56 LEU B N 1
ATOM 2913 C CA . LEU B 1 56 ? -4.035 -15.516 -15.836 1 88.12 56 LEU B CA 1
ATOM 2914 C C . LEU B 1 56 ? -5.16 -14.602 -15.352 1 88.12 56 LEU B C 1
ATOM 2916 O O . LEU B 1 56 ? -6.023 -14.203 -16.141 1 88.12 56 LEU B O 1
ATOM 2920 N N . PRO B 1 57 ? -5.156 -14.359 -14.078 1 84.56 57 PRO B N 1
ATOM 2921 C CA . PRO B 1 57 ? -6.047 -13.281 -13.633 1 84.56 57 PRO B CA 1
ATOM 2922 C C . PRO B 1 57 ? -5.789 -11.969 -14.359 1 84.56 57 PRO B C 1
ATOM 2924 O O . PRO B 1 57 ? -4.637 -11.633 -14.648 1 84.56 57 PRO B O 1
ATOM 2927 N N . LEU B 1 58 ? -6.863 -11.281 -14.641 1 84.19 58 LEU B N 1
ATOM 2928 C CA . LEU B 1 58 ? -6.777 -10.023 -15.383 1 84.19 58 LEU B CA 1
ATOM 2929 C C . LEU B 1 58 ? -5.832 -9.047 -14.695 1 84.19 58 LEU B C 1
ATOM 2931 O O . LEU B 1 58 ? -5.156 -8.258 -15.359 1 84.19 58 LEU B O 1
ATOM 2935 N N . THR B 1 59 ? -5.77 -9.18 -13.469 1 89.06 59 THR B N 1
ATOM 2936 C CA . THR B 1 59 ? -4.93 -8.305 -12.648 1 89.06 59 THR B CA 1
ATOM 2937 C C . THR B 1 59 ? -3.469 -8.414 -13.07 1 89.06 59 THR B C 1
ATOM 2939 O O . THR B 1 59 ? -2.717 -7.441 -12.977 1 89.06 59 THR B O 1
ATOM 2942 N N . TYR B 1 60 ? -3.08 -9.531 -13.562 1 92.5 60 TYR B N 1
ATOM 2943 C CA . TYR B 1 60 ? -1.667 -9.75 -13.852 1 92.5 60 TYR B CA 1
ATOM 2944 C C . TYR B 1 60 ? -1.428 -9.883 -15.352 1 92.5 60 TYR B C 1
ATOM 2946 O O . TYR B 1 60 ? -0.334 -10.266 -15.781 1 92.5 60 TYR B O 1
ATOM 2954 N N . ALA B 1 61 ? -2.428 -9.562 -16.141 1 89.94 61 ALA B N 1
ATOM 2955 C CA . ALA B 1 61 ? -2.355 -9.727 -17.578 1 89.94 61 ALA B CA 1
ATOM 2956 C C . ALA B 1 61 ? -1.312 -8.797 -18.188 1 89.94 61 ALA B C 1
ATOM 2958 O O . ALA B 1 61 ? -0.831 -9.031 -19.297 1 89.94 61 ALA B O 1
ATOM 2959 N N . PHE B 1 62 ? -0.865 -7.773 -17.453 1 93.06 62 PHE B N 1
ATOM 2960 C CA . PHE B 1 62 ? 0.076 -6.785 -17.969 1 93.06 62 PHE B CA 1
ATOM 2961 C C . PHE B 1 62 ? 1.507 -7.301 -17.875 1 93.06 62 PHE B C 1
ATOM 2963 O O . PHE B 1 62 ? 2.424 -6.715 -18.453 1 93.06 62 PHE B O 1
ATOM 2970 N N . LEU B 1 63 ? 1.741 -8.383 -17.141 1 95.38 63 LEU B N 1
ATOM 2971 C CA . LEU B 1 63 ? 3.09 -8.914 -16.984 1 95.38 63 LEU B CA 1
ATOM 2972 C C . LEU B 1 63 ? 3.629 -9.406 -18.328 1 95.38 63 LEU B C 1
ATOM 2974 O O . LEU B 1 63 ? 2.898 -10.016 -19.109 1 95.38 63 LEU B O 1
ATOM 2978 N N . PRO B 1 64 ? 4.961 -9.117 -18.391 1 88.75 64 PRO B N 1
ATOM 2979 C CA . PRO B 1 64 ? 5.547 -9.578 -19.656 1 88.75 64 PRO B CA 1
ATOM 2980 C C . PRO B 1 64 ? 5.609 -11.102 -19.734 1 88.75 64 PRO B C 1
ATOM 2982 O O . PRO B 1 64 ? 5.531 -11.789 -18.719 1 88.75 64 PRO B O 1
ATOM 2985 N N . ALA B 1 65 ? 5.484 -11.734 -20.891 1 77.38 65 ALA B N 1
ATOM 2986 C CA . ALA B 1 65 ? 5.625 -13.148 -21.25 1 77.38 65 ALA B CA 1
ATOM 2987 C C . ALA B 1 65 ? 4.324 -13.906 -21.016 1 77.38 65 ALA B C 1
ATOM 2989 O O . ALA B 1 65 ? 4.293 -15.141 -21.094 1 77.38 65 ALA B O 1
ATOM 2990 N N . ALA B 1 66 ? 3.375 -13.109 -20.469 1 74 66 ALA B N 1
ATOM 2991 C CA . ALA B 1 66 ? 2.059 -13.711 -20.297 1 74 66 ALA B CA 1
ATOM 2992 C C . ALA B 1 66 ? 1.586 -14.398 -21.562 1 74 66 ALA B C 1
ATOM 2994 O O . ALA B 1 66 ? 0.887 -15.414 -21.516 1 74 66 ALA B O 1
ATOM 2995 N N . ASP B 1 67 ? 2.184 -13.969 -22.609 1 74.5 67 ASP B N 1
ATOM 2996 C CA . ASP B 1 67 ? 1.755 -14.461 -23.906 1 74.5 67 ASP B CA 1
ATOM 2997 C C . ASP B 1 67 ? 2.375 -15.828 -24.203 1 74.5 67 ASP B C 1
ATOM 2999 O O . ASP B 1 67 ? 1.882 -16.562 -25.062 1 74.5 67 ASP B O 1
ATOM 3003 N N . ASN B 1 68 ? 3.412 -16.203 -23.516 1 80.25 68 ASN B N 1
ATOM 3004 C CA . ASN B 1 68 ? 4.113 -17.453 -23.797 1 80.25 68 ASN B CA 1
ATOM 3005 C C . ASN B 1 68 ? 3.777 -18.531 -22.781 1 80.25 68 ASN B C 1
ATOM 3007 O O . ASN B 1 68 ? 4.391 -19.609 -22.766 1 80.25 68 ASN B O 1
ATOM 3011 N N . LEU B 1 69 ? 2.791 -18.25 -22.078 1 88.81 69 LEU B N 1
ATOM 3012 C CA . LEU B 1 69 ? 2.381 -19.172 -21.031 1 88.81 69 LEU B CA 1
ATOM 3013 C C . LEU B 1 69 ? 1.715 -20.406 -21.625 1 88.81 69 LEU B C 1
ATOM 3015 O O . LEU B 1 69 ? 0.928 -20.297 -22.562 1 88.81 69 LEU B O 1
ATOM 3019 N N . ILE B 1 70 ? 2.084 -21.562 -21.141 1 91.75 70 ILE B N 1
ATOM 3020 C CA . ILE B 1 70 ? 1.438 -22.812 -21.516 1 91.75 70 ILE B CA 1
ATOM 3021 C C . ILE B 1 70 ? 0.384 -23.172 -20.469 1 91.75 70 ILE B C 1
ATOM 3023 O O . ILE B 1 70 ? 0.7 -23.328 -19.281 1 91.75 70 ILE B O 1
ATOM 3027 N N . ILE B 1 71 ? -0.814 -23.344 -20.984 1 90.94 71 ILE B N 1
ATOM 3028 C CA . ILE B 1 71 ? -1.937 -23.531 -20.062 1 90.94 71 ILE B CA 1
ATOM 3029 C C . ILE B 1 71 ? -2.408 -24.984 -20.125 1 90.94 71 ILE B C 1
ATOM 3031 O O . ILE B 1 71 ? -2.594 -25.547 -21.203 1 90.94 71 ILE B O 1
ATOM 3035 N N . GLY B 1 72 ? -2.504 -25.578 -18.938 1 90.62 72 GLY B N 1
ATOM 3036 C CA . GLY B 1 72 ? -3.102 -26.906 -18.844 1 90.62 72 GLY B CA 1
ATOM 3037 C C . GLY B 1 72 ? -2.08 -28.031 -18.922 1 90.62 72 GLY B C 1
ATOM 3038 O O . GLY B 1 72 ? -0.948 -27.812 -19.359 1 90.62 72 GLY B O 1
ATOM 3039 N N . SER B 1 73 ? -2.463 -29.219 -18.547 1 91.31 73 SER B N 1
ATOM 3040 C CA . SER B 1 73 ? -1.542 -30.344 -18.438 1 91.31 73 SER B CA 1
ATOM 3041 C C . SER B 1 73 ? -1.302 -31.016 -19.781 1 91.31 73 SER B C 1
ATOM 3043 O O . SER B 1 73 ? -0.218 -31.547 -20.031 1 91.31 73 SER B O 1
ATOM 3045 N N . ALA B 1 74 ? -2.232 -30.953 -20.641 1 92.56 74 ALA B N 1
ATOM 3046 C CA . ALA B 1 74 ? -2.105 -31.625 -21.922 1 92.56 74 ALA B CA 1
ATOM 3047 C C . ALA B 1 74 ? -0.966 -31.031 -22.75 1 92.56 74 ALA B C 1
ATOM 3049 O O . ALA B 1 74 ? -0.144 -31.766 -23.297 1 92.56 74 ALA B O 1
ATOM 3050 N N . ALA B 1 75 ? -0.988 -29.781 -22.766 1 91.81 75 ALA B N 1
ATOM 3051 C CA . ALA B 1 75 ? 0.066 -29.094 -23.5 1 91.81 75 ALA B CA 1
ATOM 3052 C C . ALA B 1 75 ? 1.432 -29.328 -22.859 1 91.81 75 ALA B C 1
ATOM 3054 O O . ALA B 1 75 ? 2.432 -29.5 -23.562 1 91.81 75 ALA B O 1
ATOM 3055 N N . ALA B 1 76 ? 1.479 -29.359 -21.609 1 92.12 76 ALA B N 1
ATOM 3056 C CA . ALA B 1 76 ? 2.721 -29.609 -20.891 1 92.12 76 ALA B CA 1
ATOM 3057 C C . ALA B 1 76 ? 3.246 -31.016 -21.156 1 92.12 76 ALA B C 1
ATOM 3059 O O . ALA B 1 76 ? 4.449 -31.219 -21.344 1 92.12 76 ALA B O 1
ATOM 3060 N N . GLU B 1 77 ? 2.357 -31.938 -21.172 1 93.81 77 GLU B N 1
ATOM 3061 C CA . GLU B 1 77 ? 2.723 -33.344 -21.453 1 93.81 77 GLU B CA 1
ATOM 3062 C C . GLU B 1 77 ? 3.271 -33.469 -22.859 1 93.81 77 GLU B C 1
ATOM 3064 O O . GLU B 1 77 ? 4.262 -34.188 -23.078 1 93.81 77 GLU B O 1
ATOM 3069 N N . ALA B 1 78 ? 2.594 -32.875 -23.75 1 94.69 78 ALA B N 1
ATOM 3070 C CA . ALA B 1 78 ? 3.043 -32.938 -25.141 1 94.69 78 ALA B CA 1
ATOM 3071 C C . ALA B 1 78 ? 4.445 -32.344 -25.281 1 94.69 78 ALA B C 1
ATOM 3073 O O . ALA B 1 78 ? 5.262 -32.844 -26.047 1 94.69 78 ALA B O 1
ATOM 3074 N N . LEU B 1 79 ? 4.676 -31.312 -24.547 1 93.81 79 LEU B N 1
ATOM 3075 C CA . LEU B 1 79 ? 5.98 -30.672 -24.594 1 93.81 79 LEU B CA 1
ATOM 3076 C C . LEU B 1 79 ? 7.051 -31.562 -23.969 1 93.81 79 LEU B C 1
ATOM 3078 O O . LEU B 1 79 ? 8.188 -31.594 -24.453 1 93.81 79 LEU B O 1
ATOM 3082 N N . LEU B 1 80 ? 6.691 -32.156 -22.875 1 92.94 80 LEU B N 1
ATOM 3083 C CA . LEU B 1 80 ? 7.625 -33.062 -22.219 1 92.94 80 LEU B CA 1
ATOM 3084 C C . LEU B 1 80 ? 8.023 -34.188 -23.141 1 92.94 80 LEU B C 1
ATOM 3086 O O . LEU B 1 80 ? 9.18 -34.594 -23.172 1 92.94 80 LEU B O 1
ATOM 3090 N N . VAL B 1 81 ? 7.086 -34.688 -23.906 1 93.25 81 VAL B N 1
ATOM 3091 C CA . VAL B 1 81 ? 7.34 -35.75 -24.859 1 93.25 81 VAL B CA 1
ATOM 3092 C C . VAL B 1 81 ? 8.242 -35.25 -25.984 1 93.25 81 VAL B C 1
ATOM 3094 O O . VAL B 1 81 ? 9.18 -35.938 -26.391 1 93.25 81 VAL B O 1
ATOM 3097 N N . ARG B 1 82 ? 7.969 -34.094 -26.406 1 94.88 82 ARG B N 1
ATOM 3098 C CA . ARG B 1 82 ? 8.688 -33.531 -27.531 1 94.88 82 ARG B CA 1
ATOM 3099 C C . ARG B 1 82 ? 10.109 -33.125 -27.141 1 94.88 82 ARG B C 1
ATOM 3101 O O . ARG B 1 82 ? 11.062 -33.375 -27.891 1 94.88 82 ARG B O 1
ATOM 3108 N N . GLU B 1 83 ? 10.273 -32.5 -25.969 1 94.12 83 GLU B N 1
ATOM 3109 C CA . GLU B 1 83 ? 11.555 -31.922 -25.578 1 94.12 83 GLU B CA 1
ATOM 3110 C C . GLU B 1 83 ? 12.375 -32.906 -24.766 1 94.12 83 GLU B C 1
ATOM 3112 O O . GLU B 1 83 ? 13.578 -32.75 -24.578 1 94.12 83 GLU B O 1
ATOM 3117 N N . GLY B 1 84 ? 11.727 -33.969 -24.266 1 92.88 84 GLY B N 1
ATOM 3118 C CA . GLY B 1 84 ? 12.391 -34.969 -23.438 1 92.88 84 GLY B CA 1
ATOM 3119 C C . GLY B 1 84 ? 12.305 -34.688 -21.953 1 92.88 84 GLY B C 1
ATOM 3120 O O . GLY B 1 84 ? 11.961 -33.562 -21.562 1 92.88 84 GLY B O 1
ATOM 3121 N N . THR B 1 85 ? 12.656 -35.688 -21.188 1 93.62 85 THR B N 1
ATOM 3122 C CA . THR B 1 85 ? 12.547 -35.594 -19.75 1 93.62 85 THR B CA 1
ATOM 3123 C C . THR B 1 85 ? 13.852 -35.062 -19.141 1 93.62 85 THR B C 1
ATOM 3125 O O . THR B 1 85 ? 13.945 -34.875 -17.922 1 93.62 85 THR B O 1
ATOM 3128 N N . ASP B 1 86 ? 14.859 -34.812 -20.016 1 94.38 86 ASP B N 1
ATOM 3129 C CA . ASP B 1 86 ? 16.141 -34.281 -19.562 1 94.38 86 ASP B CA 1
ATOM 3130 C C . ASP B 1 86 ? 16.047 -32.781 -19.344 1 94.38 86 ASP B C 1
ATOM 3132 O O . ASP B 1 86 ? 16.766 -32 -19.984 1 94.38 86 ASP B O 1
ATOM 3136 N N . CYS B 1 87 ? 15.172 -32.344 -18.5 1 95.69 87 CYS B N 1
ATOM 3137 C CA . CYS B 1 87 ? 14.922 -30.969 -18.141 1 95.69 87 CYS B CA 1
ATOM 3138 C C . CYS B 1 87 ? 14.891 -30.781 -16.625 1 95.69 87 CYS B C 1
ATOM 3140 O O . CYS B 1 87 ? 14.805 -31.766 -15.891 1 95.69 87 CYS B O 1
ATOM 3142 N N . LEU B 1 88 ? 15.148 -29.59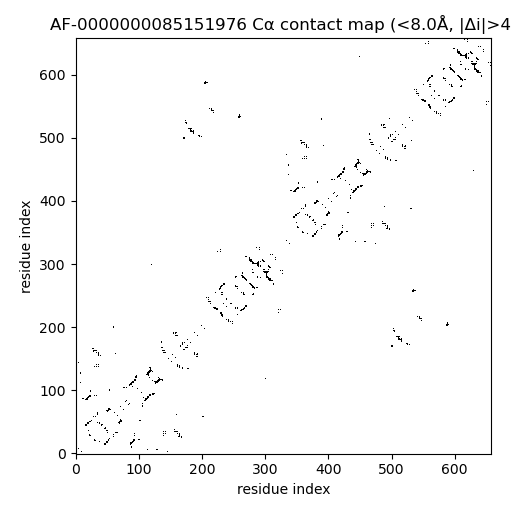4 -16.219 1 97.44 88 LEU B N 1
ATOM 3143 C CA . LEU B 1 88 ? 15.023 -29.219 -14.812 1 97.44 88 LEU B CA 1
ATOM 3144 C C . LEU B 1 88 ? 13.664 -28.594 -14.539 1 97.44 88 LEU B C 1
ATOM 3146 O O . LEU B 1 88 ? 13.32 -27.562 -15.133 1 97.44 88 LEU B O 1
ATOM 3150 N N . ALA B 1 89 ? 12.891 -29.266 -13.711 1 98.12 89 ALA B N 1
ATOM 3151 C CA . ALA B 1 89 ? 11.617 -28.703 -13.266 1 98.12 89 ALA B CA 1
ATOM 3152 C C . ALA B 1 89 ? 11.812 -27.812 -12.039 1 98.12 89 ALA B C 1
ATOM 3154 O O . ALA B 1 89 ? 12.5 -28.203 -11.086 1 98.12 89 ALA B O 1
ATOM 3155 N N . ILE B 1 90 ? 11.273 -26.594 -12.086 1 98.62 90 ILE B N 1
ATOM 3156 C CA . ILE B 1 90 ? 11.352 -25.703 -10.93 1 98.62 90 ILE B CA 1
ATOM 3157 C C . ILE B 1 90 ? 9.945 -25.312 -10.492 1 98.62 90 ILE B C 1
ATOM 3159 O O . ILE B 1 90 ? 9.172 -24.766 -11.281 1 98.62 90 ILE B O 1
ATOM 3163 N N . ALA B 1 91 ? 9.594 -25.641 -9.266 1 98.31 91 ALA B N 1
ATOM 3164 C CA . ALA B 1 91 ? 8.367 -25.156 -8.633 1 98.31 91 ALA B CA 1
ATOM 3165 C C . ALA B 1 91 ? 8.617 -23.875 -7.855 1 98.31 91 ALA B C 1
ATOM 3167 O O . ALA B 1 91 ? 9.438 -23.844 -6.934 1 98.31 91 ALA B O 1
ATOM 3168 N N . LEU B 1 92 ? 7.895 -22.859 -8.258 1 98.19 92 LEU B N 1
ATOM 3169 C CA . LEU B 1 92 ? 8.039 -21.547 -7.617 1 98.19 92 LEU B CA 1
ATOM 3170 C C . LEU B 1 92 ? 6.82 -21.234 -6.762 1 98.19 92 LEU B C 1
ATOM 3172 O O . LEU B 1 92 ? 5.684 -21.297 -7.242 1 98.19 92 LEU B O 1
ATOM 3176 N N . ASP B 1 93 ? 7.074 -20.844 -5.508 1 96.25 93 ASP B N 1
ATOM 3177 C CA . ASP B 1 93 ? 6.039 -20.344 -4.602 1 96.25 93 ASP B CA 1
ATOM 3178 C C . ASP B 1 93 ? 5.008 -21.438 -4.309 1 96.25 93 ASP B C 1
ATOM 3180 O O . ASP B 1 93 ? 3.805 -21.172 -4.297 1 96.25 93 ASP B O 1
ATOM 3184 N N . CYS B 1 94 ? 5.488 -22.625 -4.172 1 94.5 94 CYS B N 1
ATOM 3185 C CA . CYS B 1 94 ? 4.664 -23.781 -3.838 1 94.5 94 CYS B CA 1
ATOM 3186 C C . CYS B 1 94 ? 5.027 -24.344 -2.465 1 94.5 94 CYS B C 1
ATOM 3188 O O . CYS B 1 94 ? 6.082 -24.953 -2.301 1 94.5 94 CYS B O 1
ATOM 3190 N N . GLY B 1 95 ? 4.09 -24.219 -1.542 1 91.06 95 GLY B N 1
ATOM 3191 C CA . GLY B 1 95 ? 4.363 -24.641 -0.174 1 91.06 95 GLY B CA 1
ATOM 3192 C C . GLY B 1 95 ? 4.34 -26.141 0.01 1 91.06 95 GLY B C 1
ATOM 3193 O O . GLY B 1 95 ? 4.883 -26.656 0.987 1 91.06 95 GLY B O 1
ATOM 3194 N N . ASP B 1 96 ? 3.748 -26.859 -0.869 1 91.44 96 ASP B N 1
ATOM 3195 C CA . ASP B 1 96 ? 3.742 -28.328 -0.901 1 91.44 96 ASP B CA 1
ATOM 3196 C C . ASP B 1 96 ? 3.463 -28.844 -2.311 1 91.44 96 ASP B C 1
ATOM 3198 O O . ASP B 1 96 ? 3.145 -28.062 -3.213 1 91.44 96 ASP B O 1
ATOM 3202 N N . VAL B 1 97 ? 3.635 -30.125 -2.484 1 94.69 97 VAL B N 1
ATOM 3203 C CA . VAL B 1 97 ? 3.568 -30.719 -3.818 1 94.69 97 VAL B CA 1
ATOM 3204 C C . VAL B 1 97 ? 2.145 -30.609 -4.359 1 94.69 97 VAL B C 1
ATOM 3206 O O . VAL B 1 97 ? 1.941 -30.5 -5.57 1 94.69 97 VAL B O 1
ATOM 3209 N N . TYR B 1 98 ? 1.146 -30.578 -3.523 1 90.69 98 TYR B N 1
ATOM 3210 C CA . TYR B 1 98 ? -0.249 -30.562 -3.949 1 90.69 98 TYR B CA 1
ATOM 3211 C C . TYR B 1 98 ? -0.617 -29.203 -4.555 1 90.69 98 TYR B C 1
ATOM 3213 O O . TYR B 1 98 ? -1.572 -29.109 -5.324 1 90.69 98 TYR B O 1
ATOM 3221 N N . ARG B 1 99 ? 0.134 -28.219 -4.266 1 90.38 99 ARG B N 1
ATOM 3222 C CA . ARG B 1 99 ? -0.107 -26.875 -4.805 1 90.38 99 ARG B CA 1
ATOM 3223 C C . ARG B 1 99 ? 0.215 -26.828 -6.293 1 90.38 99 ARG B C 1
ATOM 3225 O O . ARG B 1 99 ? -0.218 -25.906 -6.996 1 90.38 99 ARG B O 1
ATOM 3232 N N . LEU B 1 100 ? 0.923 -27.828 -6.793 1 94.88 100 LEU B N 1
ATOM 3233 C CA . LEU B 1 100 ? 1.225 -27.906 -8.219 1 94.88 100 LEU B CA 1
ATOM 3234 C C . LEU B 1 100 ? -0.011 -28.297 -9.016 1 94.88 100 LEU B C 1
ATOM 3236 O O . LEU B 1 100 ? -0.031 -28.172 -10.242 1 94.88 100 LEU B O 1
ATOM 3240 N N . GLY B 1 101 ? -0.988 -28.844 -8.336 1 93.06 101 GLY B N 1
ATOM 3241 C CA . GLY B 1 101 ? -2.234 -29.203 -8.992 1 93.06 101 GLY B CA 1
ATOM 3242 C C . GLY B 1 101 ? -2.053 -30.219 -10.102 1 93.06 101 GLY B C 1
ATOM 3243 O O . GLY B 1 101 ? -1.469 -31.281 -9.883 1 93.06 101 GLY B O 1
ATOM 3244 N N . ILE B 1 102 ? -2.418 -29.875 -11.312 1 94.62 102 ILE B N 1
ATOM 3245 C CA . ILE B 1 102 ? -2.486 -30.766 -12.461 1 94.62 102 ILE B CA 1
ATOM 3246 C C . ILE B 1 102 ? -1.077 -31.062 -12.977 1 94.62 102 ILE B C 1
ATOM 3248 O O . ILE B 1 102 ? -0.882 -31.953 -13.812 1 94.62 102 ILE B O 1
ATOM 3252 N N . PHE B 1 103 ? -0.063 -30.406 -12.391 1 96.19 103 PHE B N 1
ATOM 3253 C CA . PHE B 1 103 ? 1.281 -30.516 -12.945 1 96.19 103 PHE B CA 1
ATOM 3254 C C . PHE B 1 103 ? 2.146 -31.422 -12.086 1 96.19 103 PHE B C 1
ATOM 3256 O O . PHE B 1 103 ? 3.332 -31.609 -12.367 1 96.19 103 PHE B O 1
ATOM 3263 N N . GLN B 1 104 ? 1.574 -32 -11.055 1 95.75 104 GLN B N 1
ATOM 3264 C CA . GLN B 1 104 ? 2.336 -32.844 -10.148 1 95.75 104 GLN B CA 1
ATOM 3265 C C . GLN B 1 104 ? 3.059 -33.969 -10.914 1 95.75 104 GLN B C 1
ATOM 3267 O O . GLN B 1 104 ? 4.254 -34.188 -10.711 1 95.75 104 GLN B O 1
ATOM 3272 N N . ASP B 1 105 ? 2.357 -34.594 -11.82 1 94.5 105 ASP B N 1
ATOM 3273 C CA . ASP B 1 105 ? 2.918 -35.719 -12.555 1 94.5 105 ASP B CA 1
ATOM 3274 C C . ASP B 1 105 ? 4.051 -35.25 -13.477 1 94.5 105 ASP B C 1
ATOM 3276 O O . ASP B 1 105 ? 5.086 -35.906 -13.57 1 94.5 105 ASP B O 1
ATOM 3280 N N . ILE B 1 106 ? 3.871 -34.188 -14.172 1 95.25 106 ILE B N 1
ATOM 3281 C CA . ILE B 1 106 ? 4.875 -33.656 -15.086 1 95.25 106 ILE B CA 1
ATOM 3282 C C . ILE B 1 106 ? 6.133 -33.25 -14.312 1 95.25 106 ILE B C 1
ATOM 3284 O O . ILE B 1 106 ? 7.25 -33.562 -14.742 1 95.25 106 ILE B O 1
ATOM 3288 N N . PHE B 1 107 ? 5.891 -32.594 -13.188 1 96.75 107 PHE B N 1
ATOM 3289 C CA . PHE B 1 107 ? 6.98 -32.219 -12.305 1 96.75 107 PHE B CA 1
ATOM 3290 C C . PHE B 1 107 ? 7.82 -33.406 -11.898 1 96.75 107 PHE B C 1
ATOM 3292 O O . PHE B 1 107 ? 9.055 -33.344 -11.914 1 96.75 107 PHE B O 1
ATOM 3299 N N . ALA B 1 108 ? 7.164 -34.531 -11.656 1 94.88 108 ALA B N 1
ATOM 3300 C CA . ALA B 1 108 ? 7.82 -35.75 -11.172 1 94.88 108 ALA B CA 1
ATOM 3301 C C . ALA B 1 108 ? 8.539 -36.469 -12.305 1 94.88 108 ALA B C 1
ATOM 3303 O O . ALA B 1 108 ? 9.484 -37.219 -12.07 1 94.88 108 ALA B O 1
ATOM 3304 N N . LYS B 1 109 ? 8.164 -36.25 -13.523 1 94.88 109 LYS B N 1
ATOM 3305 C CA . LYS B 1 109 ? 8.711 -36.969 -14.68 1 94.88 109 LYS B CA 1
ATOM 3306 C C . LYS B 1 109 ? 10.016 -36.312 -15.148 1 94.88 109 LYS B C 1
ATOM 3308 O O . LYS B 1 109 ? 10.797 -36.938 -15.867 1 94.88 109 LYS B O 1
ATOM 3313 N N . CYS B 1 110 ? 10.242 -35.031 -14.781 1 94.94 110 CYS B N 1
ATOM 3314 C CA . CYS B 1 110 ? 11.469 -34.375 -15.172 1 94.94 110 CYS B CA 1
ATOM 3315 C C . CYS B 1 110 ? 12.68 -34.969 -14.484 1 94.94 110 CYS B C 1
ATOM 3317 O O . CYS B 1 110 ? 12.562 -35.531 -13.383 1 94.94 110 CYS B O 1
ATOM 3319 N N . GLN B 1 111 ? 13.836 -34.875 -15.133 1 91.31 111 GLN B N 1
ATOM 3320 C CA . GLN B 1 111 ? 15.055 -35.5 -14.641 1 91.31 111 GLN B CA 1
ATOM 3321 C C . GLN B 1 111 ? 15.414 -35 -13.242 1 91.31 111 GLN B C 1
ATOM 3323 O O . GLN B 1 111 ? 15.828 -35.781 -12.383 1 91.31 111 GLN B O 1
ATOM 3328 N N . TYR B 1 112 ? 15.344 -33.656 -13.078 1 93.56 112 TYR B N 1
ATOM 3329 C CA . TYR B 1 112 ? 15.609 -33.031 -11.797 1 93.56 112 TYR B CA 1
ATOM 3330 C C . TYR B 1 112 ? 14.508 -32.031 -11.438 1 93.56 112 TYR B C 1
ATOM 3332 O O . TYR B 1 112 ? 13.938 -31.391 -12.32 1 93.56 112 TYR B O 1
ATOM 3340 N N . SER B 1 113 ? 14.203 -32.031 -10.156 1 97.12 113 SER B N 1
ATOM 3341 C CA . SER B 1 113 ? 13.172 -31.125 -9.672 1 97.12 113 SER B CA 1
ATOM 3342 C C . SER B 1 113 ? 13.703 -30.234 -8.562 1 97.12 113 SER B C 1
ATOM 3344 O O . SER B 1 113 ? 14.414 -30.688 -7.664 1 97.12 113 SER B O 1
ATOM 3346 N N . LEU B 1 114 ? 13.477 -28.953 -8.734 1 97.81 114 LEU B N 1
ATOM 3347 C CA . LEU B 1 114 ? 13.898 -27.922 -7.789 1 97.81 114 LEU B CA 1
ATOM 3348 C C . LEU B 1 114 ? 12.695 -27.156 -7.254 1 97.81 114 LEU B C 1
ATOM 3350 O O . LEU B 1 114 ? 11.742 -26.906 -7.988 1 97.81 114 LEU B O 1
ATOM 3354 N N . VAL B 1 115 ? 12.742 -26.797 -5.941 1 98.12 115 VAL B N 1
ATOM 3355 C CA . VAL B 1 115 ? 11.68 -26.016 -5.32 1 98.12 115 VAL B CA 1
ATOM 3356 C C . VAL B 1 115 ? 12.258 -24.734 -4.719 1 98.12 115 VAL B C 1
ATOM 3358 O O . VAL B 1 115 ? 13.273 -24.781 -4.031 1 98.12 115 VAL B O 1
ATOM 3361 N N . MET B 1 116 ? 11.672 -23.625 -5.066 1 98.12 116 MET B N 1
ATOM 3362 C CA . MET B 1 116 ? 11.93 -22.328 -4.43 1 98.12 116 MET B CA 1
ATOM 3363 C C . MET B 1 116 ? 10.672 -21.797 -3.752 1 98.12 116 MET B C 1
ATOM 3365 O O . MET B 1 116 ? 9.672 -21.531 -4.418 1 98.12 116 MET B O 1
ATOM 3369 N N . ASP B 1 117 ? 10.727 -21.688 -2.488 1 96.06 117 ASP B N 1
ATOM 3370 C CA . ASP B 1 117 ? 9.547 -21.297 -1.721 1 96.06 117 ASP B CA 1
ATOM 3371 C C . ASP B 1 117 ? 9.953 -20.516 -0.467 1 96.06 117 ASP B C 1
ATOM 3373 O O . ASP B 1 117 ? 11.062 -20.688 0.039 1 96.06 117 ASP B O 1
ATOM 3377 N N . HIS B 1 118 ? 9.039 -19.625 -0.054 1 94 118 HIS B N 1
ATOM 3378 C CA . HIS B 1 118 ? 9.367 -18.828 1.118 1 94 118 HIS B CA 1
ATOM 3379 C C . HIS B 1 118 ? 8.328 -19 2.221 1 94 118 HIS B C 1
ATOM 3381 O O . HIS B 1 118 ? 8.398 -18.344 3.262 1 94 118 HIS B O 1
ATOM 3387 N N . HIS B 1 119 ? 7.48 -19.922 2.105 1 87.31 119 HIS B N 1
ATOM 3388 C CA . HIS B 1 119 ? 6.426 -20.109 3.096 1 87.31 119 HIS B CA 1
ATOM 3389 C C . HIS B 1 119 ? 6.949 -20.844 4.332 1 87.31 119 HIS B C 1
ATOM 3391 O O . HIS B 1 119 ? 7.652 -21.844 4.215 1 87.31 119 HIS B O 1
ATOM 3397 N N . LYS B 1 120 ? 6.547 -20.375 5.469 1 81.94 120 LYS B N 1
ATOM 3398 C CA . LYS B 1 120 ? 6.922 -21.016 6.73 1 81.94 120 LYS B CA 1
ATOM 3399 C C . LYS B 1 120 ? 6.328 -22.422 6.84 1 81.94 120 LYS B C 1
ATOM 3401 O O . LYS B 1 120 ? 6.934 -23.312 7.438 1 81.94 120 LYS B O 1
ATOM 3406 N N . SER B 1 121 ? 5.215 -22.688 6.258 1 79.88 121 SER B N 1
ATOM 3407 C CA . SER B 1 121 ? 4.48 -23.938 6.352 1 79.88 121 SER B CA 1
ATOM 3408 C C . SER B 1 121 ? 4.922 -24.922 5.266 1 79.88 121 SER B C 1
ATOM 3410 O O . SER B 1 121 ? 4.262 -25.938 5.035 1 79.88 121 SER B O 1
ATOM 3412 N N . HIS B 1 122 ? 5.992 -24.672 4.707 1 87.69 122 HIS B N 1
ATOM 3413 C CA . HIS B 1 122 ? 6.449 -25.484 3.586 1 87.69 122 HIS B CA 1
ATOM 3414 C C . HIS B 1 122 ? 6.598 -26.953 3.996 1 87.69 122 HIS B C 1
ATOM 3416 O O . HIS B 1 122 ? 7.152 -27.25 5.055 1 87.69 122 HIS B O 1
ATOM 3422 N N . LEU B 1 123 ? 6.016 -27.828 3.164 1 89.81 123 LEU B N 1
ATOM 3423 C CA . LEU B 1 123 ? 6.242 -29.266 3.262 1 89.81 123 LEU B CA 1
ATOM 3424 C C . LEU B 1 123 ? 7.227 -29.734 2.193 1 89.81 123 LEU B C 1
ATOM 3426 O O . LEU B 1 123 ? 7.031 -29.469 1.006 1 89.81 123 LEU B O 1
ATOM 3430 N N . PRO B 1 124 ? 8.211 -30.469 2.588 1 93.94 124 PRO B N 1
ATOM 3431 C CA . PRO B 1 124 ? 9.312 -30.797 1.681 1 93.94 124 PRO B CA 1
ATOM 3432 C C . PRO B 1 124 ? 8.867 -31.656 0.494 1 93.94 124 PRO B C 1
ATOM 3434 O O . PRO B 1 124 ? 8.031 -32.531 0.651 1 93.94 124 PRO B O 1
ATOM 3437 N N . PHE B 1 125 ? 9.312 -31.344 -0.68 1 95.81 125 PHE B N 1
ATOM 3438 C CA . PHE B 1 125 ? 9.195 -32.094 -1.92 1 95.81 125 PHE B CA 1
ATOM 3439 C C . PHE B 1 125 ? 10.258 -31.656 -2.924 1 95.81 125 PHE B C 1
ATOM 3441 O O . PHE B 1 125 ? 11.016 -30.719 -2.662 1 95.81 125 PHE B O 1
ATOM 3448 N N . GLY B 1 126 ? 10.453 -32.406 -4.07 1 95.81 126 GLY B N 1
ATOM 3449 C CA . GLY B 1 126 ? 11.469 -32.094 -5.066 1 95.81 126 GLY B CA 1
ATOM 3450 C C . GLY B 1 126 ? 12.828 -32.656 -4.723 1 95.81 126 GLY B C 1
ATOM 3451 O O . GLY B 1 126 ? 13.086 -33.031 -3.572 1 95.81 126 GLY B O 1
ATOM 3452 N N . ASP B 1 127 ? 13.734 -32.688 -5.641 1 96.25 127 ASP B N 1
ATOM 3453 C CA . ASP B 1 127 ? 15.086 -33.219 -5.438 1 96.25 127 ASP B CA 1
ATOM 3454 C C . ASP B 1 127 ? 15.961 -32.188 -4.703 1 96.25 127 ASP B C 1
ATOM 3456 O O . ASP B 1 127 ? 16.797 -32.562 -3.881 1 96.25 127 ASP B O 1
ATOM 3460 N N . ILE B 1 128 ? 15.836 -30.938 -5.047 1 96 128 ILE B N 1
ATOM 3461 C CA . ILE B 1 128 ? 16.531 -29.812 -4.422 1 96 128 ILE B CA 1
ATOM 3462 C C . ILE B 1 128 ? 15.516 -28.781 -3.934 1 96 128 ILE B C 1
ATOM 3464 O O . ILE B 1 128 ? 14.586 -28.422 -4.66 1 96 128 ILE B O 1
ATOM 3468 N N . SER B 1 129 ? 15.672 -28.344 -2.762 1 95.75 129 SER B N 1
ATOM 3469 C CA . SER B 1 129 ? 14.734 -27.375 -2.211 1 95.75 129 SER B CA 1
ATOM 3470 C C . SER B 1 129 ? 15.469 -26.188 -1.6 1 95.75 129 SER B C 1
ATOM 3472 O O . SER B 1 129 ? 16.438 -26.359 -0.871 1 95.75 129 SER B O 1
ATOM 3474 N N . TRP B 1 130 ? 15.148 -25.031 -1.952 1 97.75 130 TRP B N 1
ATOM 3475 C CA . TRP B 1 130 ? 15.531 -23.781 -1.322 1 97.75 130 TRP B CA 1
ATOM 3476 C C . TRP B 1 130 ? 14.328 -23.078 -0.7 1 97.75 130 TRP B C 1
ATOM 3478 O O . TRP B 1 130 ? 13.547 -22.422 -1.399 1 97.75 130 TRP B O 1
ATOM 3488 N N . VAL B 1 131 ? 14.172 -23.25 0.592 1 95.62 131 VAL B N 1
ATOM 3489 C CA . VAL B 1 131 ? 13.055 -22.688 1.342 1 95.62 131 VAL B CA 1
ATOM 3490 C C . VAL B 1 131 ? 13.578 -21.641 2.324 1 95.62 131 VAL B C 1
ATOM 3492 O O . VAL B 1 131 ? 14.375 -21.953 3.213 1 95.62 131 VAL B O 1
ATOM 3495 N N . GLU B 1 132 ? 13.188 -20.391 2.131 1 94.88 132 GLU B N 1
ATOM 3496 C CA . GLU B 1 132 ? 13.648 -19.297 2.973 1 94.88 132 GLU B CA 1
ATOM 3497 C C . GLU B 1 132 ? 12.484 -18.453 3.469 1 94.88 132 GLU B C 1
ATOM 3499 O O . GLU B 1 132 ? 12.148 -17.422 2.867 1 94.88 132 GLU B O 1
ATOM 3504 N N . ALA B 1 133 ? 11.977 -18.766 4.629 1 90.12 133 ALA B N 1
ATOM 3505 C CA . ALA B 1 133 ? 10.773 -18.141 5.16 1 90.12 133 ALA B CA 1
ATOM 3506 C C . ALA B 1 133 ? 11.047 -16.688 5.562 1 90.12 133 ALA B C 1
ATOM 3508 O O . ALA B 1 133 ? 10.109 -15.906 5.738 1 90.12 133 ALA B O 1
ATOM 3509 N N . ALA B 1 134 ? 12.312 -16.312 5.695 1 91.62 134 ALA B N 1
ATOM 3510 C CA . ALA B 1 134 ? 12.672 -14.961 6.117 1 91.62 134 ALA B CA 1
ATOM 3511 C C . ALA B 1 134 ? 12.578 -13.984 4.949 1 91.62 134 ALA B C 1
ATOM 3513 O O . ALA B 1 134 ? 12.57 -12.766 5.152 1 91.62 134 ALA B O 1
ATOM 3514 N N . LEU B 1 135 ? 12.555 -14.508 3.738 1 95.94 135 LEU B N 1
ATOM 3515 C CA . LEU B 1 135 ? 12.438 -13.633 2.58 1 95.94 135 LEU B CA 1
ATOM 3516 C C . LEU B 1 135 ? 10.977 -13.305 2.293 1 95.94 135 LEU B C 1
ATOM 3518 O O . LEU B 1 135 ? 10.102 -14.148 2.482 1 95.94 135 LEU B O 1
ATOM 3522 N N . SER B 1 136 ? 10.758 -12.156 1.826 1 95.81 136 SER B N 1
ATOM 3523 C CA . SER B 1 136 ? 9.406 -11.602 1.746 1 95.81 136 SER B CA 1
ATOM 3524 C C . SER B 1 136 ? 8.578 -12.32 0.691 1 95.81 136 SER B C 1
ATOM 3526 O O . SER B 1 136 ? 7.344 -12.336 0.765 1 95.81 136 SER B O 1
ATOM 3528 N N . SER B 1 137 ? 9.234 -12.844 -0.291 1 97.06 137 SER B N 1
ATOM 3529 C CA . SER B 1 137 ? 8.555 -13.391 -1.46 1 97.06 137 SER B CA 1
ATOM 3530 C C . SER B 1 137 ? 9.477 -14.305 -2.262 1 97.06 137 SER B C 1
ATOM 3532 O O . SER B 1 137 ? 10.695 -14.273 -2.074 1 97.06 137 SER B O 1
ATOM 3534 N N . THR B 1 138 ? 8.898 -15.141 -3.035 1 98.06 138 THR B N 1
ATOM 3535 C CA . THR B 1 138 ? 9.695 -15.914 -3.984 1 98.06 138 THR B CA 1
ATOM 3536 C C . THR B 1 138 ? 10.375 -14.992 -4.992 1 98.06 138 THR B C 1
ATOM 3538 O O . THR B 1 138 ? 11.5 -15.266 -5.43 1 98.06 138 THR B O 1
ATOM 3541 N N . GLY B 1 139 ? 9.727 -13.859 -5.32 1 98.5 139 GLY B N 1
ATOM 3542 C CA . GLY B 1 139 ? 10.352 -12.867 -6.18 1 98.5 139 GLY B CA 1
ATOM 3543 C C . GLY B 1 139 ? 11.68 -12.375 -5.645 1 98.5 139 GLY B C 1
ATOM 3544 O O . GLY B 1 139 ? 12.641 -12.203 -6.402 1 98.5 139 GLY B O 1
ATOM 3545 N N . GLU B 1 140 ? 11.727 -12.133 -4.363 1 98.5 140 GLU B N 1
ATOM 3546 C CA . GLU B 1 140 ? 12.984 -11.742 -3.732 1 98.5 140 GLU B CA 1
ATOM 3547 C C . GLU B 1 140 ? 14.031 -12.844 -3.867 1 98.5 140 GLU B C 1
ATOM 3549 O O . GLU B 1 140 ? 15.219 -12.555 -4.062 1 98.5 140 GLU B O 1
ATOM 3554 N N . MET B 1 141 ? 13.648 -14.109 -3.74 1 98.56 141 MET B N 1
ATOM 3555 C CA . MET B 1 141 ? 14.562 -15.242 -3.916 1 98.56 141 MET B CA 1
ATOM 3556 C C . MET B 1 141 ? 15.156 -15.242 -5.32 1 98.56 141 MET B C 1
ATOM 3558 O O . MET B 1 141 ? 16.359 -15.438 -5.492 1 98.56 141 MET B O 1
ATOM 3562 N N . VAL B 1 142 ? 14.289 -15.039 -6.293 1 98.69 142 VAL B N 1
ATOM 3563 C CA . VAL B 1 142 ? 14.734 -15.031 -7.684 1 98.69 142 VAL B CA 1
ATOM 3564 C C . VAL B 1 142 ? 15.75 -13.906 -7.898 1 98.69 142 VAL B C 1
ATOM 3566 O O . VAL B 1 142 ? 16.75 -14.094 -8.602 1 98.69 142 VAL B O 1
ATOM 3569 N N . PHE B 1 143 ? 15.508 -12.766 -7.316 1 98.69 143 PHE B N 1
ATOM 3570 C CA . PHE B 1 143 ? 16.453 -11.648 -7.406 1 98.69 143 PHE B CA 1
ATOM 3571 C C . PHE B 1 143 ? 17.812 -12.047 -6.848 1 98.69 143 PHE B C 1
ATOM 3573 O O . PHE B 1 143 ? 18.844 -11.82 -7.484 1 98.69 143 PHE B O 1
ATOM 3580 N N . GLU B 1 144 ? 17.781 -12.602 -5.637 1 98.38 144 GLU B N 1
ATOM 3581 C CA . GLU B 1 144 ? 19.016 -13.016 -4.977 1 98.38 144 GLU B CA 1
ATOM 3582 C C . GLU B 1 144 ? 19.75 -14.07 -5.797 1 98.38 144 GLU B C 1
ATOM 3584 O O . GLU B 1 144 ? 20.984 -14.055 -5.887 1 98.38 144 GLU B O 1
ATOM 3589 N N . LEU B 1 145 ? 19.016 -14.992 -6.344 1 98.06 145 LEU B N 1
ATOM 3590 C CA . LEU B 1 145 ? 19.594 -16.031 -7.191 1 98.06 145 LEU B CA 1
ATOM 3591 C C . LEU B 1 145 ? 20.266 -15.414 -8.406 1 98.06 145 LEU B C 1
ATOM 3593 O O . LEU B 1 145 ? 21.391 -15.797 -8.766 1 98.06 145 LEU B O 1
ATOM 3597 N N . ALA B 1 146 ? 19.594 -14.508 -9.094 1 98 146 ALA B N 1
ATOM 3598 C CA . ALA B 1 146 ? 20.172 -13.828 -10.25 1 98 146 ALA B CA 1
ATOM 3599 C C . ALA B 1 146 ? 21.484 -13.133 -9.883 1 98 146 ALA B C 1
ATOM 3601 O O . ALA B 1 146 ? 22.453 -13.203 -10.641 1 98 146 ALA B O 1
ATOM 3602 N N . ALA B 1 147 ? 21.438 -12.461 -8.758 1 96.75 147 ALA B N 1
ATOM 3603 C CA . ALA B 1 147 ? 22.656 -11.797 -8.289 1 96.75 147 ALA B CA 1
ATOM 3604 C C . ALA B 1 147 ? 23.781 -12.797 -8.047 1 96.75 147 ALA B C 1
ATOM 3606 O O . ALA B 1 147 ? 24.922 -12.562 -8.438 1 96.75 147 ALA B O 1
ATOM 3607 N N . LYS B 1 148 ? 23.438 -13.914 -7.414 1 95.88 148 LYS B N 1
ATOM 3608 C CA . LYS B 1 148 ? 24.422 -14.961 -7.121 1 95.88 148 LYS B CA 1
ATOM 3609 C C . LYS B 1 148 ? 25.016 -15.523 -8.406 1 95.88 148 LYS B C 1
ATOM 3611 O O . LYS B 1 148 ? 26.203 -15.836 -8.453 1 95.88 148 LYS B O 1
ATOM 3616 N N . LEU B 1 149 ? 24.219 -15.617 -9.375 1 95.44 149 LEU B N 1
ATOM 3617 C CA . LEU B 1 149 ? 24.641 -16.219 -10.641 1 95.44 149 LEU B CA 1
ATOM 3618 C C . LEU B 1 149 ? 25.219 -15.164 -11.57 1 95.44 149 LEU B C 1
ATOM 3620 O O . LEU B 1 149 ? 25.578 -15.461 -12.719 1 95.44 149 LEU B O 1
ATOM 3624 N N . ASP B 1 150 ? 25.266 -13.891 -11.102 1 95.44 150 ASP B N 1
ATOM 3625 C CA . ASP B 1 150 ? 25.766 -12.758 -11.883 1 95.44 150 ASP B CA 1
ATOM 3626 C C . ASP B 1 150 ? 24.984 -12.609 -13.188 1 95.44 150 ASP B C 1
ATOM 3628 O O . ASP B 1 150 ? 25.578 -12.445 -14.258 1 95.44 150 ASP B O 1
ATOM 3632 N N . MET B 1 151 ? 23.75 -12.852 -13.102 1 95.19 151 MET B N 1
ATOM 3633 C CA . MET B 1 151 ? 22.859 -12.664 -14.242 1 95.19 151 MET B CA 1
ATOM 3634 C C . MET B 1 151 ? 22.156 -11.312 -14.164 1 95.19 151 MET B C 1
ATOM 3636 O O . MET B 1 151 ? 21.391 -11.062 -13.234 1 95.19 151 MET B O 1
ATOM 3640 N N . PRO B 1 152 ? 22.422 -10.477 -15.156 1 95.44 152 PRO B N 1
ATOM 3641 C CA . PRO B 1 152 ? 21.766 -9.164 -15.117 1 95.44 152 PRO B CA 1
ATOM 3642 C C . PRO B 1 152 ? 20.25 -9.25 -15.32 1 95.44 152 PRO B C 1
ATOM 3644 O O . PRO B 1 152 ? 19.766 -10.172 -15.977 1 95.44 152 PRO B O 1
ATOM 3647 N N . LEU B 1 153 ? 19.531 -8.312 -14.812 1 98.19 153 LEU B N 1
ATOM 3648 C CA . LEU B 1 153 ? 18.078 -8.25 -14.969 1 98.19 153 LEU B CA 1
ATOM 3649 C C . LEU B 1 153 ? 17.688 -7.312 -16.109 1 98.19 153 LEU B C 1
ATOM 3651 O O . LEU B 1 153 ? 18.219 -6.203 -16.203 1 98.19 153 LEU B O 1
ATOM 3655 N N . SER B 1 154 ? 16.891 -7.84 -17 1 98 154 SER B N 1
ATOM 3656 C CA . SER B 1 154 ? 16.219 -6.957 -17.953 1 98 154 SER B CA 1
ATOM 3657 C C . SER B 1 154 ? 15.117 -6.148 -17.281 1 98 154 SER B C 1
ATOM 3659 O O . SER B 1 154 ? 14.789 -6.383 -16.109 1 98 154 SER B O 1
ATOM 3661 N N . TYR B 1 155 ? 14.578 -5.207 -18.031 1 98.19 155 TYR B N 1
ATOM 3662 C CA . TYR B 1 155 ? 13.414 -4.473 -17.562 1 98.19 155 TYR B CA 1
ATOM 3663 C C . TYR B 1 155 ? 12.25 -5.418 -17.281 1 98.19 155 TYR B C 1
ATOM 3665 O O . TYR B 1 155 ? 11.555 -5.285 -16.281 1 98.19 155 TYR B O 1
ATOM 3673 N N . GLU B 1 156 ? 12.078 -6.367 -18.203 1 97.5 156 GLU B N 1
ATOM 3674 C CA . GLU B 1 156 ? 10.969 -7.312 -18.078 1 97.5 156 GLU B CA 1
ATOM 3675 C C . GLU B 1 156 ? 11.086 -8.141 -16.812 1 97.5 156 GLU B C 1
ATOM 3677 O O . GLU B 1 156 ? 10.109 -8.305 -16.078 1 97.5 156 GLU B O 1
ATOM 3682 N N . ALA B 1 157 ? 12.305 -8.602 -16.531 1 98 157 ALA B N 1
ATOM 3683 C CA . ALA B 1 157 ? 12.531 -9.359 -15.305 1 98 157 ALA B CA 1
ATOM 3684 C C . ALA B 1 157 ? 12.32 -8.484 -14.07 1 98 157 ALA B C 1
ATOM 3686 O O . ALA B 1 157 ? 11.695 -8.914 -13.094 1 98 157 ALA B O 1
ATOM 3687 N N . ALA B 1 158 ? 12.805 -7.266 -14.172 1 98.75 158 ALA B N 1
ATOM 3688 C CA . ALA B 1 158 ? 12.672 -6.332 -13.055 1 98.75 158 ALA B CA 1
ATOM 3689 C C . ALA B 1 158 ? 11.211 -6.055 -12.742 1 98.75 158 ALA B C 1
ATOM 3691 O O . ALA B 1 158 ? 10.805 -6.043 -11.578 1 98.75 158 ALA B O 1
ATOM 3692 N N . LEU B 1 159 ? 10.414 -5.863 -13.781 1 98.5 159 LEU B N 1
ATOM 3693 C CA . LEU B 1 159 ? 8.984 -5.602 -13.625 1 98.5 159 LEU B CA 1
ATOM 3694 C C . LEU B 1 159 ? 8.289 -6.777 -12.953 1 98.5 159 LEU B C 1
ATOM 3696 O O . LEU B 1 159 ? 7.52 -6.59 -12.008 1 98.5 159 LEU B O 1
ATOM 3700 N N . CYS B 1 160 ? 8.586 -7.949 -13.367 1 98.19 160 CYS B N 1
ATOM 3701 C CA . CYS B 1 160 ? 7.98 -9.156 -12.82 1 98.19 160 CYS B CA 1
ATOM 3702 C C . CYS B 1 160 ? 8.344 -9.328 -11.352 1 98.19 160 CYS B C 1
ATOM 3704 O O . CYS B 1 160 ? 7.473 -9.594 -10.516 1 98.19 160 CYS B O 1
ATOM 3706 N N . LEU B 1 161 ? 9.609 -9.164 -11.086 1 98.81 161 LEU B N 1
ATOM 3707 C CA . LEU B 1 161 ? 10.062 -9.367 -9.719 1 98.81 161 LEU B CA 1
ATOM 3708 C C . LEU B 1 161 ? 9.5 -8.289 -8.789 1 98.81 161 LEU B C 1
ATOM 3710 O O . LEU B 1 161 ? 9.195 -8.562 -7.629 1 98.81 161 LEU B O 1
ATOM 3714 N N . TYR B 1 162 ? 9.406 -7.066 -9.266 1 98.81 162 TYR B N 1
ATOM 3715 C CA . TYR B 1 162 ? 8.797 -6.012 -8.469 1 98.81 162 TYR B CA 1
ATOM 3716 C C . TYR B 1 162 ? 7.348 -6.348 -8.141 1 98.81 162 TYR B C 1
ATOM 3718 O O . TYR B 1 162 ? 6.902 -6.172 -7.004 1 98.81 162 TYR B O 1
ATOM 3726 N N . VAL B 1 163 ? 6.586 -6.836 -9.102 1 98.31 163 VAL B N 1
ATOM 3727 C CA . VAL B 1 163 ? 5.195 -7.23 -8.898 1 98.31 163 VAL B CA 1
ATOM 3728 C C . VAL B 1 163 ? 5.113 -8.344 -7.859 1 98.31 163 VAL B C 1
ATOM 3730 O O . VAL B 1 163 ? 4.246 -8.328 -6.984 1 98.31 163 VAL B O 1
ATOM 3733 N N . ALA B 1 164 ? 6.059 -9.281 -7.934 1 98.31 164 ALA B N 1
ATOM 3734 C CA . ALA B 1 164 ? 6.09 -10.375 -6.965 1 98.31 164 ALA B CA 1
ATOM 3735 C C . ALA B 1 164 ? 6.27 -9.844 -5.543 1 98.31 164 ALA B C 1
ATOM 3737 O O . ALA B 1 164 ? 5.5 -10.188 -4.645 1 98.31 164 ALA B O 1
ATOM 3738 N N . ILE B 1 165 ? 7.188 -8.953 -5.398 1 98.5 165 ILE B N 1
ATOM 3739 C CA . ILE B 1 165 ? 7.535 -8.422 -4.086 1 98.5 165 ILE B CA 1
ATOM 3740 C C . ILE B 1 165 ? 6.395 -7.547 -3.566 1 98.5 165 ILE B C 1
ATOM 3742 O O . ILE B 1 165 ? 5.934 -7.723 -2.436 1 98.5 165 ILE B O 1
ATOM 3746 N N . VAL B 1 166 ? 5.883 -6.652 -4.387 1 98 166 VAL B N 1
ATOM 3747 C CA . VAL B 1 166 ? 4.836 -5.723 -3.982 1 98 166 VAL B CA 1
ATOM 3748 C C . VAL B 1 166 ? 3.582 -6.496 -3.58 1 98 166 VAL B C 1
ATOM 3750 O O . VAL B 1 166 ? 2.969 -6.207 -2.551 1 98 166 VAL B O 1
ATOM 3753 N N . SER B 1 167 ? 3.24 -7.477 -4.344 1 95.44 167 SER B N 1
ATOM 3754 C CA . SER B 1 167 ? 2.014 -8.219 -4.086 1 95.44 167 SER B CA 1
ATOM 3755 C C . SER B 1 167 ? 2.117 -9.031 -2.797 1 95.44 167 SER B C 1
ATOM 3757 O O . SER B 1 167 ? 1.212 -9 -1.961 1 95.44 167 SER B O 1
ATOM 3759 N N . ASP B 1 168 ? 3.254 -9.656 -2.572 1 94.19 168 ASP B N 1
ATOM 3760 C CA . ASP B 1 168 ? 3.371 -10.578 -1.444 1 94.19 168 ASP B CA 1
ATOM 3761 C C . ASP B 1 168 ? 3.68 -9.828 -0.152 1 94.19 168 ASP B C 1
ATOM 3763 O O . ASP B 1 168 ? 3.555 -10.383 0.941 1 94.19 168 ASP B O 1
ATOM 3767 N N . THR B 1 169 ? 4.117 -8.609 -0.239 1 95.44 169 THR B N 1
ATOM 3768 C CA . THR B 1 169 ? 4.375 -7.797 0.947 1 95.44 169 THR B CA 1
ATOM 3769 C C . THR B 1 169 ? 3.189 -6.887 1.251 1 95.44 169 THR B C 1
ATOM 3771 O O . THR B 1 169 ? 3.271 -6.023 2.125 1 95.44 169 THR B O 1
ATOM 3774 N N . GLY B 1 170 ? 2.109 -7.023 0.484 1 92.06 170 GLY B N 1
ATOM 3775 C CA . GLY B 1 170 ? 0.98 -6.129 0.679 1 92.06 170 GLY B CA 1
ATOM 3776 C C . GLY B 1 170 ? 1.329 -4.672 0.448 1 92.06 170 GLY B C 1
ATOM 3777 O O . GLY B 1 170 ? 0.901 -3.797 1.206 1 92.06 170 GLY B O 1
ATOM 3778 N N . GLY B 1 171 ? 2.182 -4.445 -0.585 1 95.94 171 GLY B N 1
ATOM 3779 C CA . GLY B 1 171 ? 2.664 -3.09 -0.784 1 95.94 171 GLY B CA 1
ATOM 3780 C C . GLY B 1 171 ? 3.615 -2.629 0.304 1 95.94 171 GLY B C 1
ATOM 3781 O O . GLY B 1 171 ? 3.523 -1.495 0.778 1 95.94 171 GLY B O 1
ATOM 3782 N N . PHE B 1 172 ? 4.41 -3.527 0.809 1 97.56 172 PHE B N 1
ATOM 3783 C CA . PHE B 1 172 ? 5.477 -3.281 1.772 1 97.56 172 PHE B CA 1
ATOM 3784 C C . PHE B 1 172 ? 4.902 -3.014 3.158 1 97.56 172 PHE B C 1
ATOM 3786 O O . PHE B 1 172 ? 5.574 -2.432 4.012 1 97.56 172 PHE B O 1
ATOM 3793 N N . ARG B 1 173 ? 3.691 -3.461 3.408 1 93.56 173 ARG B N 1
ATOM 3794 C CA . ARG B 1 173 ? 3.029 -3.191 4.68 1 93.56 173 ARG B CA 1
ATOM 3795 C C . ARG B 1 173 ? 3.18 -4.367 5.637 1 93.56 173 ARG B C 1
ATOM 3797 O O . ARG B 1 173 ? 2.963 -4.227 6.844 1 93.56 173 ARG B O 1
ATOM 3804 N N . TYR B 1 174 ? 3.451 -5.504 5.148 1 89.88 174 TYR B N 1
ATOM 3805 C CA . TYR B 1 174 ? 3.447 -6.703 5.977 1 89.88 174 TYR B CA 1
ATOM 3806 C C . TYR B 1 174 ? 4.777 -6.871 6.703 1 89.88 174 TYR B C 1
ATOM 3808 O O . TYR B 1 174 ? 5.777 -6.262 6.324 1 89.88 174 TYR B O 1
ATOM 3816 N N . SER B 1 175 ? 4.754 -7.75 7.699 1 89.81 175 SER B N 1
ATOM 3817 C CA . SER B 1 175 ? 5.918 -7.969 8.555 1 89.81 175 SER B CA 1
ATOM 3818 C C . SER B 1 175 ? 7.047 -8.648 7.785 1 89.81 175 SER B C 1
ATOM 3820 O O . SER B 1 175 ? 8.203 -8.625 8.219 1 89.81 175 SER B O 1
ATOM 3822 N N . SER B 1 176 ? 6.727 -9.188 6.617 1 91.75 176 SER B N 1
ATOM 3823 C CA . SER B 1 176 ? 7.746 -9.844 5.809 1 91.75 176 SER B CA 1
ATOM 3824 C C . SER B 1 176 ? 8.641 -8.828 5.105 1 91.75 176 SER B C 1
ATOM 3826 O O . SER B 1 176 ? 9.68 -9.188 4.555 1 91.75 176 SER B O 1
ATOM 3828 N N . THR B 1 177 ? 8.234 -7.566 5.078 1 96.69 177 THR B N 1
ATOM 3829 C CA . THR B 1 177 ? 9.023 -6.508 4.457 1 96.69 177 THR B CA 1
ATOM 3830 C C . THR B 1 177 ? 10.242 -6.172 5.312 1 96.69 177 THR B C 1
ATOM 3832 O O . THR B 1 177 ? 10.109 -5.77 6.469 1 96.69 177 THR B O 1
ATOM 3835 N N . SER B 1 178 ? 11.406 -6.32 4.742 1 97.06 178 SER B N 1
ATOM 3836 C CA . SER B 1 178 ? 12.656 -6.023 5.441 1 97.06 178 SER B CA 1
ATOM 3837 C C . SER B 1 178 ? 13.391 -4.855 4.785 1 97.06 178 SER B C 1
ATOM 3839 O O . SER B 1 178 ? 12.961 -4.352 3.744 1 97.06 178 SER B O 1
ATOM 3841 N N . ALA B 1 179 ? 14.477 -4.43 5.492 1 98 179 ALA B N 1
ATOM 3842 C CA . ALA B 1 179 ? 15.359 -3.426 4.895 1 98 179 ALA B CA 1
ATOM 3843 C C . ALA B 1 179 ? 15.859 -3.881 3.529 1 98 179 ALA B C 1
ATOM 3845 O O . ALA B 1 179 ? 15.867 -3.102 2.572 1 98 179 ALA B O 1
ATOM 3846 N N . ARG B 1 180 ? 16.219 -5.102 3.439 1 97.5 180 ARG B N 1
ATOM 3847 C CA . ARG B 1 180 ? 16.719 -5.664 2.191 1 97.5 180 ARG B CA 1
ATOM 3848 C C . ARG B 1 180 ? 15.648 -5.656 1.11 1 97.5 180 ARG B C 1
ATOM 3850 O O . ARG B 1 180 ? 15.938 -5.387 -0.057 1 97.5 180 ARG B O 1
ATOM 3857 N N . THR B 1 181 ? 14.383 -5.98 1.494 1 98.44 181 THR B N 1
ATOM 3858 C CA . THR B 1 181 ? 13.273 -5.93 0.555 1 98.44 181 THR B CA 1
ATOM 3859 C C . THR B 1 181 ? 13.195 -4.562 -0.123 1 98.44 181 THR B C 1
ATOM 3861 O O . THR B 1 181 ? 13.055 -4.477 -1.344 1 98.44 181 THR B O 1
ATOM 3864 N N . HIS B 1 182 ? 13.344 -3.521 0.668 1 98.69 182 HIS B N 1
ATOM 3865 C CA . HIS B 1 182 ? 13.281 -2.168 0.128 1 98.69 182 HIS B CA 1
ATOM 3866 C C . HIS B 1 182 ? 14.484 -1.878 -0.769 1 98.69 182 HIS B C 1
ATOM 3868 O O . HIS B 1 182 ? 14.344 -1.24 -1.814 1 98.69 182 HIS B O 1
ATOM 3874 N N . VAL B 1 183 ? 15.664 -2.312 -0.351 1 97.94 183 VAL B N 1
ATOM 3875 C CA . VAL B 1 183 ? 16.844 -2.111 -1.174 1 97.94 183 VAL B CA 1
ATOM 3876 C C . VAL B 1 183 ? 16.656 -2.764 -2.539 1 97.94 183 VAL B C 1
ATOM 3878 O O . VAL B 1 183 ? 16.922 -2.148 -3.574 1 97.94 183 VAL B O 1
ATOM 3881 N N . ILE B 1 184 ? 16.125 -3.961 -2.547 1 98.44 184 ILE B N 1
ATOM 3882 C CA . ILE B 1 184 ? 15.875 -4.684 -3.789 1 98.44 184 ILE B CA 1
ATOM 3883 C C . ILE B 1 184 ? 14.852 -3.928 -4.629 1 98.44 184 ILE B C 1
ATOM 3885 O O . ILE B 1 184 ? 15.039 -3.746 -5.836 1 98.44 184 ILE B O 1
ATOM 3889 N N . ALA B 1 185 ? 13.75 -3.479 -3.977 1 98.81 185 ALA B N 1
ATOM 3890 C CA . ALA B 1 185 ? 12.734 -2.707 -4.691 1 98.81 185 ALA B CA 1
ATOM 3891 C C . ALA B 1 185 ? 13.352 -1.484 -5.367 1 98.81 185 ALA B C 1
ATOM 3893 O O . ALA B 1 185 ? 13.031 -1.179 -6.52 1 98.81 185 ALA B O 1
ATOM 3894 N N . GLY B 1 186 ? 14.273 -0.785 -4.621 1 98.5 186 GLY B N 1
ATOM 3895 C CA . GLY B 1 186 ? 14.969 0.348 -5.207 1 98.5 186 GLY B CA 1
ATOM 3896 C C . GLY B 1 186 ? 15.789 -0.023 -6.43 1 98.5 186 GLY B C 1
ATOM 3897 O O . GLY B 1 186 ? 15.781 0.7 -7.43 1 98.5 186 GLY B O 1
ATOM 3898 N N . GLU B 1 187 ? 16.484 -1.137 -6.355 1 98.38 187 GLU B N 1
ATOM 3899 C CA . GLU B 1 187 ? 17.281 -1.604 -7.48 1 98.38 187 GLU B CA 1
ATOM 3900 C C . GLU B 1 187 ? 16.406 -1.927 -8.688 1 98.38 187 GLU B C 1
ATOM 3902 O O . GLU B 1 187 ? 16.812 -1.674 -9.828 1 98.38 187 GLU B O 1
ATOM 3907 N N . LEU B 1 188 ? 15.266 -2.502 -8.453 1 98.75 188 LEU B N 1
ATOM 3908 C CA . LEU B 1 188 ? 14.352 -2.828 -9.539 1 98.75 188 LEU B CA 1
ATOM 3909 C C . LEU B 1 188 ? 13.789 -1.562 -10.18 1 98.75 188 LEU B C 1
ATOM 3911 O O . LEU B 1 188 ? 13.641 -1.494 -11.398 1 98.75 188 LEU B O 1
ATOM 3915 N N . LEU B 1 189 ? 13.5 -0.559 -9.375 1 98.62 189 LEU B N 1
ATOM 3916 C CA . LEU B 1 189 ? 13.047 0.717 -9.922 1 98.62 189 LEU B CA 1
ATOM 3917 C C . LEU B 1 189 ? 14.141 1.375 -10.758 1 98.62 189 LEU B C 1
ATOM 3919 O O . LEU B 1 189 ? 13.852 2.041 -11.75 1 98.62 189 LEU B O 1
ATOM 3923 N N . ALA B 1 190 ? 15.383 1.209 -10.336 1 98.12 190 ALA B N 1
ATOM 3924 C CA . ALA B 1 190 ? 16.5 1.796 -11.055 1 98.12 190 ALA B CA 1
ATOM 3925 C C . ALA B 1 190 ? 16.609 1.217 -12.469 1 98.12 190 ALA B C 1
ATOM 3927 O O . ALA B 1 190 ? 17.25 1.809 -13.344 1 98.12 190 ALA B O 1
ATOM 3928 N N . LEU B 1 191 ? 15.961 0.103 -12.68 1 98.38 191 LEU B N 1
ATOM 3929 C CA . LEU B 1 191 ? 15.977 -0.537 -13.992 1 98.38 191 LEU B CA 1
ATOM 3930 C C . LEU B 1 191 ? 14.789 -0.077 -14.828 1 98.38 191 LEU B C 1
ATOM 3932 O O . LEU B 1 191 ? 14.555 -0.599 -15.922 1 98.38 191 LEU B O 1
ATOM 3936 N N . GLY B 1 192 ? 13.977 0.833 -14.336 1 98.12 192 GLY B N 1
ATOM 3937 C CA . GLY B 1 192 ? 12.969 1.478 -15.156 1 98.12 192 GLY B CA 1
ATOM 3938 C C . GLY B 1 192 ? 11.547 1.156 -14.711 1 98.12 192 GLY B C 1
ATOM 3939 O O . GLY B 1 192 ? 10.586 1.694 -15.258 1 98.12 192 GLY B O 1
ATOM 3940 N N . VAL B 1 193 ? 11.422 0.318 -13.711 1 98.38 193 VAL B N 1
ATOM 3941 C CA . VAL B 1 193 ? 10.086 -0.045 -13.242 1 98.38 193 VAL B CA 1
ATOM 3942 C C . VAL B 1 193 ? 9.406 1.176 -12.633 1 98.38 193 VAL B C 1
ATOM 3944 O O . VAL B 1 193 ? 10.016 1.908 -11.852 1 98.38 193 VAL B O 1
ATOM 3947 N N . LEU B 1 194 ? 8.211 1.404 -12.984 1 96.94 194 LEU B N 1
ATOM 3948 C CA . LEU B 1 194 ? 7.438 2.525 -12.469 1 96.94 194 LEU B CA 1
ATOM 3949 C C . LEU B 1 194 ? 6.41 2.051 -11.445 1 96.94 194 LEU B C 1
ATOM 3951 O O . LEU B 1 194 ? 5.434 1.392 -11.805 1 96.94 194 LEU B O 1
ATOM 3955 N N . PRO B 1 195 ? 6.57 2.449 -10.195 1 96.81 195 PRO B N 1
ATOM 3956 C CA . PRO B 1 195 ? 5.691 1.94 -9.133 1 96.81 195 PRO B CA 1
ATOM 3957 C C . PRO B 1 195 ? 4.23 2.322 -9.352 1 96.81 195 PRO B C 1
ATOM 3959 O O . PRO B 1 195 ? 3.33 1.548 -9.016 1 96.81 195 PRO B O 1
ATOM 3962 N N . ASP B 1 196 ? 3.951 3.496 -9.883 1 92.31 196 ASP B N 1
ATOM 3963 C CA . ASP B 1 196 ? 2.578 3.953 -10.07 1 92.31 196 ASP B CA 1
ATOM 3964 C C . ASP B 1 196 ? 1.86 3.115 -11.125 1 92.31 196 ASP B C 1
ATOM 3966 O O . ASP B 1 196 ? 0.665 2.842 -11.008 1 92.31 196 ASP B O 1
ATOM 3970 N N . GLN B 1 197 ? 2.574 2.711 -12.18 1 93.44 197 GLN B N 1
ATOM 3971 C CA . GLN B 1 197 ? 1.988 1.837 -13.188 1 93.44 197 GLN B CA 1
ATOM 3972 C C . GLN B 1 197 ? 1.674 0.46 -12.609 1 93.44 197 GLN B C 1
ATOM 3974 O O . GLN B 1 197 ? 0.596 -0.088 -12.852 1 93.44 197 GLN B O 1
ATOM 3979 N N . VAL B 1 198 ? 2.631 -0.085 -11.859 1 96.81 198 VAL B N 1
ATOM 3980 C CA . VAL B 1 198 ? 2.398 -1.368 -11.211 1 96.81 198 VAL B CA 1
ATOM 3981 C C . VAL B 1 198 ? 1.218 -1.253 -10.242 1 96.81 198 VAL B C 1
ATOM 3983 O O . VAL B 1 198 ? 0.32 -2.098 -10.25 1 96.81 198 VAL B O 1
ATOM 3986 N N . GLY B 1 199 ? 1.215 -0.209 -9.422 1 93.94 199 GLY B N 1
ATOM 3987 C CA . GLY B 1 199 ? 0.112 0.029 -8.508 1 93.94 199 GLY B CA 1
ATOM 3988 C C . GLY B 1 199 ? -1.23 0.14 -9.203 1 93.94 199 GLY B C 1
ATOM 3989 O O . GLY B 1 199 ? -2.232 -0.395 -8.727 1 93.94 199 GLY B O 1
ATOM 3990 N N . SER B 1 200 ? -1.266 0.834 -10.312 1 91.56 200 SER B N 1
ATOM 3991 C CA . SER B 1 200 ? -2.498 1.003 -11.078 1 91.56 200 SER B CA 1
ATOM 3992 C C . SER B 1 200 ? -3.045 -0.341 -11.547 1 91.56 200 SER B C 1
ATOM 3994 O O . SER B 1 200 ? -4.254 -0.578 -11.492 1 91.56 200 SER B O 1
ATOM 3996 N N . HIS B 1 201 ? -2.189 -1.222 -11.984 1 93 201 HIS B N 1
ATOM 3997 C CA . HIS B 1 201 ? -2.613 -2.539 -12.445 1 93 201 HIS B CA 1
ATOM 3998 C C . HIS B 1 201 ? -3.1 -3.398 -11.281 1 93 201 HIS B C 1
ATOM 4000 O O . HIS B 1 201 ? -4.07 -4.148 -11.422 1 93 201 HIS B O 1
ATOM 4006 N N . LEU B 1 202 ? -2.467 -3.279 -10.156 1 93.62 202 LEU B N 1
ATOM 4007 C CA . LEU B 1 202 ? -2.742 -4.176 -9.039 1 93.62 202 LEU B CA 1
ATOM 4008 C C . LEU B 1 202 ? -3.92 -3.668 -8.219 1 93.62 202 LEU B C 1
ATOM 4010 O O . LEU B 1 202 ? -4.676 -4.461 -7.652 1 93.62 202 LEU B O 1
ATOM 4014 N N . TYR B 1 203 ? -4.047 -2.281 -8.18 1 90.31 203 TYR B N 1
ATOM 4015 C CA . TYR B 1 203 ? -4.941 -1.761 -7.148 1 90.31 203 TYR B CA 1
ATOM 4016 C C . TYR B 1 203 ? -5.969 -0.81 -7.75 1 90.31 203 TYR B C 1
ATOM 4018 O O . TYR B 1 203 ? -6.949 -0.451 -7.098 1 90.31 203 TYR B O 1
ATOM 4026 N N . ASP B 1 204 ? -5.746 -0.31 -8.938 1 90.94 204 ASP B N 1
ATOM 4027 C CA . ASP B 1 204 ? -6.637 0.68 -9.531 1 90.94 204 ASP B CA 1
ATOM 4028 C C . ASP B 1 204 ? -7.242 0.16 -10.836 1 90.94 204 ASP B C 1
ATOM 4030 O O . ASP B 1 204 ? -7.32 0.892 -11.828 1 90.94 204 ASP B O 1
ATOM 4034 N N . ASN B 1 205 ? -7.559 -1.065 -10.867 1 91.69 205 ASN B N 1
ATOM 4035 C CA . ASN B 1 205 ? -8.086 -1.678 -12.086 1 91.69 205 ASN B CA 1
ATOM 4036 C C . ASN B 1 205 ? -9.32 -2.527 -11.797 1 91.69 205 ASN B C 1
ATOM 4038 O O . ASN B 1 205 ? -9.555 -3.535 -12.461 1 91.69 205 ASN B O 1
ATOM 4042 N N . TRP B 1 206 ? -10.078 -2.111 -10.875 1 93.44 206 TRP B N 1
ATOM 4043 C CA . TRP B 1 206 ? -11.242 -2.896 -10.461 1 93.44 206 TRP B CA 1
ATOM 4044 C C . TRP B 1 206 ? -12.414 -2.668 -11.406 1 93.44 206 TRP B C 1
ATOM 4046 O O . TRP B 1 206 ? -12.492 -1.637 -12.078 1 93.44 206 TRP B O 1
ATOM 4056 N N . THR B 1 207 ? -13.258 -3.621 -11.523 1 93.94 207 THR B N 1
ATOM 4057 C CA . THR B 1 207 ? -14.492 -3.465 -12.281 1 93.94 207 THR B CA 1
ATOM 4058 C C . THR B 1 207 ? -15.531 -2.684 -11.469 1 93.94 207 THR B C 1
ATOM 4060 O O . THR B 1 207 ? -15.477 -2.672 -10.242 1 93.94 207 THR B O 1
ATOM 4063 N N . LEU B 1 208 ? -16.438 -2.035 -12.219 1 96.19 208 LEU B N 1
ATOM 4064 C CA . LEU B 1 208 ? -17.562 -1.407 -11.555 1 96.19 208 LEU B CA 1
ATOM 4065 C C . LEU B 1 208 ? -18.344 -2.428 -10.727 1 96.19 208 LEU B C 1
ATOM 4067 O O . LEU B 1 208 ? -18.75 -2.143 -9.602 1 96.19 208 LEU B O 1
ATOM 4071 N N . SER B 1 209 ? -18.516 -3.613 -11.266 1 96.88 209 SER B N 1
ATOM 4072 C CA . SER B 1 209 ? -19.266 -4.684 -10.602 1 96.88 209 SER B CA 1
ATOM 4073 C C . SER B 1 209 ? -18.609 -5.07 -9.281 1 96.88 209 SER B C 1
ATOM 4075 O O . SER B 1 209 ? -19.297 -5.434 -8.328 1 96.88 209 SER B O 1
ATOM 4077 N N . ARG B 1 210 ? -17.328 -4.988 -9.211 1 96.25 210 ARG B N 1
ATOM 4078 C CA . ARG B 1 210 ? -16.625 -5.301 -7.973 1 96.25 210 ARG B CA 1
ATOM 4079 C C . ARG B 1 210 ? -17.031 -4.34 -6.859 1 96.25 210 ARG B C 1
ATOM 4081 O O . ARG B 1 210 ? -17.266 -4.754 -5.727 1 96.25 210 ARG B O 1
ATOM 4088 N N . LEU B 1 211 ? -17.078 -3.053 -7.16 1 97.44 211 LEU B N 1
ATOM 4089 C CA . LEU B 1 211 ? -17.422 -2.068 -6.141 1 97.44 211 LEU B CA 1
ATOM 4090 C C . LEU B 1 211 ? -18.891 -2.225 -5.715 1 97.44 211 LEU B C 1
ATOM 4092 O O . LEU B 1 211 ? -19.219 -2.045 -4.539 1 97.44 211 LEU B O 1
ATOM 4096 N N . GLN B 1 212 ? -19.688 -2.541 -6.707 1 98.12 212 GLN B N 1
ATOM 4097 C CA . GLN B 1 212 ? -21.078 -2.801 -6.371 1 98.12 212 GLN B CA 1
ATOM 4098 C C . GLN B 1 212 ? -21.219 -4.02 -5.465 1 98.12 212 GLN B C 1
ATOM 4100 O O . GLN B 1 212 ? -22 -4.012 -4.516 1 98.12 212 GLN B O 1
ATOM 4105 N N . LEU B 1 213 ? -20.469 -5.016 -5.77 1 98.25 213 LEU B N 1
ATOM 4106 C CA . LEU B 1 213 ? -20.453 -6.203 -4.926 1 98.25 213 LEU B CA 1
ATOM 4107 C C . LEU B 1 213 ? -19.922 -5.879 -3.533 1 98.25 213 LEU B C 1
ATOM 4109 O O . LEU B 1 213 ? -20.453 -6.359 -2.531 1 98.25 213 LEU B O 1
ATOM 4113 N N . MET B 1 214 ? -18.859 -5.098 -3.484 1 98.12 214 MET B N 1
ATOM 4114 C CA . MET B 1 214 ? -18.281 -4.668 -2.213 1 98.12 214 MET B CA 1
ATOM 4115 C C . MET B 1 214 ? -19.328 -3.975 -1.351 1 98.12 214 MET B C 1
ATOM 4117 O O . MET B 1 214 ? -19.406 -4.219 -0.145 1 98.12 214 MET B O 1
ATOM 4121 N N . GLN B 1 215 ? -20.109 -3.105 -1.996 1 98.38 215 GLN B N 1
ATOM 4122 C CA . GLN B 1 215 ? -21.172 -2.412 -1.288 1 98.38 215 GLN B CA 1
ATOM 4123 C C . GLN B 1 215 ? -22.125 -3.402 -0.629 1 98.38 215 GLN B C 1
ATOM 4125 O O . GLN B 1 215 ? -22.469 -3.256 0.546 1 98.38 215 GLN B O 1
ATOM 4130 N N . MET B 1 216 ? -22.516 -4.391 -1.375 1 98.25 216 MET B N 1
ATOM 4131 C CA . MET B 1 216 ? -23.453 -5.387 -0.856 1 98.25 216 MET B CA 1
ATOM 4132 C C . MET B 1 216 ? -22.812 -6.203 0.259 1 98.25 216 MET B C 1
ATOM 4134 O O . MET B 1 216 ? -23.438 -6.461 1.287 1 98.25 216 MET B O 1
ATOM 4138 N N . VAL B 1 217 ? -21.578 -6.582 0.075 1 98.44 217 VAL B N 1
ATOM 4139 C CA . VAL B 1 217 ? -20.875 -7.414 1.038 1 98.44 217 VAL B CA 1
ATOM 4140 C C . VAL B 1 217 ? -20.672 -6.645 2.342 1 98.44 217 VAL B C 1
ATOM 4142 O O . VAL B 1 217 ? -20.844 -7.199 3.43 1 98.44 217 VAL B O 1
ATOM 4145 N N . LEU B 1 218 ? -20.359 -5.379 2.24 1 98.31 218 LEU B N 1
ATOM 4146 C CA . LEU B 1 218 ? -20.188 -4.562 3.438 1 98.31 218 LEU B CA 1
ATOM 4147 C C . LEU B 1 218 ? -21.484 -4.508 4.246 1 98.31 218 LEU B C 1
ATOM 4149 O O . LEU B 1 218 ? -21.438 -4.367 5.469 1 98.31 218 LEU B O 1
ATOM 4153 N N . GLY B 1 219 ? -22.578 -4.648 3.574 1 97.75 219 GLY B N 1
ATOM 4154 C CA . GLY B 1 219 ? -23.875 -4.66 4.238 1 97.75 219 GLY B CA 1
ATOM 4155 C C . GLY B 1 219 ? -24.094 -5.887 5.109 1 97.75 219 GLY B C 1
ATOM 4156 O O . GLY B 1 219 ? -25 -5.914 5.938 1 97.75 219 GLY B O 1
ATOM 4157 N N . THR B 1 220 ? -23.219 -6.871 4.992 1 98 220 THR B N 1
ATOM 4158 C CA . THR B 1 220 ? -23.359 -8.109 5.746 1 98 220 THR B CA 1
ATOM 4159 C C . THR B 1 220 ? -22.453 -8.109 6.973 1 98 220 THR B C 1
ATOM 4161 O O . THR B 1 220 ? -22.422 -9.078 7.73 1 98 220 THR B O 1
ATOM 4164 N N . LEU B 1 221 ? -21.75 -7.035 7.191 1 98.31 221 LEU B N 1
ATOM 4165 C CA . LEU B 1 221 ? -20.734 -6.941 8.234 1 98.31 221 LEU B CA 1
ATOM 4166 C C . LEU B 1 221 ? -21.344 -7.191 9.609 1 98.31 221 LEU B C 1
ATOM 4168 O O . LEU B 1 221 ? -22.375 -6.598 9.953 1 98.31 221 LEU B O 1
ATOM 4172 N N . GLU B 1 222 ? -20.719 -8.094 10.32 1 98 222 GLU B N 1
ATOM 4173 C CA . GLU B 1 222 ? -21.156 -8.406 11.68 1 98 222 GLU B CA 1
ATOM 4174 C C . GLU B 1 222 ? -19.969 -8.484 12.633 1 98 222 GLU B C 1
ATOM 4176 O O . GLU B 1 222 ? -18.922 -9.031 12.289 1 98 222 GLU B O 1
ATOM 4181 N N . MET B 1 223 ? -20.203 -7.887 13.797 1 98.06 223 MET B N 1
ATOM 4182 C CA . MET B 1 223 ? -19.203 -7.941 14.852 1 98.06 223 MET B CA 1
ATOM 4183 C C . MET B 1 223 ? -19.531 -9.039 15.867 1 98.06 223 MET B C 1
ATOM 4185 O O . MET B 1 223 ? -20.703 -9.219 16.219 1 98.06 223 MET B O 1
ATOM 4189 N N . ASN B 1 224 ? -18.5 -9.758 16.203 1 97.94 224 ASN B N 1
ATOM 4190 C CA . ASN B 1 224 ? -18.641 -10.812 17.203 1 97.94 224 ASN B CA 1
ATOM 4191 C C . ASN B 1 224 ? -17.5 -10.781 18.203 1 97.94 224 ASN B C 1
ATOM 4193 O O . ASN B 1 224 ? -16.531 -10.047 18.031 1 97.94 224 ASN B O 1
ATOM 4197 N N . CYS B 1 225 ? -17.656 -11.555 19.312 1 97.12 225 CYS B N 1
ATOM 4198 C CA . CYS B 1 225 ? -16.609 -11.711 20.328 1 97.12 225 CYS B CA 1
ATOM 4199 C C . CYS B 1 225 ? -16.172 -10.359 20.875 1 97.12 225 CYS B C 1
ATOM 4201 O O . CYS B 1 225 ? -14.984 -10.031 20.891 1 97.12 225 CYS B O 1
ATOM 4203 N N . GLU B 1 226 ? -17.156 -9.531 21.297 1 96 226 GLU B N 1
ATOM 4204 C CA . GLU B 1 226 ? -16.922 -8.219 21.891 1 96 226 GLU B CA 1
ATOM 4205 C C . GLU B 1 226 ? -16.109 -7.32 20.969 1 96 226 GLU B C 1
ATOM 4207 O O . GLU B 1 226 ? -15.195 -6.633 21.422 1 96 226 GLU B O 1
ATOM 4212 N N . GLY B 1 227 ? -16.312 -7.535 19.703 1 96.44 227 GLY B N 1
ATOM 4213 C CA . GLY B 1 227 ? -15.719 -6.641 18.719 1 96.44 227 GLY B CA 1
ATOM 4214 C C . GLY B 1 227 ? -14.375 -7.117 18.203 1 96.44 227 GLY B C 1
ATOM 4215 O O . GLY B 1 227 ? -13.734 -6.434 17.406 1 96.44 227 GLY B O 1
ATOM 4216 N N . GLN B 1 228 ? -13.961 -8.305 18.578 1 97.06 228 GLN B N 1
ATOM 4217 C CA . GLN B 1 228 ? -12.641 -8.797 18.203 1 97.06 228 GLN B CA 1
ATOM 4218 C C . GLN B 1 228 ? -12.695 -9.578 16.891 1 97.06 228 GLN B C 1
ATOM 4220 O O . GLN B 1 228 ? -11.656 -9.836 16.281 1 97.06 228 GLN B O 1
ATOM 4225 N N . VAL B 1 229 ? -13.898 -10.016 16.578 1 98.31 229 VAL B N 1
ATOM 4226 C CA . VAL B 1 229 ? -14.078 -10.789 15.352 1 98.31 229 VAL B CA 1
ATOM 4227 C C . VAL B 1 229 ? -15.109 -10.109 14.461 1 98.31 229 VAL B C 1
ATOM 4229 O O . VAL B 1 229 ? -16.188 -9.742 14.922 1 98.31 229 VAL B O 1
ATOM 4232 N N . ALA B 1 230 ? -14.75 -9.875 13.211 1 98.56 230 ALA B N 1
ATOM 4233 C CA . ALA B 1 230 ? -15.68 -9.328 12.227 1 98.56 230 ALA B CA 1
ATOM 4234 C C . ALA B 1 230 ? -15.812 -10.258 11.031 1 98.56 230 ALA B C 1
ATOM 4236 O O . ALA B 1 230 ? -14.836 -10.883 10.602 1 98.56 230 ALA B O 1
ATOM 4237 N N . SER B 1 231 ? -17.031 -10.344 10.516 1 98.62 231 SER B N 1
ATOM 4238 C CA . SER B 1 231 ? -17.266 -11.242 9.383 1 98.62 231 SER B CA 1
ATOM 4239 C C . SER B 1 231 ? -18.094 -10.562 8.305 1 98.62 231 SER B C 1
ATOM 4241 O O . SER B 1 231 ? -18.922 -9.695 8.594 1 98.62 231 SER B O 1
ATOM 4243 N N . VAL B 1 232 ? -17.812 -10.891 7.047 1 98.62 232 VAL B N 1
ATOM 4244 C CA . VAL B 1 232 ? -18.641 -10.57 5.891 1 98.62 232 VAL B CA 1
ATOM 4245 C C . VAL B 1 232 ? -18.844 -11.82 5.039 1 98.62 232 VAL B C 1
ATOM 4247 O O . VAL B 1 232 ? -18.125 -12.805 5.188 1 98.62 232 VAL B O 1
ATOM 4250 N N . TYR B 1 233 ? -19.906 -11.805 4.203 1 98.38 233 TYR B N 1
ATOM 4251 C CA . TYR B 1 233 ? -20.109 -12.938 3.311 1 98.38 233 TYR B CA 1
ATOM 4252 C C . TYR B 1 233 ? -20.656 -12.477 1.963 1 98.38 233 TYR B C 1
ATOM 4254 O O . TYR B 1 233 ? -21.094 -11.336 1.819 1 98.38 233 TYR B O 1
ATOM 4262 N N . VAL B 1 234 ? -20.578 -13.273 1.01 1 98.06 234 VAL B N 1
ATOM 4263 C CA . VAL B 1 234 ? -21.125 -13.039 -0.322 1 98.06 234 VAL B CA 1
ATOM 4264 C C . VAL B 1 234 ? -21.938 -14.25 -0.761 1 98.06 234 VAL B C 1
ATOM 4266 O O . VAL B 1 234 ? -21.609 -15.391 -0.428 1 98.06 234 VAL B O 1
ATOM 4269 N N . THR B 1 235 ? -23.047 -14.016 -1.379 1 95.19 235 THR B N 1
ATOM 4270 C CA . THR B 1 235 ? -23.922 -15.078 -1.876 1 95.19 235 THR B CA 1
ATOM 4271 C C . THR B 1 235 ? -23.938 -15.094 -3.402 1 95.19 235 THR B C 1
ATOM 4273 O O . THR B 1 235 ? -23.5 -14.133 -4.043 1 95.19 235 THR B O 1
ATOM 4276 N N . ASP B 1 236 ? -24.422 -16.141 -3.883 1 94.31 236 ASP B N 1
ATOM 4277 C CA . ASP B 1 236 ? -24.594 -16.25 -5.328 1 94.31 236 ASP B CA 1
ATOM 4278 C C . ASP B 1 236 ? -25.547 -15.18 -5.852 1 94.31 236 ASP B C 1
ATOM 4280 O O . ASP B 1 236 ? -25.375 -14.688 -6.969 1 94.31 236 ASP B O 1
ATOM 4284 N N . GLU B 1 237 ? -26.5 -14.875 -5.082 1 94.62 237 GLU B N 1
ATOM 4285 C CA . GLU B 1 237 ? -27.453 -13.844 -5.469 1 94.62 237 GLU B CA 1
ATOM 4286 C C . GLU B 1 237 ? -26.781 -12.484 -5.621 1 94.62 237 GLU B C 1
ATOM 4288 O O . GLU B 1 237 ? -27.109 -11.719 -6.523 1 94.62 237 GLU B O 1
ATOM 4293 N N . MET B 1 238 ? -25.875 -12.203 -4.75 1 96.69 238 MET B N 1
ATOM 4294 C CA . MET B 1 238 ? -25.156 -10.938 -4.828 1 96.69 238 MET B CA 1
ATOM 4295 C C . MET B 1 238 ? -24.328 -10.867 -6.113 1 96.69 238 MET B C 1
ATOM 4297 O O . MET B 1 238 ? -24.281 -9.812 -6.758 1 96.69 238 MET B O 1
ATOM 4301 N N . PHE B 1 239 ? -23.703 -11.992 -6.484 1 96.62 239 PHE B N 1
ATOM 4302 C CA . PHE B 1 239 ? -22.969 -12.047 -7.746 1 96.62 239 PHE B CA 1
ATOM 4303 C C . PHE B 1 239 ? -23.906 -11.789 -8.922 1 96.62 239 PHE B C 1
ATOM 4305 O O . PHE B 1 239 ? -23.578 -11.008 -9.82 1 96.62 239 PHE B O 1
ATOM 4312 N N . ALA B 1 240 ? -25.031 -12.422 -8.82 1 95.94 240 ALA B N 1
ATOM 4313 C CA . ALA B 1 240 ? -26 -12.297 -9.906 1 95.94 240 ALA B CA 1
ATOM 4314 C C . ALA B 1 240 ? -26.5 -10.859 -10.031 1 95.94 240 ALA B C 1
ATOM 4316 O O . ALA B 1 240 ? -26.688 -10.359 -11.141 1 95.94 240 ALA B O 1
ATOM 4317 N N . GLN B 1 241 ? -26.719 -10.219 -8.977 1 97.06 241 GLN B N 1
ATOM 4318 C CA . GLN B 1 241 ? -27.266 -8.867 -8.953 1 97.06 241 GLN B CA 1
ATOM 4319 C C . GLN B 1 241 ? -26.25 -7.855 -9.484 1 97.06 241 GLN B C 1
ATOM 4321 O O . GLN B 1 241 ? -26.625 -6.863 -10.109 1 97.06 241 GLN B O 1
ATOM 4326 N N . THR B 1 242 ? -25 -8.094 -9.297 1 97.25 242 THR B N 1
ATOM 4327 C CA . THR B 1 242 ? -23.984 -7.098 -9.633 1 97.25 242 THR B CA 1
ATOM 4328 C C . THR B 1 242 ? -23.281 -7.457 -10.938 1 97.25 242 THR B C 1
ATOM 4330 O O . THR B 1 242 ? -22.641 -6.605 -11.555 1 97.25 242 THR B O 1
ATOM 4333 N N . GLY B 1 243 ? -23.297 -8.68 -11.297 1 96.69 243 GLY B N 1
ATOM 4334 C CA . GLY B 1 243 ? -22.547 -9.141 -12.453 1 96.69 243 GLY B CA 1
ATOM 4335 C C . GLY B 1 243 ? -21.078 -9.367 -12.148 1 96.69 243 GLY B C 1
ATOM 4336 O O . GLY B 1 243 ? -20.266 -9.586 -13.062 1 96.69 243 GLY B O 1
ATOM 4337 N N . ALA B 1 244 ? -20.719 -9.367 -10.914 1 95.81 244 ALA B N 1
ATOM 4338 C CA . ALA B 1 244 ? -19.344 -9.578 -10.508 1 95.81 244 ALA B CA 1
ATOM 4339 C C . ALA B 1 244 ? -18.969 -11.062 -10.586 1 95.81 244 ALA B C 1
ATOM 4341 O O . ALA B 1 244 ? -19.844 -11.93 -10.594 1 95.81 244 ALA B O 1
ATOM 4342 N N . SER B 1 245 ? -17.688 -11.305 -10.742 1 91.62 245 SER B N 1
ATOM 4343 C CA . SER B 1 245 ? -17.172 -12.664 -10.742 1 91.62 245 SER B CA 1
ATOM 4344 C C . SER B 1 245 ? -16.5 -13.008 -9.406 1 91.62 245 SER B C 1
ATOM 4346 O O . SER B 1 245 ? -16.328 -12.125 -8.555 1 91.62 245 SER B O 1
ATOM 4348 N N . LYS B 1 246 ? -16.156 -14.266 -9.242 1 88.44 246 LYS B N 1
ATOM 4349 C CA . LYS B 1 246 ? -15.492 -14.711 -8.023 1 88.44 246 LYS B CA 1
ATOM 4350 C C . LYS B 1 246 ? -14.141 -14.031 -7.855 1 88.44 246 LYS B C 1
ATOM 4352 O O . LYS B 1 246 ? -13.695 -13.789 -6.73 1 88.44 246 LYS B O 1
ATOM 4357 N N . GLU B 1 247 ? -13.531 -13.664 -8.906 1 86.19 247 GLU B N 1
ATOM 4358 C CA . GLU B 1 247 ? -12.234 -12.984 -8.891 1 86.19 247 GLU B CA 1
ATOM 4359 C C . GLU B 1 247 ? -12.352 -11.586 -8.289 1 86.19 247 GLU B C 1
ATOM 4361 O O . GLU B 1 247 ? -11.383 -11.062 -7.742 1 86.19 247 GLU B O 1
ATOM 4366 N N . ASP B 1 248 ? -13.562 -11.102 -8.273 1 92.25 248 ASP B N 1
ATOM 4367 C CA . ASP B 1 248 ? -13.789 -9.734 -7.805 1 92.25 248 ASP B CA 1
ATOM 4368 C C . ASP B 1 248 ? -13.766 -9.672 -6.277 1 92.25 248 ASP B C 1
ATOM 4370 O O . ASP B 1 248 ? -13.695 -8.578 -5.703 1 92.25 248 ASP B O 1
ATOM 4374 N N . THR B 1 249 ? -13.711 -10.812 -5.668 1 93.88 249 THR B N 1
ATOM 4375 C CA . THR B 1 249 ? -13.859 -10.812 -4.215 1 93.88 249 THR B CA 1
ATOM 4376 C C . THR B 1 249 ? -12.5 -10.711 -3.531 1 93.88 249 THR B C 1
ATOM 4378 O O . THR B 1 249 ? -12.422 -10.609 -2.305 1 93.88 249 THR B O 1
ATOM 4381 N N . GLY B 1 250 ? -11.461 -10.695 -4.363 1 88.5 250 GLY B N 1
ATOM 4382 C CA . GLY B 1 250 ? -10.133 -10.578 -3.781 1 88.5 250 GLY B CA 1
ATOM 4383 C C . GLY B 1 250 ? -9.992 -9.383 -2.863 1 88.5 250 GLY B C 1
ATOM 4384 O O . GLY B 1 250 ? -10.312 -8.258 -3.246 1 88.5 250 GLY B O 1
ATOM 4385 N N . GLY B 1 251 ? -9.539 -9.633 -1.612 1 91 251 GLY B N 1
ATOM 4386 C CA . GLY B 1 251 ? -9.227 -8.555 -0.685 1 91 251 GLY B CA 1
ATOM 4387 C C . GLY B 1 251 ? -10.422 -8.125 0.145 1 91 251 GLY B C 1
ATOM 4388 O O . GLY B 1 251 ? -10.297 -7.297 1.051 1 91 251 GLY B O 1
ATOM 4389 N N . PHE B 1 252 ? -11.617 -8.727 -0.073 1 96.56 252 PHE B N 1
ATOM 4390 C CA . PHE B 1 252 ? -12.805 -8.289 0.649 1 96.56 252 PHE B CA 1
ATOM 4391 C C . PHE B 1 252 ? -12.648 -8.539 2.145 1 96.56 252 PHE B C 1
ATOM 4393 O O . PHE B 1 252 ? -13.164 -7.77 2.961 1 96.56 252 PHE B O 1
ATOM 4400 N N . VAL B 1 253 ? -11.898 -9.562 2.516 1 96.81 253 VAL B N 1
ATOM 4401 C CA . VAL B 1 253 ? -11.711 -9.922 3.916 1 96.81 253 VAL B CA 1
ATOM 4402 C C . VAL B 1 253 ? -10.922 -8.828 4.629 1 96.81 253 VAL B C 1
ATOM 4404 O O . VAL B 1 253 ? -10.977 -8.711 5.855 1 96.81 253 VAL B O 1
ATOM 4407 N N . ASP B 1 254 ? -10.328 -7.973 3.908 1 94.5 254 ASP B N 1
ATOM 4408 C CA . ASP B 1 254 ? -9.461 -6.949 4.492 1 94.5 254 ASP B CA 1
ATOM 4409 C C . ASP B 1 254 ? -10.289 -5.793 5.051 1 94.5 254 ASP B C 1
ATOM 4411 O O . ASP B 1 254 ? -9.812 -5.039 5.898 1 94.5 254 ASP B O 1
ATOM 4415 N N . TYR B 1 255 ? -11.469 -5.637 4.586 1 96.69 255 TYR B N 1
ATOM 4416 C CA . TYR B 1 255 ? -12.305 -4.543 5.074 1 96.69 255 TYR B CA 1
ATOM 4417 C C . TYR B 1 255 ? -12.711 -4.773 6.523 1 96.69 255 TYR B C 1
ATOM 4419 O O . TYR B 1 255 ? -12.391 -3.969 7.402 1 96.69 255 TYR B O 1
ATOM 4427 N N . PRO B 1 256 ? -13.281 -5.961 6.789 1 97.88 256 PRO B N 1
ATOM 4428 C CA . PRO B 1 256 ? -13.555 -6.184 8.211 1 97.88 256 PRO B CA 1
ATOM 4429 C C . PRO B 1 256 ? -12.273 -6.258 9.047 1 97.88 256 PRO B C 1
ATOM 4431 O O . PRO B 1 256 ? -12.273 -5.84 10.211 1 97.88 256 PRO B O 1
ATOM 4434 N N . ARG B 1 257 ? -11.266 -6.719 8.508 1 96.12 257 ARG B N 1
ATOM 4435 C CA . ARG B 1 257 ? -9.992 -6.82 9.219 1 96.12 257 ARG B CA 1
ATOM 4436 C C . ARG B 1 257 ? -9.477 -5.438 9.609 1 96.12 257 ARG B C 1
ATOM 4438 O O . ARG B 1 257 ? -8.797 -5.285 10.625 1 96.12 257 ARG B O 1
ATOM 4445 N N . SER B 1 258 ? -9.82 -4.414 8.859 1 95.31 258 SER B N 1
ATOM 4446 C CA . SER B 1 258 ? -9.25 -3.08 9.016 1 95.31 258 SER B CA 1
ATOM 4447 C C . SER B 1 258 ? -9.828 -2.369 10.234 1 95.31 258 SER B C 1
ATOM 4449 O O . SER B 1 258 ? -9.32 -1.33 10.656 1 95.31 258 SER B O 1
ATOM 4451 N N . ILE B 1 259 ? -10.883 -2.957 10.805 1 96.06 259 ILE B N 1
ATOM 4452 C CA . ILE B 1 259 ? -11.492 -2.35 11.984 1 96.06 259 ILE B CA 1
ATOM 4453 C C . ILE B 1 259 ? -10.531 -2.443 13.164 1 96.06 259 ILE B C 1
ATOM 4455 O O . ILE B 1 259 ? -9.953 -3.502 13.422 1 96.06 259 ILE B O 1
ATOM 4459 N N . ALA B 1 260 ? -10.391 -1.36 13.883 1 93.81 260 ALA B N 1
ATOM 4460 C CA . ALA B 1 260 ? -9.367 -1.203 14.914 1 93.81 260 ALA B CA 1
ATOM 4461 C C . ALA B 1 260 ? -9.445 -2.328 15.945 1 93.81 260 ALA B C 1
ATOM 4463 O O . ALA B 1 260 ? -8.43 -2.92 16.312 1 93.81 260 ALA B O 1
ATOM 4464 N N . SER B 1 261 ? -10.625 -2.713 16.391 1 94.12 261 SER B N 1
ATOM 4465 C CA . SER B 1 261 ? -10.797 -3.66 17.484 1 94.12 261 SER B CA 1
ATOM 4466 C C . SER B 1 261 ? -10.68 -5.102 17 1 94.12 261 SER B C 1
ATOM 4468 O O . SER B 1 261 ? -10.57 -6.027 17.797 1 94.12 261 SER B O 1
ATOM 4470 N N . VAL B 1 262 ? -10.672 -5.293 15.734 1 96.44 262 VAL B N 1
ATOM 4471 C CA . VAL B 1 262 ? -10.758 -6.637 15.172 1 96.44 262 VAL B CA 1
ATOM 4472 C C . VAL B 1 262 ? -9.391 -7.316 15.227 1 96.44 262 VAL B C 1
ATOM 4474 O O . VAL B 1 262 ? -8.383 -6.73 14.828 1 96.44 262 VAL B O 1
ATOM 4477 N N . LYS B 1 263 ? -9.422 -8.492 15.734 1 95.94 263 LYS B N 1
ATOM 4478 C CA . LYS B 1 263 ? -8.219 -9.32 15.758 1 95.94 263 LYS B CA 1
ATOM 4479 C C . LYS B 1 263 ? -8.227 -10.328 14.617 1 95.94 263 LYS B C 1
ATOM 4481 O O . LYS B 1 263 ? -7.172 -10.672 14.078 1 95.94 263 LYS B O 1
ATOM 4486 N N . VAL B 1 264 ? -9.438 -10.797 14.289 1 97.62 264 VAL B N 1
ATOM 4487 C CA . VAL B 1 264 ? -9.578 -11.75 13.195 1 97.62 264 VAL B CA 1
ATOM 4488 C C . VAL B 1 264 ? -10.797 -11.391 12.344 1 97.62 264 VAL B C 1
ATOM 4490 O O . VAL B 1 264 ? -11.867 -11.109 12.875 1 97.62 264 VAL B O 1
ATOM 4493 N N . ALA B 1 265 ? -10.625 -11.383 11.023 1 98.19 265 ALA B N 1
ATOM 4494 C CA . ALA B 1 265 ? -11.703 -11.18 10.062 1 98.19 265 ALA B CA 1
ATOM 4495 C C . ALA B 1 265 ? -12.062 -12.477 9.344 1 98.19 265 ALA B C 1
ATOM 4497 O O . ALA B 1 265 ? -11.188 -13.32 9.102 1 98.19 265 ALA B O 1
ATOM 4498 N N . ILE B 1 266 ? -13.336 -12.648 9.055 1 98.56 266 ILE B N 1
ATOM 4499 C CA . ILE B 1 266 ? -13.875 -13.812 8.359 1 98.56 266 ILE B CA 1
ATOM 4500 C C . ILE B 1 266 ? -14.547 -13.367 7.062 1 98.56 266 ILE B C 1
ATOM 4502 O O . ILE B 1 266 ? -15.336 -12.414 7.059 1 98.56 266 ILE B O 1
ATOM 4506 N N . PHE B 1 267 ? -14.234 -14 6.004 1 98.5 267 PHE B N 1
ATOM 4507 C CA . PHE B 1 267 ? -14.961 -13.844 4.754 1 98.5 267 PHE B CA 1
ATOM 4508 C C . PHE B 1 267 ? -15.523 -15.18 4.281 1 98.5 267 PHE B C 1
ATOM 4510 O O . PHE B 1 267 ? -14.766 -16.125 4.07 1 98.5 267 PHE B O 1
ATOM 4517 N N . LEU B 1 268 ? -16.828 -15.227 4.141 1 98.38 268 LEU B N 1
ATOM 4518 C CA . LEU B 1 268 ? -17.516 -16.453 3.74 1 98.38 268 LEU B CA 1
ATOM 4519 C C . LEU B 1 268 ? -18.078 -16.312 2.33 1 98.38 268 LEU B C 1
ATOM 4521 O O . LEU B 1 268 ? -18.688 -15.297 1.991 1 98.38 268 LEU B O 1
ATOM 4525 N N . LYS B 1 269 ? -17.828 -17.281 1.506 1 97 269 LYS B N 1
ATOM 4526 C CA . LYS B 1 269 ? -18.359 -17.344 0.151 1 97 269 LYS B CA 1
ATOM 4527 C C . LYS B 1 269 ? -19.219 -18.594 -0.049 1 97 269 LYS B C 1
ATOM 4529 O O . LYS B 1 269 ? -18.719 -19.719 0.016 1 97 269 LYS B O 1
ATOM 4534 N N . GLY B 1 270 ? -20.484 -18.359 -0.225 1 91.62 270 GLY B N 1
ATOM 4535 C CA . GLY B 1 270 ? -21.375 -19.469 -0.554 1 91.62 270 GLY B CA 1
ATOM 4536 C C . GLY B 1 270 ? -21.234 -19.938 -1.99 1 91.62 270 GLY B C 1
ATOM 4537 O O . GLY B 1 270 ? -20.844 -19.156 -2.869 1 91.62 270 GLY B O 1
ATOM 4538 N N . SER B 1 271 ? -21.391 -21.266 -2.193 1 85.69 271 SER B N 1
ATOM 4539 C CA . SER B 1 271 ? -21.375 -21.828 -3.543 1 85.69 271 SER B CA 1
ATOM 4540 C C . SER B 1 271 ? -22.672 -22.594 -3.832 1 85.69 271 SER B C 1
ATOM 4542 O O . SER B 1 271 ? -23.359 -23.016 -2.908 1 85.69 271 SER B O 1
ATOM 4544 N N . GLU B 1 272 ? -22.891 -22.719 -5.082 1 81.25 272 GLU B N 1
ATOM 4545 C CA . GLU B 1 272 ? -24.109 -23.375 -5.535 1 81.25 272 GLU B CA 1
ATOM 4546 C C . GLU B 1 272 ? -24.141 -24.828 -5.098 1 81.25 272 GLU B C 1
ATOM 4548 O O . GLU B 1 272 ? -25.219 -25.406 -4.922 1 81.25 272 GLU B O 1
ATOM 4553 N N . ASP B 1 273 ? -22.984 -25.438 -4.867 1 84.19 273 ASP B N 1
ATOM 4554 C CA . ASP B 1 273 ? -22.938 -26.859 -4.52 1 84.19 273 ASP B CA 1
ATOM 4555 C C . ASP B 1 273 ? -23.234 -27.062 -3.035 1 84.19 273 ASP B C 1
ATOM 4557 O O . ASP B 1 273 ? -23.141 -28.188 -2.535 1 84.19 273 ASP B O 1
ATOM 4561 N N . GLY B 1 274 ? -23.547 -25.969 -2.359 1 86.19 274 GLY B N 1
ATOM 4562 C CA . GLY B 1 274 ? -23.891 -26.062 -0.95 1 86.19 274 GLY B CA 1
ATOM 4563 C C . GLY B 1 274 ? -22.688 -25.953 -0.032 1 86.19 274 GLY B C 1
ATOM 4564 O O . GLY B 1 274 ? -22.812 -26.156 1.18 1 86.19 274 GLY B O 1
ATOM 4565 N N . SER B 1 275 ? -21.594 -25.719 -0.618 1 92 275 SER B N 1
ATOM 4566 C CA . SER B 1 275 ? -20.406 -25.547 0.206 1 92 275 SER B CA 1
ATOM 4567 C C . SER B 1 275 ? -20.141 -24.078 0.503 1 92 275 SER B C 1
ATOM 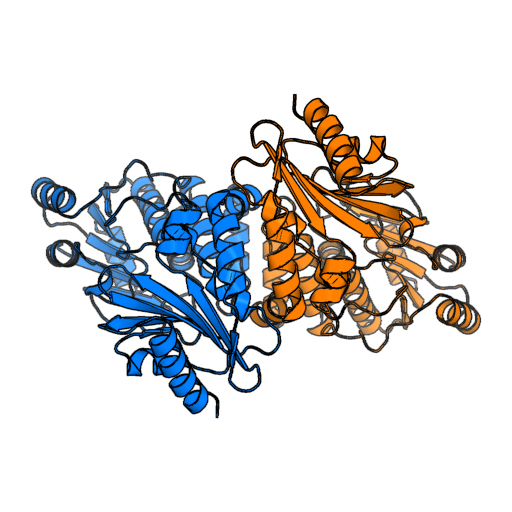4569 O O . SER B 1 275 ? -20.688 -23.203 -0.166 1 92 275 SER B O 1
ATOM 4571 N N . VAL B 1 276 ? -19.438 -23.859 1.641 1 96.12 276 VAL B N 1
ATOM 4572 C CA . VAL B 1 276 ? -19.047 -22.516 2.029 1 96.12 276 VAL B CA 1
ATOM 4573 C C . VAL B 1 276 ? -17.531 -22.422 2.158 1 96.12 276 VAL B C 1
ATOM 4575 O O . VAL B 1 276 ? -16.922 -23.188 2.908 1 96.12 276 VAL B O 1
ATOM 4578 N N . SER B 1 277 ? -16.953 -21.578 1.371 1 95.81 277 SER B N 1
ATOM 4579 C CA . SER B 1 277 ? -15.531 -21.266 1.52 1 95.81 277 SER B CA 1
ATOM 4580 C C . SER B 1 277 ? -15.312 -20.188 2.588 1 95.81 277 SER B C 1
ATOM 4582 O O . SER B 1 277 ? -16.016 -19.188 2.625 1 95.81 277 SER B O 1
ATOM 4584 N N . VAL B 1 278 ? -14.312 -20.438 3.486 1 97.56 278 VAL B N 1
ATOM 4585 C CA . VAL B 1 278 ? -14.047 -19.531 4.59 1 97.56 278 VAL B CA 1
ATOM 4586 C C . VAL B 1 278 ? -12.609 -19.031 4.504 1 97.56 278 VAL B C 1
ATOM 4588 O O . VAL B 1 278 ? -11.672 -19.812 4.391 1 97.56 278 VAL B O 1
ATOM 4591 N N . SER B 1 279 ? -12.422 -17.734 4.523 1 96.75 279 SER B N 1
ATOM 4592 C CA . SER B 1 279 ? -11.109 -17.094 4.602 1 96.75 279 SER B CA 1
ATOM 4593 C C . SER B 1 279 ? -10.938 -16.359 5.93 1 96.75 279 SER B C 1
ATOM 4595 O O . SER B 1 279 ? -11.82 -15.617 6.359 1 96.75 279 SER B O 1
ATOM 4597 N N . LEU B 1 280 ? -9.836 -16.625 6.562 1 96.44 280 LEU B N 1
ATOM 4598 C CA . LEU B 1 280 ? -9.5 -15.984 7.828 1 96.44 280 LEU B CA 1
ATOM 4599 C C . LEU B 1 280 ? -8.281 -15.086 7.664 1 96.44 280 LEU B C 1
ATOM 4601 O O . LEU B 1 280 ? -7.32 -15.445 6.973 1 96.44 280 LEU B O 1
ATOM 4605 N N . ARG B 1 281 ? -8.336 -13.906 8.195 1 94.31 281 ARG B N 1
ATOM 4606 C CA . ARG B 1 281 ? -7.203 -12.992 8.266 1 94.31 281 ARG B CA 1
ATOM 4607 C C . ARG B 1 281 ? -7.047 -12.43 9.68 1 94.31 281 ARG B C 1
ATOM 4609 O O . ARG B 1 281 ? -8.016 -11.961 10.273 1 94.31 281 ARG B O 1
ATOM 4616 N N . ALA B 1 282 ? -5.871 -12.523 10.203 1 93.31 282 ALA B N 1
ATOM 4617 C CA . ALA B 1 282 ? -5.602 -12.031 11.555 1 93.31 282 ALA B CA 1
ATOM 4618 C C . ALA B 1 282 ? -4.602 -10.875 11.531 1 93.31 282 ALA B C 1
ATOM 4620 O O . ALA B 1 282 ? -3.916 -10.664 10.531 1 93.31 282 ALA B O 1
ATOM 4621 N N . LYS B 1 283 ? -4.551 -10.125 12.695 1 87.69 283 LYS B N 1
ATOM 4622 C CA . LYS B 1 283 ? -3.598 -9.031 12.859 1 87.69 283 LYS B CA 1
ATOM 4623 C C . LYS B 1 283 ? -2.471 -9.422 13.812 1 87.69 283 LYS B C 1
ATOM 4625 O O . LYS B 1 283 ? -1.859 -8.562 14.445 1 87.69 283 LYS B O 1
ATOM 4630 N N . GLY B 1 284 ? -2.041 -10.789 14.023 1 78.94 284 GLY B N 1
ATOM 4631 C CA . GLY B 1 284 ? -0.899 -11.258 14.789 1 78.94 284 GLY B CA 1
ATOM 4632 C C . GLY B 1 284 ? -1.29 -11.945 16.078 1 78.94 284 GLY B C 1
ATOM 4633 O O . GLY B 1 284 ? -0.596 -12.859 16.531 1 78.94 284 GLY B O 1
ATOM 4634 N N . GLY B 1 285 ? -2.318 -11.578 16.781 1 80.75 285 GLY B N 1
ATOM 4635 C CA . GLY B 1 285 ? -2.67 -12.07 18.094 1 80.75 285 GLY B CA 1
ATOM 4636 C C . GLY B 1 285 ? -3.395 -13.406 18.062 1 80.75 285 GLY B C 1
ATOM 4637 O O . GLY B 1 285 ? -3.723 -13.969 19.109 1 80.75 285 GLY B O 1
ATOM 4638 N N . CYS B 1 286 ? -3.598 -14 16.938 1 90.69 286 CYS B N 1
ATOM 4639 C CA . CYS B 1 286 ? -4.32 -15.258 16.781 1 90.69 286 CYS B CA 1
ATOM 4640 C C . CYS B 1 286 ? -3.783 -16.062 15.594 1 90.69 286 CYS B C 1
ATOM 4642 O O . CYS B 1 286 ? -3.777 -15.57 14.461 1 90.69 286 CYS B O 1
ATOM 4644 N N . ASP B 1 287 ? -3.324 -17.219 15.852 1 90.44 287 ASP B N 1
ATOM 4645 C CA . ASP B 1 287 ? -2.916 -18.109 14.766 1 90.44 287 ASP B CA 1
ATOM 4646 C C . ASP B 1 287 ? -4.129 -18.734 14.078 1 90.44 287 ASP B C 1
ATOM 4648 O O . ASP B 1 287 ? -4.629 -19.781 14.508 1 90.44 287 ASP B O 1
ATOM 4652 N N . VAL B 1 288 ? -4.5 -18.219 12.984 1 94.62 288 VAL B N 1
ATOM 4653 C CA . VAL B 1 288 ? -5.75 -18.641 12.352 1 94.62 288 VAL B CA 1
ATOM 4654 C C . VAL B 1 288 ? -5.539 -19.938 11.586 1 94.62 288 VAL B C 1
ATOM 4656 O O . VAL B 1 288 ? -6.504 -20.609 11.195 1 94.62 288 VAL B O 1
ATOM 4659 N N . SER B 1 289 ? -4.242 -20.281 11.328 1 88.56 289 SER B N 1
ATOM 4660 C CA . SER B 1 289 ? -3.994 -21.578 10.688 1 88.56 289 SER B CA 1
ATOM 4661 C C . SER B 1 289 ? -4.457 -22.734 11.562 1 88.56 289 SER B C 1
ATOM 4663 O O . SER B 1 289 ? -4.953 -23.734 11.062 1 88.56 289 SER B O 1
ATOM 4665 N N . LEU B 1 290 ? -4.273 -22.578 12.828 1 91.44 290 LEU B N 1
ATOM 4666 C CA . LEU B 1 290 ? -4.703 -23.609 13.773 1 91.44 290 LEU B CA 1
ATOM 4667 C C . LEU B 1 290 ? -6.223 -23.734 13.789 1 91.44 290 LEU B C 1
ATOM 4669 O O . LEU B 1 290 ? -6.758 -24.828 13.914 1 91.44 290 LEU B O 1
ATOM 4673 N N . VAL B 1 291 ? -6.887 -22.656 13.68 1 95.5 291 VAL B N 1
ATOM 4674 C CA . VAL B 1 291 ? -8.344 -22.656 13.609 1 95.5 291 VAL B CA 1
ATOM 4675 C C . VAL B 1 291 ? -8.805 -23.344 12.328 1 95.5 291 VAL B C 1
ATOM 4677 O O . VAL B 1 291 ? -9.703 -24.188 12.352 1 95.5 291 VAL B O 1
ATOM 4680 N N . ALA B 1 292 ? -8.195 -22.938 11.242 1 94.44 292 ALA B N 1
ATOM 4681 C CA . ALA B 1 292 ? -8.539 -23.516 9.945 1 94.44 292 ALA B CA 1
ATOM 4682 C C . ALA B 1 292 ? -8.344 -25.031 9.938 1 94.44 292 ALA B C 1
ATOM 4684 O O . ALA B 1 292 ? -9.125 -25.766 9.336 1 94.44 292 ALA B O 1
ATOM 4685 N N . GLU B 1 293 ? -7.301 -25.5 10.586 1 91.31 293 GLU B N 1
ATOM 4686 C CA . GLU B 1 293 ? -6.984 -26.922 10.648 1 91.31 293 GLU B CA 1
ATOM 4687 C C . GLU B 1 293 ? -8.117 -27.719 11.297 1 91.31 293 GLU B C 1
ATOM 4689 O O . GLU B 1 293 ? -8.367 -28.859 10.93 1 91.31 293 GLU B O 1
ATOM 4694 N N . GLN B 1 294 ? -8.766 -27.156 12.219 1 94.31 294 GLN B N 1
ATOM 4695 C CA . GLN B 1 294 ? -9.898 -27.797 12.875 1 94.31 294 GLN B CA 1
ATOM 4696 C C . GLN B 1 294 ? -11.008 -28.109 11.875 1 94.31 294 GLN B C 1
ATOM 4698 O O . GLN B 1 294 ? -11.852 -28.969 12.133 1 94.31 294 GLN B O 1
ATOM 4703 N N . PHE B 1 295 ? -10.984 -27.406 10.82 1 95.12 295 PHE B N 1
ATOM 4704 C CA . PHE B 1 295 ? -12.039 -27.578 9.82 1 95.12 295 PHE B CA 1
ATOM 4705 C C . PHE B 1 295 ? -11.484 -28.203 8.547 1 95.12 295 PHE B C 1
ATOM 4707 O O . PHE B 1 295 ? -12.117 -28.141 7.492 1 95.12 295 PHE B O 1
ATOM 4714 N N . GLY B 1 296 ? -10.266 -28.75 8.617 1 89.5 296 GLY B N 1
ATOM 4715 C CA . GLY B 1 296 ? -9.688 -29.438 7.477 1 89.5 296 GLY B CA 1
ATOM 4716 C C . GLY B 1 296 ? -8.984 -28.516 6.508 1 89.5 296 GLY B C 1
ATOM 4717 O O . GLY B 1 296 ? -8.711 -28.891 5.363 1 89.5 296 GLY B O 1
ATOM 4718 N N . GLY B 1 297 ? -8.797 -27.234 6.941 1 90.38 297 GLY B N 1
ATOM 4719 C CA . GLY B 1 297 ? -8.086 -26.281 6.117 1 90.38 297 GLY B CA 1
ATOM 4720 C C . GLY B 1 297 ? -6.66 -26.031 6.574 1 90.38 297 GLY B C 1
ATOM 4721 O O . GLY B 1 297 ? -5.992 -26.953 7.055 1 90.38 297 GLY B O 1
ATOM 4722 N N . GLY B 1 298 ? -6.172 -24.875 6.23 1 82.12 298 GLY B N 1
ATOM 4723 C CA . GLY B 1 298 ? -4.82 -24.484 6.586 1 82.12 298 GLY B CA 1
ATOM 4724 C C . GLY B 1 298 ? -4.414 -23.141 6.008 1 82.12 298 GLY B C 1
ATOM 4725 O O . GLY B 1 298 ? -5.258 -22.406 5.504 1 82.12 298 GLY B O 1
ATOM 4726 N N . GLY B 1 299 ? -3.217 -22.766 6.32 1 78.44 299 GLY B N 1
ATOM 4727 C CA . GLY B 1 299 ? -2.66 -21.5 5.852 1 78.44 299 GLY B CA 1
ATOM 4728 C C . GLY B 1 299 ? -1.535 -20.984 6.723 1 78.44 299 GLY B C 1
ATOM 4729 O O . GLY B 1 299 ? -0.749 -21.766 7.262 1 78.44 299 GLY B O 1
ATOM 4730 N N . HIS B 1 300 ? -1.401 -19.703 6.762 1 74.88 300 HIS B N 1
ATOM 4731 C CA . HIS B 1 300 ? -0.369 -19.031 7.543 1 74.88 300 HIS B CA 1
ATOM 4732 C C . HIS B 1 300 ? -0.935 -18.484 8.852 1 74.88 300 HIS B C 1
ATOM 4734 O O . HIS B 1 300 ? -2.143 -18.562 9.086 1 74.88 300 HIS B O 1
ATOM 4740 N N . TYR B 1 301 ? 0.017 -18.047 9.656 1 80.88 301 TYR B N 1
ATOM 4741 C CA . TYR B 1 301 ? -0.323 -17.531 10.97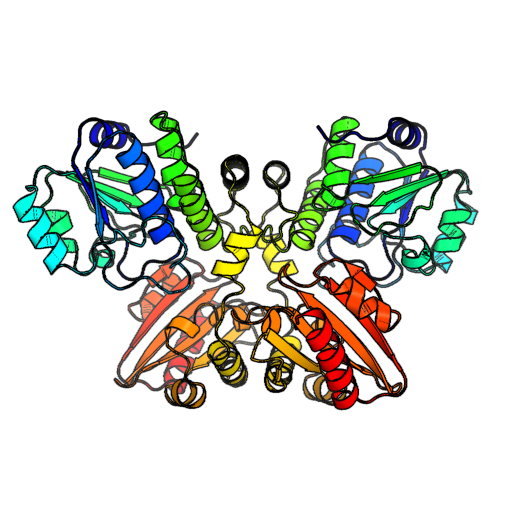7 1 80.88 301 TYR B CA 1
ATOM 4742 C C . TYR B 1 301 ? -1.434 -16.5 10.891 1 80.88 301 TYR B C 1
ATOM 4744 O O . TYR B 1 301 ? -2.393 -16.531 11.672 1 80.88 301 TYR B O 1
ATOM 4752 N N . ASN B 1 302 ? -1.443 -15.609 9.898 1 87.62 302 ASN B N 1
ATOM 4753 C CA . ASN B 1 302 ? -2.398 -14.508 9.836 1 87.62 302 ASN B CA 1
ATOM 4754 C C . ASN B 1 302 ? -3.357 -14.656 8.656 1 87.62 302 ASN B C 1
ATOM 4756 O O . ASN B 1 302 ? -4.129 -13.75 8.359 1 87.62 302 ASN B O 1
ATOM 4760 N N . ALA B 1 303 ? -3.27 -15.711 7.941 1 86.25 303 ALA B N 1
ATOM 4761 C CA . ALA B 1 303 ? -4.098 -15.922 6.754 1 86.25 303 ALA B CA 1
ATOM 4762 C C . ALA B 1 303 ? -4.324 -17.406 6.504 1 86.25 303 ALA B C 1
ATOM 4764 O O . ALA B 1 303 ? -3.383 -18.141 6.191 1 86.25 303 ALA B O 1
ATOM 4765 N N . ALA B 1 304 ? -5.523 -17.812 6.633 1 88.94 304 ALA B N 1
ATOM 4766 C CA . ALA B 1 304 ? -5.859 -19.219 6.449 1 88.94 304 ALA B CA 1
ATOM 4767 C C . ALA B 1 304 ? -7.258 -19.375 5.863 1 88.94 304 ALA B C 1
ATOM 4769 O O . ALA B 1 304 ? -8 -18.391 5.738 1 88.94 304 ALA B O 1
ATOM 4770 N N . GLY B 1 305 ? -7.559 -20.531 5.383 1 92.44 305 GLY B N 1
ATOM 4771 C CA . GLY B 1 305 ? -8.875 -20.797 4.82 1 92.44 305 GLY B CA 1
ATOM 4772 C C . GLY B 1 305 ? -9.234 -22.266 4.789 1 92.44 305 GLY B C 1
ATOM 4773 O O . GLY B 1 305 ? -8.383 -23.125 5.047 1 92.44 305 GLY B O 1
ATOM 4774 N N . PHE B 1 306 ? -10.438 -22.531 4.59 1 92.44 306 PHE B N 1
ATOM 4775 C CA . PHE B 1 306 ? -10.984 -23.891 4.488 1 92.44 306 PHE B CA 1
ATOM 4776 C C . PHE B 1 306 ? -12.359 -23.859 3.824 1 92.44 306 PHE B C 1
ATOM 4778 O O . PHE B 1 306 ? -12.867 -22.797 3.469 1 92.44 306 PHE B O 1
ATOM 4785 N N . ARG B 1 307 ? -12.836 -25.062 3.57 1 94.19 307 ARG B N 1
ATOM 4786 C CA . ARG B 1 307 ? -14.156 -25.234 2.969 1 94.19 307 ARG B CA 1
ATOM 4787 C C . ARG B 1 307 ? -15.031 -26.125 3.832 1 94.19 307 ARG B C 1
ATOM 4789 O O . ARG B 1 307 ? -14.57 -27.141 4.367 1 94.19 307 ARG B O 1
ATOM 4796 N N . LEU B 1 308 ? -16.219 -25.656 4.055 1 95.81 308 LEU B N 1
ATOM 4797 C CA . LEU B 1 308 ? -17.219 -26.453 4.773 1 95.81 308 LEU B CA 1
ATOM 4798 C C . LEU B 1 308 ? -18.281 -26.969 3.822 1 95.81 308 LEU B C 1
ATOM 4800 O O . LEU B 1 308 ? -18.766 -26.234 2.955 1 95.81 308 LEU B O 1
ATOM 4804 N N . LYS B 1 309 ? -18.625 -28.234 3.99 1 93.25 309 LYS B N 1
ATOM 4805 C CA . LYS B 1 309 ? -19.625 -28.859 3.121 1 93.25 309 LYS B CA 1
ATOM 4806 C C . LYS B 1 309 ? -20.969 -28.938 3.811 1 93.25 309 LYS B C 1
ATOM 4808 O O . LYS B 1 309 ? -21.047 -29.031 5.039 1 93.25 309 LYS B O 1
ATOM 4813 N N . GLU B 1 310 ? -22.031 -28.891 3.002 1 92 310 GLU B N 1
ATOM 4814 C CA . GLU B 1 310 ? -23.422 -29.094 3.42 1 92 310 GLU B CA 1
ATOM 4815 C C . GLU B 1 310 ? -23.781 -28.203 4.605 1 92 310 GLU B C 1
ATOM 4817 O O . GLU B 1 310 ? -24.281 -28.688 5.617 1 92 310 GLU B O 1
ATOM 4822 N N . ILE B 1 311 ? -23.516 -26.953 4.508 1 92.25 311 ILE B N 1
ATOM 4823 C CA . ILE B 1 311 ? -23.781 -25.969 5.551 1 92.25 311 ILE B CA 1
ATOM 4824 C C . ILE B 1 311 ? -24.141 -24.625 4.914 1 92.25 311 ILE B C 1
ATOM 4826 O O . ILE B 1 311 ? -23.625 -24.281 3.848 1 92.25 311 ILE B O 1
ATOM 4830 N N . ASN B 1 312 ? -25.078 -23.938 5.492 1 92.5 312 ASN B N 1
ATOM 4831 C CA . ASN B 1 312 ? -25.359 -22.609 4.945 1 92.5 312 ASN B CA 1
ATOM 4832 C C . ASN B 1 312 ? -24.438 -21.547 5.543 1 92.5 312 ASN B C 1
ATOM 4834 O O . ASN B 1 312 ? -23.734 -21.812 6.523 1 92.5 312 ASN B O 1
ATOM 4838 N N . LEU B 1 313 ? -24.516 -20.375 5.023 1 95.5 313 LEU B N 1
ATOM 4839 C CA . LEU B 1 313 ? -23.578 -19.297 5.332 1 95.5 313 LEU B CA 1
ATOM 4840 C C . LEU B 1 313 ? -23.672 -18.891 6.797 1 95.5 313 LEU B C 1
ATOM 4842 O O . LEU B 1 313 ? -22.656 -18.703 7.465 1 95.5 313 LEU B O 1
ATOM 4846 N N . LEU B 1 314 ? -24.828 -18.703 7.32 1 94.62 314 LEU B N 1
ATOM 4847 C CA . LEU B 1 314 ? -25.016 -18.234 8.688 1 94.62 314 LEU B CA 1
ATOM 4848 C C . LEU B 1 314 ? -24.562 -19.281 9.695 1 94.62 314 LEU B C 1
ATOM 4850 O O . LEU B 1 314 ? -23.984 -18.938 10.727 1 94.62 314 LEU B O 1
ATOM 4854 N N . GLN B 1 315 ? -24.844 -20.516 9.359 1 95.88 315 GLN B N 1
ATOM 4855 C CA . GLN B 1 315 ? -24.375 -21.609 10.203 1 95.88 315 GLN B CA 1
ATOM 4856 C C . GLN B 1 315 ? -22.859 -21.688 10.203 1 95.88 315 GLN B C 1
ATOM 4858 O O . GLN B 1 315 ? -22.234 -21.891 11.25 1 95.88 315 GLN B O 1
ATOM 4863 N N . ALA B 1 316 ? -22.312 -21.578 9.023 1 97.25 316 ALA B N 1
ATOM 4864 C CA . ALA B 1 316 ? -20.859 -21.578 8.898 1 97.25 316 ALA B CA 1
ATOM 4865 C C . ALA B 1 316 ? -20.234 -20.469 9.734 1 97.25 316 ALA B C 1
ATOM 4867 O O . ALA B 1 316 ? -19.281 -20.688 10.477 1 97.25 316 ALA B O 1
ATOM 4868 N N . ARG B 1 317 ? -20.797 -19.297 9.641 1 97.62 317 ARG B N 1
ATOM 4869 C CA . ARG B 1 317 ? -20.312 -18.156 10.406 1 97.62 317 ARG B CA 1
ATOM 4870 C C . ARG B 1 317 ? -20.312 -18.453 11.898 1 97.62 317 ARG B C 1
ATOM 4872 O O . ARG B 1 317 ? -19.328 -18.203 12.594 1 97.62 317 ARG B O 1
ATOM 4879 N N . SER B 1 318 ? -21.438 -18.969 12.359 1 97.5 318 SER B N 1
ATOM 4880 C CA . SER B 1 318 ? -21.578 -19.266 13.781 1 97.5 318 SER B CA 1
ATOM 4881 C C . SER B 1 318 ? -20.547 -20.266 14.258 1 97.5 318 SER B C 1
ATOM 4883 O O . SER B 1 318 ? -19.969 -20.109 15.336 1 97.5 318 SER B O 1
ATOM 4885 N N . ARG B 1 319 ? -20.344 -21.219 13.438 1 97.31 319 ARG B N 1
ATOM 4886 C CA . ARG B 1 319 ? -19.359 -22.25 13.781 1 97.31 319 ARG B CA 1
ATOM 4887 C C . ARG B 1 319 ? -17.953 -21.672 13.859 1 97.31 319 ARG B C 1
ATOM 4889 O O . ARG B 1 319 ? -17.203 -21.984 14.781 1 97.31 319 ARG B O 1
ATOM 4896 N N . VAL B 1 320 ? -17.609 -20.875 12.906 1 98 320 VAL B N 1
ATOM 4897 C CA . VAL B 1 320 ? -16.266 -20.297 12.852 1 98 320 VAL B CA 1
ATOM 4898 C C . VAL B 1 320 ? -16.062 -19.328 14 1 98 320 VAL B C 1
ATOM 4900 O O . VAL B 1 320 ? -15.016 -19.312 14.641 1 98 320 VAL B O 1
ATOM 4903 N N . VAL B 1 321 ? -17.109 -18.531 14.281 1 98.06 321 VAL B N 1
ATOM 4904 C CA . VAL B 1 321 ? -17.047 -17.562 15.367 1 98.06 321 VAL B CA 1
ATOM 4905 C C . VAL B 1 321 ? -16.828 -18.281 16.703 1 98.06 321 VAL B C 1
ATOM 4907 O O . VAL B 1 321 ? -16.062 -17.828 17.547 1 98.06 321 VAL B O 1
ATOM 4910 N N . THR B 1 322 ? -17.5 -19.406 16.859 1 97.69 322 THR B N 1
ATOM 4911 C CA . THR B 1 322 ? -17.359 -20.203 18.062 1 97.69 322 THR B CA 1
ATOM 4912 C C . THR B 1 322 ? -15.922 -20.703 18.219 1 97.69 322 THR B C 1
ATOM 4914 O O . THR B 1 322 ? -15.336 -20.625 19.312 1 97.69 322 THR B O 1
ATOM 4917 N N . ALA B 1 323 ? -15.414 -21.156 17.141 1 97.38 323 ALA B N 1
ATOM 4918 C CA . ALA B 1 323 ? -14.031 -21.641 17.172 1 97.38 323 ALA B CA 1
ATOM 4919 C C . ALA B 1 323 ? -13.062 -20.5 17.484 1 97.38 323 ALA B C 1
ATOM 4921 O O . ALA B 1 323 ? -12.102 -20.688 18.234 1 97.38 323 ALA B O 1
ATOM 4922 N N . LEU B 1 324 ? -13.312 -19.344 16.906 1 97.44 324 LEU B N 1
ATOM 4923 C CA . LEU B 1 324 ? -12.43 -18.203 17.109 1 97.44 324 LEU B CA 1
ATOM 4924 C C . LEU B 1 324 ? -12.547 -17.672 18.547 1 97.44 324 LEU B C 1
ATOM 4926 O O . LEU B 1 324 ? -11.562 -17.203 19.125 1 97.44 324 LEU B O 1
ATOM 4930 N N . ARG B 1 325 ? -13.766 -17.703 19.062 1 96.56 325 ARG B N 1
ATOM 4931 C CA . ARG B 1 325 ? -13.961 -17.297 20.453 1 96.56 325 ARG B CA 1
ATOM 4932 C C . ARG B 1 325 ? -13.07 -18.109 21.391 1 96.56 325 ARG B C 1
ATOM 4934 O O . ARG B 1 325 ? -12.438 -17.547 22.297 1 96.56 325 ARG B O 1
ATOM 4941 N N . ALA B 1 326 ? -13.016 -19.375 21.141 1 95.44 326 ALA B N 1
ATOM 4942 C CA . ALA B 1 326 ? -12.188 -20.266 21.938 1 95.44 326 ALA B CA 1
ATOM 4943 C C . ALA B 1 326 ? -10.703 -19.953 21.766 1 95.44 326 ALA B C 1
ATOM 4945 O O . ALA B 1 326 ? -9.938 -20 22.734 1 95.44 326 ALA B O 1
ATOM 4946 N N . ALA B 1 327 ? -10.336 -19.609 20.578 1 94.62 327 ALA B N 1
ATOM 4947 C CA . ALA B 1 327 ? -8.938 -19.359 20.266 1 94.62 327 ALA B CA 1
ATOM 4948 C C . ALA B 1 327 ? -8.477 -18.016 20.828 1 94.62 327 ALA B C 1
ATOM 4950 O O . ALA B 1 327 ? -7.301 -17.844 21.172 1 94.62 327 ALA B O 1
ATOM 4951 N N . LEU B 1 328 ? -9.391 -17.047 20.922 1 93.81 328 LEU B N 1
ATOM 4952 C CA . LEU B 1 328 ? -9.055 -15.688 21.359 1 93.81 328 LEU B CA 1
ATOM 4953 C C . LEU B 1 328 ? -9.203 -15.547 22.859 1 93.81 328 LEU B C 1
ATOM 4955 O O . LEU B 1 328 ? -8.773 -14.547 23.438 1 93.81 328 LEU B O 1
ATOM 4959 N N . SER B 1 329 ? -9.844 -16.438 23.531 1 84.56 329 SER B N 1
ATOM 4960 C CA . SER B 1 329 ? -9.977 -16.438 24.984 1 84.56 329 SER B CA 1
ATOM 4961 C C . SER B 1 329 ? -8.688 -16.891 25.656 1 84.56 329 SER B C 1
ATOM 4963 O O . SER B 1 329 ? -7.926 -17.672 25.094 1 84.56 329 SER B O 1
#

Sequence (658 aa):
MVKIPSNLVEAIEQNDKFFLFAHSRPDGDALGSLFGLADILQAQGKKVWCFVEAELPLTYAFLPAADNLIIGSAAAEALLVREGTDCLAIALDCGDVYRLGIFQDIFAKCQYSLVMDHHKSHLPFGDISWVEAALSSTGEMVFELAAKLDMPLSYEAALCLYVAIVSDTGGFRYSSTSARTHVIAGELLALGVLPDQVGSHLYDNWTLSRLQLMQMVLGTLEMNCEGQVASVYVTDEMFAQTGASKEDTGGFVDYPRSIASVKVAIFLKGSEDGSVSVSLRAKGGCDVSLVAEQFGGGGHYNAAGFRLKEINLLQARSRVVTALRAALSMVKIPSNLVEAIEQNDKFFLFAHSRPDGDALGSLFGLADILQAQGKKVWCFVEAELPLTYAFLPAADNLIIGSAAAEALLVREGTDCLAIALDCGDVYRLGIFQDIFAKCQYSLVMDHHKSHLPFGDISWVEAALSSTGEMVFELAAKLDMPLSYEAALCLYVAIVSDTGGFRYSSTSARTHVIAGELLALGVLPDQVGSHLYDNWTLSRLQLMQMVLGTLEMNCEGQVASVYVTDEMFAQTGASKEDTGGFVDYPRSIASVKVAIFLKGSEDGSVSVSLRAKGGCDVSLVAEQFGGGGHYNAAGFRLKEINLLQARSRVVTALRAALS

Foldseek 3Di:
DDDDDPVVLVVLVVFQAEEEAEFQQDDLQRQLLQQLLQVLSVVVVGHYAYEYADQDDQLCCPAPCSVRYDYHVVRLVVVCVVVDLAYEYEYFADQELCRRPRCSVVQVSHPFYEYQHQPPNRDDDTPYYDYHVLAQGSLVVSVVSCVVSVGDGALSSLQSSLSSNCGSCVNVVHPSRDPVSVVSNVVSVVNPHDVVVSCCSNPVDADPLLVQLLVVQVVQWDADLVRQEIETEGEPVSCVVSVDDPVSCPCSQVVSQVDPNYFKGWYWYADPQQKIKIKMFGPDDFQCQVLQVVVVWGDGRGIIIDMDHNDDDVRVVVVSSVSVSVRND/DDDDDPVVLVVLVPFQAEEEAEFQDDDLQRQLLQQLLQVLSVVVVGHYAYEYADQDDQLCCPAPCSVRYDYHVVRLVVVCVVVDLAYEYEYFADQELCRRPRCSVVQVSHPFYEYQHQPPNRDDDTPYYDYHVLAQGSLVVSVVSCVVNVGDGALSSLQSSLSSNCGSCVNVVHPSRDPVSVVSNVVSVVNPHDVVVSCCSNPVDADPLLVQLLVVQVVQWDADDVRQEIETEGEPVSCVVSVDDPVSCPCSQVVSQVDPNYFKGWYWYADPQQKIKIKMFGPQQFQCQVLQVVVVWGDGRGIIIDMDHNDDDVRVVVVSSVSVSVRND

InterPro domains:
  IPR001667 DDH domain [PF01368] (18-165)
  IPR003156 DHHA1 domain [PF02272] (234-317)
  IPR038763 DHH phosphoesterase superfamily [SSF64182] (15-317)
  IPR051319 Bifunctional oligoribonuclease/pAp-phosphatase and c-di-AMP PDE [PTHR47618] (5-328)

Solvent-accessible surface area (backbone atoms only — not comparable to full-atom values): 32893 Å² total; per-residue (Å²): 131,90,88,70,57,65,67,58,54,49,50,58,70,75,48,55,35,37,41,37,34,31,22,52,78,60,49,47,23,24,50,13,27,50,42,15,48,42,47,48,43,40,73,71,72,34,48,68,46,45,41,38,61,56,82,76,58,75,62,58,60,81,44,69,64,61,83,65,52,39,62,38,51,66,57,51,51,52,45,40,67,72,75,42,44,81,24,38,21,35,39,31,48,38,45,34,65,74,36,35,49,78,41,43,64,61,45,67,59,25,68,39,27,34,29,38,23,24,54,81,74,50,46,92,53,67,79,39,68,49,75,43,53,80,44,48,21,37,9,51,50,48,51,53,49,30,58,74,68,70,47,77,75,50,55,62,23,28,43,22,24,46,44,0,36,35,53,54,13,64,45,53,27,32,77,48,44,45,33,64,53,25,40,51,50,13,55,31,30,70,56,67,45,51,41,29,63,53,34,34,45,73,67,31,50,40,53,68,28,31,53,51,37,47,28,57,26,52,71,49,58,42,74,34,73,93,44,28,29,22,34,32,43,49,47,62,64,52,30,66,74,40,68,34,55,80,76,51,52,69,70,58,45,49,58,48,33,16,21,52,66,24,37,36,9,34,28,36,38,49,45,94,88,34,30,29,38,38,38,39,37,34,74,55,95,44,58,39,18,63,58,20,42,78,55,76,29,35,59,38,55,42,38,15,29,33,60,43,72,83,45,53,67,69,60,48,48,52,52,51,50,53,55,45,48,61,67,72,99,132,89,86,72,58,65,68,57,54,49,53,57,71,74,48,53,36,35,42,38,35,35,23,53,77,60,48,46,22,24,49,13,27,51,44,16,46,42,45,49,44,40,75,72,71,32,47,67,45,44,42,37,62,56,82,74,56,76,62,57,60,82,44,70,64,61,84,65,54,40,62,37,54,67,57,51,51,54,45,38,68,72,74,40,44,82,24,39,22,37,38,32,50,39,45,33,64,72,36,35,50,81,40,42,65,60,44,67,59,24,69,38,28,34,30,38,23,24,54,82,76,50,44,92,53,67,79,38,68,49,74,43,53,81,43,48,21,36,8,52,50,49,51,52,49,30,57,74,67,69,46,76,74,52,53,62,24,27,43,22,25,46,44,0,36,37,54,53,15,62,45,54,27,30,76,48,41,45,33,65,53,25,40,49,50,13,55,29,30,70,56,67,44,53,41,30,61,54,35,34,45,72,66,31,49,39,52,68,28,30,54,52,37,48,28,57,26,51,70,50,58,43,75,36,75,93,44,28,30,21,34,32,44,48,46,62,64,52,32,65,74,40,67,36,58,80,78,51,52,70,69,58,45,49,59,48,34,16,21,51,65,25,42,34,10,35,29,38,39,50,44,93,89,35,29,29,39,38,39,37,38,35,75,73,89,39,58,39,18,64,59,21,41,76,56,76,30,36,60,39,56,37,38,16,30,32,59,44,71,83,44,55,67,70,58,48,50,52,54,51,50,52,53,48,47,62,67,72,100

Secondary structure (DSSP, 8-state):
-----HHHHHHHHH--EEEEEE-SS--HHHHHHHHHHHHHHHTTT-EEEEEESSPPPGGGTTSTTGGG-EESHHHHHHHHHHH-S-SEEEEES-SSGGGGGGGHHHHHHSSEEEEEE--TTPPP-SSEEEE-TTSS-HHHHHHHHHHHTTPPPPHHHHHHHHHHHHHHTTTTTSTT--HHHHHHHHHHHHTT--HHHHHHHHHS-B-HHHHHHHHHHHTT-EEETTTTEEEEEE-HHHHHHHT--GGGGTTTTHHHHTBTT-SEEEEEEE-TTS-EEEEEEESSSS-HHHHHHTTT-EEETTEEEEEE-S--HHHHHHHHHHHHHHHH-/-----HHHHHHHHH--EEEEEE-SS--HHHHHHHHHHHHHHHTTT-EEEEEESSPPPGGGTTSTTGGG-EESHHHHHHHHHHH-S-SEEEEES-SSGGGGGGGHHHHHHSSEEEEEE--TTPPP-SSEEEE-TTSS-HHHHHHHHHHHTTPPPPHHHHHHHHHHHHHHTTTTTSTT--HHHHHHHHHHHTTT--HHHHHHHHHS-B-HHHHHHHHHHHTT-EEETTTTEEEEEE-HHHHHHHT--GGGGTTTTHHHHTBTT-SEEEEEEE-TTS-EEEEEEE-SSS-HHHHHHTTT-EEETTEEEEEE-S--HHHHHHHHHHHHHHHH-

Nearest PDB structures (foldseek):
  5o25-assembly1_B  TM=9.263E-01  e=1.232E-34  Thermotoga maritima
  5o4z-assembly1_A  TM=9.155E-01  e=1.232E-34  Thermotoga maritima
  4py9-assembly1_A  TM=8.936E-01  e=1.320E-29  Bacteroides fragilis
  5jju-assembly1_B  TM=9.039E-01  e=2.127E-27  Mycobacterium tuberculosis H37Ra
  4ls9-assembly1_B  TM=7.801E-01  e=4.576E-28  Mycolicibacterium smegmatis MC2 155

Organism: Desulfotalea psychrophila (strain LSv54 / DSM 12343) (NCBI:txid177439)

Radius of gyration: 26.43 Å; Cα contacts (8 Å, |Δi|>4): 1401; chains: 2; bounding box: 54×74×54 Å